Protein 2TRC (pdb70)

B-factor: mean 27.13, std 19.53, range [2.0, 100.0]

Secondary structure (DSSP, 8-state):
----TTHHHHHHHHHHHHHHHHHTT----HHHHTTTSPPPPPB---EEEEE----S-EEEEEE-TTSSEEEEEETTSEEEEEETTTTEEEEEEE-S-S-EEEEEE-TTSSEEEEEETT--EEEEETTTT-SSS--SEEE---SS-EEEEEEEETTEEEEEETTS-EEEEETTTTEEEEEE---SS-EEEEEE-TTSSEEEEEETTSEEEEEETTTTEEEEEEE--SS-EEEEEE-TTSSEEEEEETTS-EEEEETTTTEEEEEE--TT--BPEEEEEE-TTSSEEEEEETTS-EEEEETTTTEEEEEEGGG-S--SEEEE-TTS--EEEE-TTS-EEEE-/------S---HHHHHHHHHHHHHHHHTPPP--HHHHHHHHHHHHHHHHTT-HHHH---TTS-TT-S--/-BS--SSHHHHHHHHHHHHHHHHTT-SSSTTS-SS-S-SS--SSSS--GGGS------HHHHHHHHH----HHHHHHHHHH----TTT-------SEEEP-SHHHHHHHHHHS-TT-EEEEEEE-TTSTTHHHHHHHHHHHHTT---EEEEEEHHHHT-STTS-GGG-SEEEEEETTEEEEEETTGGGGS-SS--HHHHHHHHHTTT-S---

InterPro domains:
  IPR001632 G-protein beta subunit-like, WD40 repeats [PR00319] (51-67)
  IPR001632 G-protein beta subunit-like, WD40 repeats [PR00319] (70-84)
  IPR001632 G-protein beta subunit-like, WD40 repeats [PR00319] (89-104)
  IPR001632 G-protein beta subunit-like, WD40 repeats [PR00319] (107-124)
  IPR001680 WD40 repeat [PS50082] (51-92)
  IPR001680 WD40 repeat [PS50082] (139-179)
  IPR001680 WD40 repeat [PS50082] (180-221)
  IPR001680 WD40 repeat [PS50082] (222-263)
  IPR001680 WD40 repeat [PS50082] (273-298)
  IPR001680 WD40 repeat [PS50082] (308-340)
  IPR001680 WD40 repeat [SM00320] (44-83)
  IPR001680 WD40 repeat [SM00320] (86-125)
  IPR001680 WD40 repeat [SM00320] (132-170)
  IPR001680 WD40 repeat [SM00320] (173-212)
  IPR001680 WD40 repeat [SM00320] (215-254)
  IPR001680 WD40 repeat [SM00320] (257-298)
  IPR001680 WD40 repeat [SM00320] (301-340)
  IPR015943 WD40/YVTN repeat-like-containing domain superfamily [G3DSA:2.130.10.10] (1-340)
  IPR016346 G-protein subunit beta 1-5 [PF25391] (1-340)
  IPR016346 G-protein subunit beta 1-5 [PTHR19850] (3-340)

Radius of gyration: 25.35 Å; Cα contacts (8 Å, |Δi|>4): 1471; chains: 3; bounding box: 82×56×64 Å

Solvent-accessible surface area: 27280 Å² total

Nearest PDB structures (foldseek):
  8kh4-assembly1_C  TM=9.744E-01  e=1.800E-60  Homo sapiens
  8g59-assembly1_B  TM=9.746E-01  e=7.438E-59  Homo sapiens
  8jbf-assembly1_D  TM=9.748E-01  e=3.260E-58  Rattus norvegicus
  8dzq-assembly1_C  TM=9.676E-01  e=3.637E-58  Homo sapiens
  9avl-assembly1_B  TM=9.649E-01  e=4.509E-57  Homo sapiens

Foldseek 3Di:
DDDCVVVVVVVVVVVVVVVVVLVVPPPDFLLVVCVPPDFDAQDDWDFDDKADDFPFFWQEKEDAQVLAWIWTQALSQWIWTAGGVVSDTDAIAGHDGSAKNEKEAANVNQKIWTWFQVQWIWIDGPVVPCRPPDTQDIQHDAPFTWQYKYALHDQWIWTFGQSQWIFIGGSVVSDRPAIEHDGPGGWHYKEAQPNNQWIWTWGQSQWIFIAGPVVRYTPAIEHDDPGGFQDKYAAQVRQWIWTWFQQQKIFIGGNVSRYTNDIAHDPPGRFTWNAWEAAQNRQWIWTAGPLGWIFIARVSNSYTSYTYPVRPSFFNYKYAHNVRPWMWGTGRNGMITIID/DDDDDDPPDDPVSVVVVVVVVVVVVVPDDDDDVVVVVVVVCVVCVVCLVVPCVRPHADQVRDPPHDDD/DPDDCCDDPNVVLNLVFVLVCPVQPHHCDPSDDPVVPDSTDFPQPAADCPVDTGDDSDPVSVVCVVVDDPDPVSVVVSVVVVCVLVVLDDDLQAQAAAEDQAQVSVLVVLPPDDQSAKEKEKEAAPPLQPVVQVNQLVNRVCNVQSRHHYYYYCVRNPNNPVDDSQQPGWIWMHGRSGTPDIRGPVSVQDDSRDHNVSVVVVCVVSPRGRDD

Sequence (620 aa):
MSELDQLRQEAEQLKNQIRDARKACADATLSQITNNIDPVGRIQMRTRRTLRGHLAKIYAMHWGTDSRLLLSASQDGKLIIWDSYTTNKVHAIPLRSSWVMTCAYAPSGNYVACGGLDNICSIYNLKTREGNVRVSRELAGHTGYLSCCRFLDDNQIVTSSGDTTCALWDIETGQQTTTFTGHTGDVMSLSLAPDTRLFVSGACDASAKLWDVREGMCRQTFTGHESDINAICFFPNGNAFATGSDDATCRLFDLRADQELMTYSHDNIICGITSVSFSKSGRLLLAGYDDFNCNVWDALKADRAGVLAGHDNRVSCLGVTDDGMAVATGSWDSFLKIWNMPVINIEDLTEKDKLKMEVDQLKKEVTLERMLVSKCCEEFRDYVEERSGEDPLVKGIPEDKNPFKELKEGQATHTGPKGVINDWRKFKLESEDGDSIPPSKKEILRQMSSPQSRDDKDSKERSRKSIQEYELIHQDKEDEGCLRKYRRQCQDHQKLSFGPRYGFVYELETGEQFLETIEKEQKVTTIVVNIYEDGVRGCDALNSSLECLAAEYPVKFCKIRASNTGAGDRFSSDVLPTLLVYKGGELISNFISVAEQFAEDFFAADVESFLNEYGLLPER

GO terms:
  GO:0097381 photoreceptor disc membrane (C, TAS)
  GO:0005515 protein binding (F, IPI)
  GO:0016020 membrane (C, IDA)
  GO:0005834 heterotrimeric G-protein complex (C, IDA)
  GO:0071380 cellular response to prostaglandin E stimulus (P, IDA)
  GO:0071870 cellular response to catecholamine stimulus (P, IDA)
  GO:0007191 adenylate cyclase-activating dopamine receptor signaling pathway (P, IDA)

Organism: Bos taurus (NCBI:txid9913)

CATH classification: 2.130.10.10

Structure (mmCIF, N/CA/C/O backbone):
data_2TRC
#
_entry.id   2TRC
#
_cell.length_a   75.700
_cell.length_b   88.510
_cell.length_c   98.870
_cell.angle_alpha   90.00
_cell.angle_beta   90.00
_cell.angle_gamma   90.00
#
_symmetry.space_group_name_H-M   'P 21 21 21'
#
loop_
_entity.id
_entity.type
_entity.pdbx_description
1 polymer TRANSDUCIN
2 polymer TRANSDUCIN
3 polymer PHOSDUCIN
4 non-polymer 'GADOLINIUM ATOM'
5 water water
#
loop_
_atom_site.group_PDB
_atom_site.id
_atom_site.type_symbol
_atom_site.label_atom_id
_atom_site.label_alt_id
_atom_site.label_comp_id
_atom_site.label_asym_id
_atom_site.label_entity_id
_atom_site.label_seq_id
_atom_site.pdbx_PDB_ins_code
_atom_site.Cartn_x
_atom_site.Cartn_y
_atom_site.Cartn_z
_atom_site.occupancy
_atom_site.B_iso_or_equiv
_atom_site.auth_seq_id
_atom_site.auth_comp_id
_atom_site.auth_asym_id
_atom_site.auth_atom_id
_atom_site.pdbx_PDB_model_num
ATOM 1 N N . MET A 1 1 ? 120.914 50.448 90.178 1.00 66.91 1 MET B N 1
ATOM 2 C CA . MET A 1 1 ? 122.405 50.438 90.180 1.00 68.03 1 MET B CA 1
ATOM 3 C C . MET A 1 1 ? 122.889 50.954 88.816 1.00 69.78 1 MET B C 1
ATOM 4 O O . MET A 1 1 ? 122.139 50.903 87.832 1.00 70.50 1 MET B O 1
ATOM 9 N N . SER A 1 2 ? 124.097 51.518 88.784 1.00 68.60 2 SER B N 1
ATOM 10 C CA . SER A 1 2 ? 124.682 52.063 87.557 1.00 65.36 2 SER B CA 1
ATOM 11 C C . SER A 1 2 ? 125.556 51.053 86.807 1.00 65.31 2 SER B C 1
ATOM 12 O O . SER A 1 2 ? 125.712 49.906 87.247 1.00 64.86 2 SER B O 1
ATOM 15 N N . GLU A 1 3 ? 126.108 51.486 85.673 1.00 63.47 3 GLU B N 1
ATOM 16 C CA . GLU A 1 3 ? 126.988 50.646 84.864 1.00 61.99 3 GLU B CA 1
ATOM 17 C C . GLU A 1 3 ? 127.823 51.466 83.878 1.00 60.47 3 GLU B C 1
ATOM 18 O O . GLU A 1 3 ? 127.312 52.376 83.204 1.00 56.35 3 GLU B O 1
ATOM 24 N N . LEU A 1 4 ? 129.109 51.121 83.801 1.00 56.53 4 LEU B N 1
ATOM 25 C CA . LEU A 1 4 ? 130.058 51.799 82.926 1.00 50.41 4 LEU B CA 1
ATOM 26 C C . LEU A 1 4 ? 130.610 50.857 81.864 1.00 49.54 4 LEU B C 1
ATOM 27 O O . LEU A 1 4 ? 131.253 51.310 80.922 1.00 48.00 4 LEU B O 1
ATOM 32 N N . ASP A 1 5 ? 130.374 49.554 82.022 1.00 51.06 5 ASP B N 1
ATOM 33 C CA . ASP A 1 5 ? 130.880 48.553 81.078 1.00 54.14 5 ASP B CA 1
ATOM 34 C C . ASP A 1 5 ? 130.474 48.827 79.632 1.00 56.79 5 ASP B C 1
ATOM 35 O O . ASP A 1 5 ? 131.283 48.694 78.706 1.00 58.83 5 ASP B O 1
ATOM 40 N N . GLN A 1 6 ? 129.229 49.246 79.442 1.00 56.41 6 GLN B N 1
ATOM 41 C CA . GLN A 1 6 ? 128.728 49.566 78.111 1.00 55.10 6 GLN B CA 1
ATOM 42 C C . GLN A 1 6 ? 129.488 50.783 77.581 1.00 52.10 6 GLN B C 1
ATOM 43 O O . GLN A 1 6 ? 129.933 50.795 76.426 1.00 55.83 6 GLN B O 1
ATOM 49 N N . LEU A 1 7 ? 129.653 51.786 78.442 1.00 41.47 7 LEU B N 1
ATOM 50 C CA . LEU A 1 7 ? 130.364 53.020 78.105 1.00 36.12 7 LEU B CA 1
ATOM 51 C C . LEU A 1 7 ? 131.841 52.749 77.741 1.00 36.27 7 LEU B C 1
ATOM 52 O O . LEU A 1 7 ? 132.514 53.575 77.115 1.00 30.37 7 LEU B O 1
ATOM 57 N N . ARG A 1 8 ? 132.316 51.571 78.125 1.00 34.99 8 ARG B N 1
ATOM 58 C CA . ARG A 1 8 ? 133.667 51.120 77.849 1.00 37.76 8 ARG B CA 1
ATOM 59 C C . ARG A 1 8 ? 133.702 50.512 76.433 1.00 38.19 8 ARG B C 1
ATOM 60 O O . ARG A 1 8 ? 134.761 50.348 75.836 1.00 41.89 8 ARG B O 1
ATOM 68 N N . GLN A 1 9 ? 132.539 50.188 75.888 1.00 35.48 9 GLN B N 1
ATOM 69 C CA . GLN A 1 9 ? 132.472 49.588 74.562 1.00 35.43 9 GLN B CA 1
ATOM 70 C C . GLN A 1 9 ? 132.328 50.605 73.438 1.00 32.45 9 GLN B C 1
ATOM 71 O O . GLN A 1 9 ? 132.805 50.388 72.318 1.00 29.61 9 GLN B O 1
ATOM 77 N N . GLU A 1 10 ? 131.673 51.719 73.733 1.00 30.58 10 GLU B N 1
ATOM 78 C CA . GLU A 1 10 ? 131.503 52.749 72.724 1.00 30.73 10 GLU B CA 1
ATOM 79 C C . GLU A 1 10 ? 132.877 53.312 72.423 1.00 28.94 10 GLU B C 1
ATOM 80 O O . GLU A 1 10 ? 133.174 53.672 71.289 1.00 33.21 10 GLU B O 1
ATOM 86 N N . ALA A 1 11 ? 133.720 53.374 73.446 1.00 30.01 11 ALA B N 1
ATOM 87 C CA . ALA A 1 11 ? 135.083 53.862 73.281 1.00 28.30 11 ALA B CA 1
ATOM 88 C C . ALA A 1 11 ? 135.855 52.949 72.311 1.00 27.72 11 ALA B C 1
ATOM 89 O O . ALA A 1 11 ? 136.501 53.433 71.380 1.00 24.89 11 ALA B O 1
ATOM 91 N N . GLU A 1 12 ? 135.745 51.635 72.508 1.00 29.24 12 GLU B N 1
ATOM 92 C CA . GLU A 1 12 ? 136.429 50.659 71.665 1.00 31.76 12 GLU B CA 1
ATOM 93 C C . GLU A 1 12 ? 135.883 50.579 70.251 1.00 35.78 12 GLU B C 1
ATOM 94 O O . GLU A 1 12 ? 136.639 50.327 69.300 1.00 37.69 12 GLU B O 1
ATOM 100 N N . GLN A 1 13 ? 134.572 50.750 70.102 1.00 35.57 13 GLN B N 1
ATOM 101 C CA . GLN A 1 13 ? 133.988 50.701 68.776 1.00 35.71 13 GLN B CA 1
ATOM 102 C C . GLN A 1 13 ? 134.395 51.967 68.040 1.00 33.60 13 GLN B C 1
ATOM 103 O O . GLN A 1 13 ? 134.681 51.937 66.843 1.00 35.43 13 GLN B O 1
ATOM 109 N N . LEU A 1 14 ? 134.407 53.086 68.754 1.00 30.10 14 LEU B N 1
ATOM 110 C CA . LEU A 1 14 ? 134.836 54.344 68.165 1.00 23.06 14 LEU B CA 1
ATOM 111 C C . LEU A 1 14 ? 136.305 54.203 67.746 1.00 23.77 14 LEU B C 1
ATOM 112 O O . LEU A 1 14 ? 136.652 54.493 66.599 1.00 25.91 14 LEU B O 1
ATOM 117 N N . LYS A 1 15 ? 137.142 53.672 68.641 1.00 24.43 15 LYS B N 1
ATOM 118 C CA . LYS A 1 15 ? 138.565 53.466 68.357 1.00 25.15 15 LYS B CA 1
ATOM 119 C C . LYS A 1 15 ? 138.675 52.609 67.125 1.00 26.28 15 LYS B C 1
ATOM 120 O O . LYS A 1 15 ? 139.492 52.871 66.237 1.00 27.08 15 LYS B O 1
ATOM 126 N N . ASN A 1 16 ? 137.812 51.599 67.085 1.00 29.72 16 ASN B N 1
ATOM 127 C CA . ASN A 1 16 ? 137.719 50.641 65.989 1.00 28.70 16 ASN B CA 1
ATOM 128 C C . ASN A 1 16 ? 137.357 51.371 64.689 1.00 30.26 16 ASN B C 1
ATOM 129 O O . ASN A 1 16 ? 137.841 51.020 63.614 1.00 25.90 16 ASN B O 1
ATOM 134 N N . GLN A 1 17 ? 136.527 52.407 64.805 1.00 33.33 17 GLN B N 1
ATOM 135 C CA . GLN A 1 17 ? 136.097 53.197 63.653 1.00 35.11 17 GLN B CA 1
ATOM 136 C C . GLN A 1 17 ? 137.255 54.032 63.122 1.00 37.32 17 GLN B C 1
ATOM 137 O O . GLN A 1 17 ? 137.455 54.137 61.911 1.00 36.82 17 GLN B O 1
ATOM 143 N N . ILE A 1 18 ? 138.021 54.627 64.033 1.00 37.51 18 ILE B N 1
ATOM 144 C CA . ILE A 1 18 ? 139.169 55.435 63.641 1.00 30.39 18 ILE B CA 1
ATOM 145 C C . ILE A 1 18 ? 140.270 54.538 63.046 1.00 30.23 18 ILE B C 1
ATOM 146 O O . ILE A 1 18 ? 140.959 54.956 62.112 1.00 30.24 18 ILE B O 1
ATOM 151 N N . ARG A 1 19 ? 140.420 53.310 63.553 1.00 27.27 19 ARG B N 1
ATOM 152 C CA . ARG A 1 19 ? 141.438 52.394 63.017 1.00 30.74 19 ARG B CA 1
ATOM 153 C C . ARG A 1 19 ? 141.180 52.178 61.529 1.00 32.17 19 ARG B C 1
ATOM 154 O O . ARG A 1 19 ? 142.104 52.243 60.706 1.00 34.38 19 ARG B O 1
ATOM 162 N N . ASP A 1 20 ? 139.912 51.961 61.192 1.00 30.73 20 ASP B N 1
ATOM 163 C CA . ASP A 1 20 ? 139.506 51.713 59.820 1.00 30.50 20 ASP B CA 1
ATOM 164 C C . ASP A 1 20 ? 139.708 52.934 58.935 1.00 30.54 20 ASP B C 1
ATOM 165 O O . ASP A 1 20 ? 140.273 52.830 57.847 1.00 33.40 20 ASP B O 1
ATOM 170 N N . ALA A 1 21 ? 139.254 54.093 59.398 1.00 29.23 21 ALA B N 1
ATOM 171 C CA . ALA A 1 21 ? 139.408 55.326 58.633 1.00 29.81 21 ALA B CA 1
ATOM 172 C C . ALA A 1 21 ? 140.881 55.490 58.278 1.00 35.23 21 ALA B C 1
ATOM 173 O O . ALA A 1 21 ? 141.223 55.946 57.181 1.00 42.05 21 ALA B O 1
ATOM 175 N N . ARG A 1 22 ? 141.749 55.096 59.205 1.00 34.11 22 ARG B N 1
ATOM 176 C CA . ARG A 1 22 ? 143.189 55.169 58.993 1.00 34.12 22 ARG B CA 1
ATOM 177 C C . ARG A 1 22 ? 143.620 54.094 57.977 1.00 34.57 22 ARG B C 1
ATOM 178 O O . ARG A 1 22 ? 144.274 54.401 56.978 1.00 33.47 22 ARG B O 1
ATOM 186 N N . LYS A 1 23 ? 143.187 52.854 58.196 1.00 33.71 23 LYS B N 1
ATOM 187 C CA . LYS A 1 23 ? 143.547 51.746 57.317 1.00 35.44 23 LYS B CA 1
ATOM 188 C C . LYS A 1 23 ? 143.090 51.979 55.875 1.00 36.35 23 LYS B C 1
ATOM 189 O O . LYS A 1 23 ? 143.607 51.357 54.946 1.00 40.89 23 LYS B O 1
ATOM 195 N N . ALA A 1 24 ? 142.151 52.896 55.677 1.00 33.43 24 ALA B N 1
ATOM 196 C CA . ALA A 1 24 ? 141.666 53.183 54.334 1.00 35.13 24 ALA B CA 1
ATOM 197 C C . ALA A 1 24 ? 142.631 54.073 53.558 1.00 37.60 24 ALA B C 1
ATOM 198 O O . ALA A 1 24 ? 142.562 54.163 52.331 1.00 39.67 24 ALA B O 1
ATOM 200 N N . CYS A 1 25 ? 143.533 54.734 54.270 1.00 39.56 25 CYS B N 1
ATOM 201 C CA . CYS A 1 25 ? 144.488 55.620 53.622 1.00 39.14 25 CYS B CA 1
ATOM 202 C C . CYS A 1 25 ? 145.903 55.069 53.632 1.00 41.76 25 CYS B C 1
ATOM 203 O O . CYS A 1 25 ? 146.811 55.667 53.053 1.00 44.39 25 CYS B O 1
ATOM 206 N N . ALA A 1 26 ? 146.088 53.939 54.303 1.00 40.56 26 ALA B N 1
ATOM 207 C CA . ALA A 1 26 ? 147.389 53.298 54.394 1.00 42.39 26 ALA B CA 1
ATOM 208 C C . ALA A 1 26 ? 147.677 52.522 53.114 1.00 44.74 26 ALA B C 1
ATOM 209 O O . ALA A 1 26 ? 147.691 51.284 53.128 1.00 48.59 26 ALA B O 1
ATOM 211 N N . ASP A 1 27 ? 147.883 53.234 52.008 1.00 45.28 27 ASP B N 1
ATOM 212 C CA . ASP A 1 27 ? 148.164 52.573 50.733 1.00 49.01 27 ASP B CA 1
ATOM 213 C C . ASP A 1 27 ? 149.604 52.042 50.648 1.00 52.13 27 ASP B C 1
ATOM 214 O O . ASP A 1 27 ? 149.836 50.928 50.145 1.00 54.46 27 ASP B O 1
ATOM 219 N N . ALA A 1 28 ? 150.561 52.811 51.170 1.00 51.70 28 ALA B N 1
ATOM 220 C CA . ALA A 1 28 ? 151.971 52.403 51.162 1.00 51.56 28 ALA B CA 1
ATOM 221 C C . ALA A 1 28 ? 152.762 53.084 52.279 1.00 47.98 28 ALA B C 1
ATOM 222 O O . ALA A 1 28 ? 152.307 54.074 52.838 1.00 51.69 28 ALA B O 1
ATOM 224 N N . THR A 1 29 ? 153.921 52.528 52.627 1.00 43.34 29 THR B N 1
ATOM 225 C CA . THR A 1 29 ? 154.785 53.089 53.678 1.00 40.14 29 THR B CA 1
ATOM 226 C C . THR A 1 29 ? 155.813 54.077 53.087 1.00 37.40 29 THR B C 1
ATOM 227 O O . THR A 1 29 ? 156.051 54.091 51.869 1.00 38.98 29 THR B O 1
ATOM 231 N N . LEU A 1 30 ? 156.399 54.914 53.941 1.00 29.14 30 LEU B N 1
ATOM 232 C CA . LEU A 1 30 ? 157.391 55.884 53.498 1.00 24.15 30 LEU B CA 1
ATOM 233 C C . LEU A 1 30 ? 158.538 55.250 52.715 1.00 26.65 30 LEU B C 1
ATOM 234 O O . LEU A 1 30 ? 158.883 55.710 51.612 1.00 23.26 30 LEU B O 1
ATOM 239 N N . SER A 1 31 ? 159.087 54.170 53.272 1.00 28.44 31 SER B N 1
ATOM 240 C CA . SER A 1 31 ? 160.204 53.442 52.675 1.00 33.04 31 SER B CA 1
ATOM 241 C C . SER A 1 31 ? 159.982 53.089 51.204 1.00 34.09 31 SER B C 1
ATOM 242 O O . SER A 1 31 ? 160.938 53.066 50.420 1.00 34.73 31 SER B O 1
ATOM 245 N N . GLN A 1 32 ? 158.728 52.805 50.846 1.00 35.83 32 GLN B N 1
ATOM 246 C CA . GLN A 1 32 ? 158.338 52.451 49.474 1.00 35.80 32 GLN B CA 1
ATOM 247 C C . GLN A 1 32 ? 158.702 53.548 48.505 1.00 33.85 32 GLN B C 1
ATOM 248 O O . GLN A 1 32 ? 159.362 53.307 47.504 1.00 34.03 32 GLN B O 1
ATOM 254 N N . ILE A 1 33 ? 158.257 54.755 48.833 1.00 33.77 33 ILE B N 1
ATOM 255 C CA . ILE A 1 33 ? 158.469 55.940 48.024 1.00 32.92 33 ILE B CA 1
ATOM 256 C C . ILE A 1 33 ? 159.927 56.388 47.981 1.00 34.09 33 ILE B C 1
ATOM 257 O O . ILE A 1 33 ? 160.373 56.972 46.994 1.00 40.04 33 ILE B O 1
ATOM 262 N N . THR A 1 34 ? 160.680 56.076 49.027 1.00 35.95 34 THR B N 1
ATOM 263 C CA . THR A 1 34 ? 162.086 56.466 49.107 1.00 34.53 34 THR B CA 1
ATOM 264 C C . THR A 1 34 ? 163.047 55.361 48.671 1.00 35.08 34 THR B C 1
ATOM 265 O O . THR A 1 34 ? 164.268 55.479 48.847 1.00 31.99 34 THR B O 1
ATOM 269 N N . ASN A 1 35 ? 162.505 54.298 48.091 1.00 37.09 35 ASN B N 1
ATOM 270 C CA . ASN A 1 35 ? 163.316 53.165 47.667 1.00 38.42 35 ASN B CA 1
ATOM 271 C C . ASN A 1 35 ? 164.465 53.482 46.718 1.00 37.38 35 ASN B C 1
ATOM 272 O O . ASN A 1 35 ? 165.506 52.837 46.768 1.00 42.26 35 ASN B O 1
ATOM 277 N N . ASN A 1 36 ? 164.292 54.499 45.885 1.00 34.79 36 ASN B N 1
ATOM 278 C CA . ASN A 1 36 ? 165.323 54.895 44.929 1.00 37.50 36 ASN B CA 1
ATOM 279 C C . ASN A 1 36 ? 166.250 55.992 45.445 1.00 35.91 36 ASN B C 1
ATOM 280 O O . ASN A 1 36 ? 167.276 56.269 44.835 1.00 31.25 36 ASN B O 1
ATOM 285 N N . ILE A 1 37 ? 165.844 56.672 46.514 1.00 37.17 37 ILE B N 1
ATOM 286 C CA . ILE A 1 37 ? 166.647 57.743 47.110 1.00 31.35 37 ILE B CA 1
ATOM 287 C C . ILE A 1 37 ? 167.953 57.118 47.605 1.00 32.78 37 ILE B C 1
ATOM 288 O O . ILE A 1 37 ? 167.933 56.036 48.214 1.00 33.23 37 ILE B O 1
ATOM 293 N N . ASP A 1 38 ? 169.076 57.773 47.329 1.00 31.01 38 ASP B N 1
ATOM 294 C CA . ASP A 1 38 ? 170.378 57.276 47.772 1.00 30.02 38 ASP B CA 1
ATOM 295 C C . ASP A 1 38 ? 170.468 57.315 49.291 1.00 27.42 38 ASP B C 1
ATOM 296 O O . ASP A 1 38 ? 169.963 58.248 49.943 1.00 24.17 38 ASP B O 1
ATOM 301 N N . PRO A 1 39 ? 171.087 56.290 49.888 1.00 23.14 39 PRO B N 1
ATOM 302 C CA . PRO A 1 39 ? 171.225 56.282 51.346 1.00 20.85 39 PRO B CA 1
ATOM 303 C C . PRO A 1 39 ? 172.260 57.376 51.672 1.00 20.71 39 PRO B C 1
ATOM 304 O O . PRO A 1 39 ? 173.033 57.772 50.774 1.00 14.76 39 PRO B O 1
ATOM 308 N N . VAL A 1 40 ? 172.241 57.934 52.887 1.00 13.19 40 VAL B N 1
ATOM 309 C CA . VAL A 1 40 ? 173.251 58.952 53.210 1.00 13.01 40 VAL B CA 1
ATOM 310 C C . VAL A 1 40 ? 174.560 58.244 53.469 1.00 13.35 40 VAL B C 1
ATOM 311 O O . VAL A 1 40 ? 174.596 57.022 53.620 1.00 20.52 40 VAL B O 1
ATOM 315 N N . GLY A 1 41 ? 175.649 58.995 53.471 1.00 17.40 41 GLY B N 1
ATOM 316 C CA . GLY A 1 41 ? 176.930 58.384 53.760 1.00 15.59 41 GLY B CA 1
ATOM 317 C C . GLY A 1 41 ? 176.899 58.003 55.229 1.00 13.96 41 GLY B C 1
ATOM 318 O O . GLY A 1 41 ? 176.064 58.508 55.984 1.00 15.41 41 GLY B O 1
ATOM 319 N N . ARG A 1 42 ? 177.774 57.087 55.627 1.00 14.47 42 ARG B N 1
ATOM 320 C CA . ARG A 1 42 ? 177.857 56.649 57.009 1.00 11.91 42 ARG B CA 1
ATOM 321 C C . ARG A 1 42 ? 178.109 57.909 57.813 1.00 9.77 42 ARG B C 1
ATOM 322 O O . ARG A 1 42 ? 179.036 58.651 57.515 1.00 7.01 42 ARG B O 1
ATOM 330 N N . ILE A 1 43 ? 177.248 58.176 58.784 1.00 5.38 43 ILE B N 1
ATOM 331 C CA . ILE A 1 43 ? 177.371 59.373 59.603 1.00 8.73 43 ILE B CA 1
ATOM 332 C C . ILE A 1 43 ? 178.317 59.138 60.766 1.00 5.55 43 ILE B C 1
ATOM 333 O O . ILE A 1 43 ? 178.022 58.329 61.634 1.00 8.13 43 ILE B O 1
ATOM 338 N N . GLN A 1 44 ? 179.428 59.875 60.807 1.00 8.50 44 GLN B N 1
ATOM 339 C CA . GLN A 1 44 ? 180.407 59.739 61.884 1.00 2.00 44 GLN B CA 1
ATOM 340 C C . GLN A 1 44 ? 180.808 61.085 62.467 1.00 2.00 44 GLN B C 1
ATOM 341 O O . GLN A 1 44 ? 181.742 61.657 62.033 1.00 2.00 44 GLN B O 1
ATOM 347 N N . MET A 1 45 ? 180.177 61.500 63.558 1.00 2.57 45 MET B N 1
ATOM 348 C CA . MET A 1 45 ? 180.507 62.776 64.173 1.00 2.01 45 MET B CA 1
ATOM 349 C C . MET A 1 45 ? 181.636 62.660 65.181 1.00 3.86 45 MET B C 1
ATOM 350 O O . MET A 1 45 ? 181.777 61.662 65.887 1.00 2.82 45 MET B O 1
ATOM 355 N N . ARG A 1 46 ? 182.398 63.733 65.289 1.00 6.01 46 ARG B N 1
ATOM 356 C CA . ARG A 1 46 ? 183.536 63.799 66.171 1.00 2.00 46 ARG B CA 1
ATOM 357 C C . ARG A 1 46 ? 183.346 64.763 67.325 1.00 2.45 46 ARG B C 1
ATOM 358 O O . ARG A 1 46 ? 182.722 65.815 67.175 1.00 2.95 46 ARG B O 1
ATOM 366 N N . THR A 1 47 ? 183.901 64.412 68.474 1.00 2.00 47 THR B N 1
ATOM 367 C CA . THR A 1 47 ? 183.820 65.271 69.651 1.00 5.52 47 THR B CA 1
ATOM 368 C C . THR A 1 47 ? 184.714 66.487 69.407 1.00 4.12 47 THR B C 1
ATOM 369 O O . THR A 1 47 ? 185.863 66.327 69.034 1.00 6.06 47 THR B O 1
ATOM 373 N N . ARG A 1 48 ? 184.179 67.693 69.605 1.00 6.02 48 ARG B N 1
ATOM 374 C CA . ARG A 1 48 ? 184.941 68.929 69.401 1.00 4.05 48 ARG B CA 1
ATOM 375 C C . ARG A 1 48 ? 185.160 69.650 70.717 1.00 6.26 48 ARG B C 1
ATOM 376 O O . ARG A 1 48 ? 186.098 70.426 70.859 1.00 3.95 48 ARG B O 1
ATOM 384 N N . ARG A 1 49 ? 184.223 69.471 71.640 1.00 5.60 49 ARG B N 1
ATOM 385 C CA . ARG A 1 49 ? 184.277 70.118 72.940 1.00 9.33 49 ARG B CA 1
ATOM 386 C C . ARG A 1 49 ? 183.863 69.155 74.033 1.00 9.58 49 ARG B C 1
ATOM 387 O O . ARG A 1 49 ? 183.010 68.291 73.814 1.00 11.42 49 ARG B O 1
ATOM 395 N N . THR A 1 50 ? 184.435 69.348 75.217 1.00 9.05 50 THR B N 1
ATOM 396 C CA . THR A 1 50 ? 184.107 68.546 76.387 1.00 7.44 50 THR B CA 1
ATOM 397 C C . THR A 1 50 ? 183.857 69.560 77.480 1.00 9.35 50 THR B C 1
ATOM 398 O O . THR A 1 50 ? 184.711 70.409 77.754 1.00 3.24 50 THR B O 1
ATOM 402 N N . LEU A 1 51 ? 182.656 69.504 78.044 1.00 7.66 51 LEU B N 1
ATOM 403 C CA . LEU A 1 51 ? 182.228 70.424 79.079 1.00 7.79 51 LEU B CA 1
ATOM 404 C C . LEU A 1 51 ? 182.387 69.783 80.452 1.00 12.05 51 LEU B C 1
ATOM 405 O O . LEU A 1 51 ? 181.692 68.832 80.802 1.00 14.81 51 LEU B O 1
ATOM 410 N N . ARG A 1 52 ? 183.324 70.312 81.222 1.00 13.73 52 ARG B N 1
ATOM 411 C CA . ARG A 1 52 ? 183.635 69.796 82.543 1.00 15.84 52 ARG B CA 1
ATOM 412 C C . ARG A 1 52 ? 183.111 70.773 83.592 1.00 14.06 52 ARG B C 1
ATOM 413 O O . ARG A 1 52 ? 183.244 71.978 83.437 1.00 15.34 52 ARG B O 1
ATOM 421 N N . GLY A 1 53 ? 182.473 70.255 84.630 1.00 13.84 53 GLY B N 1
ATOM 422 C CA . GLY A 1 53 ? 181.938 71.119 85.666 1.00 13.60 53 GLY B CA 1
ATOM 423 C C . GLY A 1 53 ? 180.922 70.430 86.557 1.00 16.65 53 GLY B C 1
ATOM 424 O O . GLY A 1 53 ? 180.800 70.767 87.738 1.00 20.05 53 GLY B O 1
ATOM 425 N N . HIS A 1 54 ? 180.158 69.502 85.986 1.00 15.26 54 HIS B N 1
ATOM 426 C CA . HIS A 1 54 ? 179.152 68.767 86.742 1.00 16.37 54 HIS B CA 1
ATOM 427 C C . HIS A 1 54 ? 179.830 67.694 87.564 1.00 20.52 54 HIS B C 1
ATOM 428 O O . HIS A 1 54 ? 180.852 67.133 87.149 1.00 22.32 54 HIS B O 1
ATOM 435 N N . LEU A 1 55 ? 179.256 67.399 88.723 1.00 24.40 55 LEU B N 1
ATOM 436 C CA . LEU A 1 55 ? 179.825 66.399 89.617 1.00 27.57 55 LEU B CA 1
ATOM 437 C C . LEU A 1 55 ? 178.947 65.149 89.725 1.00 27.36 55 LEU B C 1
ATOM 438 O O . LEU A 1 55 ? 179.079 64.356 90.666 1.00 28.06 55 LEU B O 1
ATOM 443 N N . ALA A 1 56 ? 178.045 64.973 88.766 1.00 26.66 56 ALA B N 1
ATOM 444 C CA . ALA A 1 56 ? 177.161 63.813 88.775 1.00 25.53 56 ALA B CA 1
ATOM 445 C C . ALA A 1 56 ? 176.527 63.580 87.415 1.00 20.08 56 ALA B C 1
ATOM 446 O O . ALA A 1 56 ? 176.785 64.310 86.462 1.00 19.10 56 ALA B O 1
ATOM 448 N N . LYS A 1 57 ? 175.695 62.550 87.352 1.00 16.41 57 LYS B N 1
ATOM 449 C CA . LYS A 1 57 ? 174.983 62.155 86.143 1.00 12.42 57 LYS B CA 1
ATOM 450 C C . LYS A 1 57 ? 174.245 63.347 85.548 1.00 9.60 57 LYS B C 1
ATOM 451 O O . LYS A 1 57 ? 173.622 64.112 86.285 1.00 12.19 57 LYS B O 1
ATOM 457 N N . ILE A 1 58 ? 174.332 63.524 84.230 1.00 10.24 58 ILE B N 1
ATOM 458 C CA . ILE A 1 58 ? 173.622 64.621 83.548 1.00 7.65 58 ILE B CA 1
ATOM 459 C C . ILE A 1 58 ? 172.269 64.038 83.186 1.00 8.30 58 ILE B C 1
ATOM 460 O O . ILE A 1 58 ? 172.216 63.026 82.487 1.00 8.28 58 ILE B O 1
ATOM 465 N N . TYR A 1 59 ? 171.188 64.662 83.653 1.00 7.28 59 TYR B N 1
ATOM 466 C CA . TYR A 1 59 ? 169.839 64.171 83.371 1.00 9.26 59 TYR B CA 1
ATOM 467 C C . TYR A 1 59 ? 169.195 64.704 82.102 1.00 9.59 59 TYR B C 1
ATOM 468 O O . TYR A 1 59 ? 168.567 63.955 81.353 1.00 13.59 59 TYR B O 1
ATOM 477 N N . ALA A 1 60 ? 169.356 65.994 81.852 1.00 8.04 60 ALA B N 1
ATOM 478 C CA . ALA A 1 60 ? 168.768 66.590 80.680 1.00 3.84 60 ALA B CA 1
ATOM 479 C C . ALA A 1 60 ? 169.525 67.845 80.257 1.00 4.19 60 ALA B C 1
ATOM 480 O O . ALA A 1 60 ? 170.247 68.446 81.047 1.00 3.97 60 ALA B O 1
ATOM 482 N N . MET A 1 61 ? 169.416 68.203 78.988 1.00 2.73 61 MET B N 1
ATOM 483 C CA . MET A 1 61 ? 170.075 69.395 78.505 1.00 5.41 61 MET B CA 1
ATOM 484 C C . MET A 1 61 ? 169.159 70.005 77.474 1.00 9.16 61 MET B C 1
ATOM 485 O O . MET A 1 61 ? 168.149 69.387 77.103 1.00 13.86 61 MET B O 1
ATOM 490 N N . HIS A 1 62 ? 169.428 71.258 77.113 1.00 10.74 62 HIS B N 1
ATOM 491 C CA . HIS A 1 62 ? 168.643 71.949 76.107 1.00 7.75 62 HIS B CA 1
ATOM 492 C C . HIS A 1 62 ? 169.446 73.112 75.536 1.00 7.56 62 HIS B C 1
ATOM 493 O O . HIS A 1 62 ? 169.984 73.906 76.292 1.00 5.89 62 HIS B O 1
ATOM 500 N N . TRP A 1 63 ? 169.508 73.207 74.205 1.00 4.13 63 TRP B N 1
ATOM 501 C CA . TRP A 1 63 ? 170.245 74.259 73.518 1.00 4.58 63 TRP B CA 1
ATOM 502 C C . TRP A 1 63 ? 169.518 75.586 73.513 1.00 8.68 63 TRP B C 1
ATOM 503 O O . TRP A 1 63 ? 168.284 75.627 73.446 1.00 14.51 63 TRP B O 1
ATOM 514 N N . GLY A 1 64 ? 170.288 76.668 73.563 1.00 9.51 64 GLY B N 1
ATOM 515 C CA . GLY A 1 64 ? 169.707 77.991 73.491 1.00 5.46 64 GLY B CA 1
ATOM 516 C C . GLY A 1 64 ? 169.587 78.285 72.001 1.00 5.72 64 GLY B C 1
ATOM 517 O O . GLY A 1 64 ? 170.326 77.715 71.201 1.00 4.33 64 GLY B O 1
ATOM 518 N N . THR A 1 65 ? 168.622 79.115 71.630 1.00 8.80 65 THR B N 1
ATOM 519 C CA . THR A 1 65 ? 168.362 79.533 70.256 1.00 13.57 65 THR B CA 1
ATOM 520 C C . THR A 1 65 ? 169.542 80.066 69.428 1.00 12.50 65 THR B C 1
ATOM 521 O O . THR A 1 65 ? 169.483 80.075 68.198 1.00 14.58 65 THR B O 1
ATOM 525 N N . ASP A 1 66 ? 170.598 80.529 70.080 1.00 9.03 66 ASP B N 1
ATOM 526 C CA . ASP A 1 66 ? 171.746 81.033 69.335 1.00 12.09 66 ASP B CA 1
ATOM 527 C C . ASP A 1 66 ? 172.679 79.900 68.871 1.00 12.85 66 ASP B C 1
ATOM 528 O O . ASP A 1 66 ? 173.677 80.144 68.191 1.00 15.89 66 ASP B O 1
ATOM 533 N N . SER A 1 67 ? 172.352 78.665 69.246 1.00 11.86 67 SER B N 1
ATOM 534 C CA . SER A 1 67 ? 173.149 77.496 68.888 1.00 7.45 67 SER B CA 1
ATOM 535 C C . SER A 1 67 ? 174.548 77.607 69.491 1.00 10.93 67 SER B C 1
ATOM 536 O O . SER A 1 67 ? 175.526 77.130 68.906 1.00 10.90 67 SER B O 1
ATOM 539 N N . ARG A 1 68 ? 174.656 78.262 70.644 1.00 9.42 68 ARG B N 1
ATOM 540 C CA . ARG A 1 68 ? 175.962 78.410 71.282 1.00 11.06 68 ARG B CA 1
ATOM 541 C C . ARG A 1 68 ? 175.827 78.225 72.784 1.00 10.81 68 ARG B C 1
ATOM 542 O O . ARG A 1 68 ? 176.648 77.536 73.423 1.00 5.38 68 ARG B O 1
ATOM 550 N N . LEU A 1 69 ? 174.812 78.858 73.358 1.00 8.82 69 LEU B N 1
ATOM 551 C CA . LEU A 1 69 ? 174.581 78.698 74.779 1.00 5.95 69 LEU B CA 1
ATOM 552 C C . LEU A 1 69 ? 173.719 77.459 74.947 1.00 5.97 69 LEU B C 1
ATOM 553 O O . LEU A 1 69 ? 172.888 77.139 74.101 1.00 2.00 69 LEU B O 1
ATOM 558 N N . LEU A 1 70 ? 173.953 76.734 76.024 1.00 8.35 70 LEU B N 1
ATOM 559 C CA . LEU A 1 70 ? 173.174 75.553 76.306 1.00 4.84 70 LEU B CA 1
ATOM 560 C C . LEU A 1 70 ? 173.137 75.353 77.810 1.00 9.04 70 LEU B C 1
ATOM 561 O O . LEU A 1 70 ? 174.052 75.740 78.542 1.00 2.04 70 LEU B O 1
ATOM 566 N N . LEU A 1 71 ? 172.059 74.737 78.262 1.00 8.47 71 LEU B N 1
ATOM 567 C CA . LEU A 1 71 ? 171.850 74.494 79.663 1.00 7.23 71 LEU B CA 1
ATOM 568 C C . LEU A 1 71 ? 171.805 72.999 79.929 1.00 8.33 71 LEU B C 1
ATOM 569 O O . LEU A 1 71 ? 171.262 72.243 79.128 1.00 2.50 71 LEU B O 1
ATOM 574 N N . SER A 1 72 ? 172.364 72.583 81.063 1.00 11.06 72 SER B N 1
ATOM 575 C CA . SER A 1 72 ? 172.376 71.187 81.446 1.00 7.47 72 SER B CA 1
ATOM 576 C C . SER A 1 72 ? 171.945 71.039 82.903 1.00 9.56 72 SER B C 1
ATOM 577 O O . SER A 1 72 ? 172.367 71.814 83.752 1.00 15.26 72 SER B O 1
ATOM 580 N N . ALA A 1 73 ? 171.105 70.047 83.179 1.00 10.55 73 ALA B N 1
ATOM 581 C CA . ALA A 1 73 ? 170.622 69.756 84.525 1.00 7.12 73 ALA B CA 1
ATOM 582 C C . ALA A 1 73 ? 171.292 68.471 84.988 1.00 6.85 73 ALA B C 1
ATOM 583 O O . ALA A 1 73 ? 171.344 67.486 84.240 1.00 11.60 73 ALA B O 1
ATOM 585 N N . SER A 1 74 ? 171.788 68.453 86.213 1.00 2.00 74 SER B N 1
ATOM 586 C CA . SER A 1 74 ? 172.435 67.256 86.686 1.00 3.32 74 SER B CA 1
ATOM 587 C C . SER A 1 74 ? 171.918 66.746 88.014 1.00 8.65 74 SER B C 1
ATOM 588 O O . SER A 1 74 ? 171.185 67.429 88.724 1.00 15.42 74 SER B O 1
ATOM 591 N N . GLN A 1 75 ? 172.352 65.541 88.356 1.00 10.65 75 GLN B N 1
ATOM 592 C CA . GLN A 1 75 ? 171.990 64.892 89.606 1.00 12.30 75 GLN B CA 1
ATOM 593 C C . GLN A 1 75 ? 172.754 65.540 90.765 1.00 14.32 75 GLN B C 1
ATOM 594 O O . GLN A 1 75 ? 172.586 65.154 91.920 1.00 15.97 75 GLN B O 1
ATOM 600 N N . ASP A 1 76 ? 173.598 66.516 90.450 1.00 13.89 76 ASP B N 1
ATOM 601 C CA . ASP A 1 76 ? 174.375 67.228 91.452 1.00 15.97 76 ASP B CA 1
ATOM 602 C C . ASP A 1 76 ? 173.626 68.450 91.964 1.00 19.39 76 ASP B C 1
ATOM 603 O O . ASP A 1 76 ? 174.166 69.254 92.733 1.00 24.62 76 ASP B O 1
ATOM 608 N N . GLY A 1 77 ? 172.371 68.576 91.551 1.00 21.09 77 GLY B N 1
ATOM 609 C CA . GLY A 1 77 ? 171.558 69.706 91.951 1.00 23.22 77 GLY B CA 1
ATOM 610 C C . GLY A 1 77 ? 172.071 71.012 91.356 1.00 26.01 77 GLY B C 1
ATOM 611 O O . GLY A 1 77 ? 172.068 72.035 92.040 1.00 27.80 77 GLY B O 1
ATOM 612 N N . LYS A 1 78 ? 172.529 70.973 90.104 1.00 21.84 78 LYS B N 1
ATOM 613 C CA . LYS A 1 78 ? 173.040 72.158 89.427 1.00 17.84 78 LYS B CA 1
ATOM 614 C C . LYS A 1 78 ? 172.509 72.303 88.021 1.00 18.10 78 LYS B C 1
ATOM 615 O O . LYS A 1 78 ? 172.280 71.328 87.312 1.00 17.51 78 LYS B O 1
ATOM 621 N N . LEU A 1 79 ? 172.394 73.552 87.605 1.00 22.01 79 LEU B N 1
ATOM 622 C CA . LEU A 1 79 ? 171.951 73.927 86.267 1.00 17.77 79 LEU B CA 1
ATOM 623 C C . LEU A 1 79 ? 173.110 74.793 85.768 1.00 20.27 79 LEU B C 1
ATOM 624 O O . LEU A 1 79 ? 173.538 75.733 86.445 1.00 20.70 79 LEU B O 1
ATOM 629 N N . ILE A 1 80 ? 173.650 74.453 84.612 1.00 17.70 80 ILE B N 1
ATOM 630 C CA . ILE A 1 80 ? 174.770 75.204 84.087 1.00 16.01 80 ILE B CA 1
ATOM 631 C C . ILE A 1 80 ? 174.497 75.660 82.657 1.00 16.67 80 ILE B C 1
ATOM 632 O O . ILE A 1 80 ? 174.025 74.877 81.829 1.00 16.01 80 ILE B O 1
ATOM 637 N N . ILE A 1 81 ? 174.701 76.954 82.428 1.00 12.05 81 ILE B N 1
ATOM 638 C CA . ILE A 1 81 ? 174.542 77.596 81.128 1.00 13.15 81 ILE B CA 1
ATOM 639 C C . ILE A 1 81 ? 175.954 77.703 80.560 1.00 16.25 81 ILE B C 1
ATOM 640 O O . ILE A 1 81 ? 176.800 78.442 81.085 1.00 23.72 81 ILE B O 1
ATOM 645 N N . TRP A 1 82 ? 176.236 76.922 79.532 1.00 13.67 82 TRP B N 1
ATOM 646 C CA . TRP A 1 82 ? 177.554 76.913 78.947 1.00 8.88 82 TRP B CA 1
ATOM 647 C C . TRP A 1 82 ? 177.664 77.642 77.651 1.00 9.47 82 TRP B C 1
ATOM 648 O O . TRP A 1 82 ? 176.697 77.790 76.902 1.00 7.18 82 TRP B O 1
ATOM 659 N N . ASP A 1 83 ? 178.895 78.046 77.380 1.00 11.19 83 ASP B N 1
ATOM 660 C CA . ASP A 1 83 ? 179.250 78.654 76.120 1.00 9.36 83 ASP B CA 1
ATOM 661 C C . ASP A 1 83 ? 179.945 77.455 75.477 1.00 10.98 83 ASP B C 1
ATOM 662 O O . ASP A 1 83 ? 181.042 77.053 75.907 1.00 6.92 83 ASP B O 1
ATOM 667 N N . SER A 1 84 ? 179.259 76.820 74.531 1.00 9.90 84 SER B N 1
ATOM 668 C CA . SER A 1 84 ? 179.798 75.634 73.876 1.00 7.45 84 SER B CA 1
ATOM 669 C C . SER A 1 84 ? 181.066 75.858 73.051 1.00 6.76 84 SER B C 1
ATOM 670 O O . SER A 1 84 ? 181.961 75.013 73.063 1.00 2.69 84 SER B O 1
ATOM 673 N N . TYR A 1 85 ? 181.187 77.015 72.400 1.00 3.66 85 TYR B N 1
ATOM 674 C CA . TYR A 1 85 ? 182.360 77.304 71.570 1.00 2.00 85 TYR B CA 1
ATOM 675 C C . TYR A 1 85 ? 183.678 77.351 72.331 1.00 4.30 85 TYR B C 1
ATOM 676 O O . TYR A 1 85 ? 184.733 76.996 71.798 1.00 4.62 85 TYR B O 1
ATOM 685 N N . THR A 1 86 ? 183.622 77.819 73.570 1.00 6.82 86 THR B N 1
ATOM 686 C CA . THR A 1 86 ? 184.826 77.955 74.370 1.00 7.04 86 THR B CA 1
ATOM 687 C C . THR A 1 86 ? 184.893 76.982 75.536 1.00 11.21 86 THR B C 1
ATOM 688 O O . THR A 1 86 ? 185.945 76.811 76.163 1.00 12.68 86 THR B O 1
ATOM 692 N N . THR A 1 87 ? 183.769 76.320 75.796 1.00 11.28 87 THR B N 1
ATOM 693 C CA . THR A 1 87 ? 183.601 75.365 76.900 1.00 16.55 87 THR B CA 1
ATOM 694 C C . THR A 1 87 ? 183.537 76.098 78.248 1.00 19.32 87 THR B C 1
ATOM 695 O O . THR A 1 87 ? 183.557 75.475 79.311 1.00 20.93 87 THR B O 1
ATOM 699 N N . ASN A 1 88 ? 183.428 77.421 78.200 1.00 19.58 88 ASN B N 1
ATOM 700 C CA . ASN A 1 88 ? 183.354 78.207 79.421 1.00 20.48 88 ASN B CA 1
ATOM 701 C C . ASN A 1 88 ? 181.946 78.196 79.996 1.00 18.80 88 ASN B C 1
ATOM 702 O O . ASN A 1 88 ? 180.957 78.165 79.273 1.00 22.08 88 ASN B O 1
ATOM 707 N N . LYS A 1 89 ? 181.883 78.273 81.313 1.00 18.63 89 LYS B N 1
ATOM 708 C CA . LYS A 1 89 ? 180.641 78.276 82.052 1.00 18.99 89 LYS B CA 1
ATOM 709 C C . LYS A 1 89 ? 180.204 79.737 82.260 1.00 22.42 89 LYS B C 1
ATOM 710 O O . LYS A 1 89 ? 181.002 80.552 82.727 1.00 26.27 89 LYS B O 1
ATOM 716 N N . VAL A 1 90 ? 178.976 80.077 81.857 1.00 18.21 90 VAL B N 1
ATOM 717 C CA . VAL A 1 90 ? 178.460 81.440 82.001 1.00 19.32 90 VAL B CA 1
ATOM 718 C C . VAL A 1 90 ? 177.697 81.681 83.320 1.00 29.61 90 VAL B C 1
ATOM 719 O O . VAL A 1 90 ? 177.763 82.770 83.898 1.00 30.50 90 VAL B O 1
ATOM 723 N N . HIS A 1 91 ? 176.926 80.685 83.754 1.00 29.50 91 HIS B N 1
ATOM 724 C CA . HIS A 1 91 ? 176.153 80.768 84.993 1.00 26.09 91 HIS B CA 1
ATOM 725 C C . HIS A 1 91 ? 176.190 79.371 85.599 1.00 26.15 91 HIS B C 1
ATOM 726 O O . HIS A 1 91 ? 176.503 78.404 84.906 1.00 25.90 91 HIS B O 1
ATOM 733 N N . ALA A 1 92 ? 175.853 79.264 86.878 1.00 27.77 92 ALA B N 1
ATOM 734 C CA . ALA A 1 92 ? 175.790 77.983 87.589 1.00 26.31 92 ALA B CA 1
ATOM 735 C C . ALA A 1 92 ? 174.675 78.211 88.595 1.00 26.45 92 ALA B C 1
ATOM 736 O O . ALA A 1 92 ? 174.728 79.146 89.394 1.00 29.39 92 ALA B O 1
ATOM 738 N N . ILE A 1 93 ? 173.657 77.368 88.554 1.00 25.69 93 ILE B N 1
ATOM 739 C CA . ILE A 1 93 ? 172.500 77.560 89.406 1.00 23.36 93 ILE B CA 1
ATOM 740 C C . ILE A 1 93 ? 172.209 76.397 90.346 1.00 24.89 93 ILE B C 1
ATOM 741 O O . ILE A 1 93 ? 171.894 75.299 89.889 1.00 25.60 93 ILE B O 1
ATOM 746 N N . PRO A 1 94 ? 172.353 76.610 91.677 1.00 26.32 94 PRO B N 1
ATOM 747 C CA . PRO A 1 94 ? 172.097 75.569 92.682 1.00 20.09 94 PRO B CA 1
ATOM 748 C C . PRO A 1 94 ? 170.611 75.330 92.792 1.00 17.17 94 PRO B C 1
ATOM 749 O O . PRO A 1 94 ? 169.829 76.269 92.931 1.00 16.00 94 PRO B O 1
ATOM 753 N N . LEU A 1 95 ? 170.234 74.066 92.672 1.00 18.71 95 LEU B N 1
ATOM 754 C CA . LEU A 1 95 ? 168.852 73.637 92.737 1.00 17.17 95 LEU B CA 1
ATOM 755 C C . LEU A 1 95 ? 168.631 73.031 94.100 1.00 24.26 95 LEU B C 1
ATOM 756 O O . LEU A 1 95 ? 169.579 72.801 94.853 1.00 29.81 95 LEU B O 1
ATOM 761 N N . ARG A 1 96 ? 167.388 72.710 94.407 1.00 24.92 96 ARG B N 1
ATOM 762 C CA . ARG A 1 96 ? 167.112 72.138 95.701 1.00 29.27 96 ARG B CA 1
ATOM 763 C C . ARG A 1 96 ? 166.948 70.628 95.621 1.00 32.22 96 ARG B C 1
ATOM 764 O O . ARG A 1 96 ? 167.098 69.925 96.619 1.00 32.78 96 ARG B O 1
ATOM 772 N N . SER A 1 97 ? 166.721 70.123 94.413 1.00 33.10 97 SER B N 1
ATOM 773 C CA . SER A 1 97 ? 166.554 68.691 94.215 1.00 30.88 97 SER B CA 1
ATOM 774 C C . SER A 1 97 ? 167.588 68.179 93.222 1.00 29.20 97 SER B C 1
ATOM 775 O O . SER A 1 97 ? 167.963 68.873 92.278 1.00 31.40 97 SER B O 1
ATOM 778 N N . SER A 1 98 ? 168.097 66.989 93.496 1.00 24.83 98 SER B N 1
ATOM 779 C CA . SER A 1 98 ? 169.047 66.345 92.619 1.00 25.02 98 SER B CA 1
ATOM 780 C C . SER A 1 98 ? 168.240 65.691 91.488 1.00 23.96 98 SER B C 1
ATOM 781 O O . SER A 1 98 ? 168.726 65.540 90.368 1.00 25.35 98 SER B O 1
ATOM 784 N N . TRP A 1 99 ? 166.992 65.341 91.800 1.00 22.28 99 TRP B N 1
ATOM 785 C CA . TRP A 1 99 ? 166.072 64.655 90.887 1.00 19.49 99 TRP B CA 1
ATOM 786 C C . TRP A 1 99 ? 165.427 65.582 89.872 1.00 15.68 99 TRP B C 1
ATOM 787 O O . TRP A 1 99 ? 164.226 65.845 89.928 1.00 15.13 99 TRP B O 1
ATOM 798 N N . VAL A 1 100 ? 166.243 66.042 88.929 1.00 12.27 100 VAL B N 1
ATOM 799 C CA . VAL A 1 100 ? 165.811 66.969 87.890 1.00 12.60 100 VAL B CA 1
ATOM 800 C C . VAL A 1 100 ? 165.578 66.157 86.646 1.00 9.05 100 VAL B C 1
ATOM 801 O O . VAL A 1 100 ? 166.498 65.537 86.127 1.00 12.57 100 VAL B O 1
ATOM 805 N N . MET A 1 1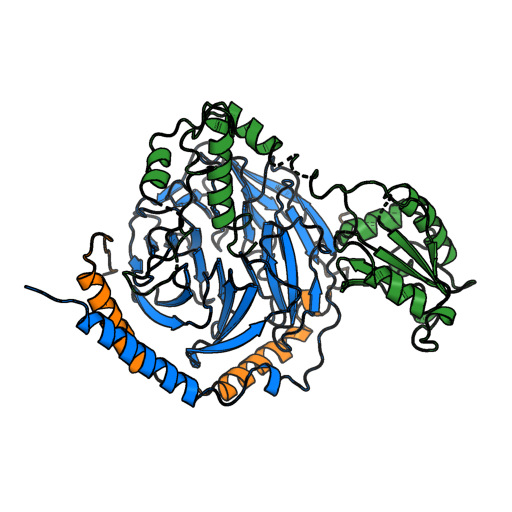01 ? 164.348 66.144 86.174 1.00 5.16 101 MET B N 1
ATOM 806 C CA . MET A 1 101 ? 164.035 65.366 84.992 1.00 11.29 101 MET B CA 1
ATOM 807 C C . MET A 1 101 ? 164.201 66.155 83.696 1.00 6.78 101 MET B C 1
ATOM 808 O O . MET A 1 101 ? 164.544 65.594 82.668 1.00 6.76 101 MET B O 1
ATOM 813 N N . THR A 1 102 ? 164.049 67.467 83.772 1.00 7.78 102 THR B N 1
ATOM 814 C CA . THR A 1 102 ? 164.120 68.292 82.581 1.00 11.54 102 THR B CA 1
ATOM 815 C C . THR A 1 102 ? 164.615 69.704 82.855 1.00 15.79 102 THR B C 1
ATOM 816 O O . THR A 1 102 ? 164.657 70.149 84.004 1.00 16.20 102 THR B O 1
ATOM 820 N N . CYS A 1 103 ? 164.995 70.397 81.782 1.00 18.02 103 CYS B N 1
ATOM 821 C CA . CYS A 1 103 ? 165.429 71.793 81.845 1.00 14.55 103 CYS B CA 1
ATOM 822 C C . CYS A 1 103 ? 165.174 72.426 80.478 1.00 15.82 103 CYS B C 1
ATOM 823 O O . CYS A 1 103 ? 165.205 71.738 79.450 1.00 12.87 103 CYS B O 1
ATOM 826 N N . ALA A 1 104 ? 164.859 73.719 80.472 1.00 14.06 104 ALA B N 1
ATOM 827 C CA . ALA A 1 104 ? 164.554 74.417 79.241 1.00 6.85 104 ALA B CA 1
ATOM 828 C C . ALA A 1 104 ? 165.220 75.771 79.191 1.00 8.25 104 ALA B C 1
ATOM 829 O O . ALA A 1 104 ? 165.525 76.369 80.220 1.00 6.00 104 ALA B O 1
ATOM 831 N N . TYR A 1 105 ? 165.368 76.274 77.970 1.00 6.13 105 TYR B N 1
ATOM 832 C CA . TYR A 1 105 ? 166.011 77.554 77.725 1.00 6.19 105 TYR B CA 1
ATOM 833 C C . TYR A 1 105 ? 165.009 78.389 76.949 1.00 7.61 105 TYR B C 1
ATOM 834 O O . TYR A 1 105 ? 164.525 77.944 75.903 1.00 3.62 105 TYR B O 1
ATOM 843 N N . ALA A 1 106 ? 164.656 79.559 77.477 1.00 4.63 106 ALA B N 1
ATOM 844 C CA . ALA A 1 106 ? 163.715 80.436 76.792 1.00 6.20 106 ALA B CA 1
ATOM 845 C C . ALA A 1 106 ? 164.381 80.836 75.504 1.00 7.06 106 ALA B C 1
ATOM 846 O O . ALA A 1 106 ? 165.569 81.146 75.504 1.00 15.67 106 ALA B O 1
ATOM 848 N N . PRO A 1 107 ? 163.640 80.832 74.388 1.00 6.41 107 PRO B N 1
ATOM 849 C CA . PRO A 1 107 ? 164.229 81.215 73.099 1.00 7.87 107 PRO B CA 1
ATOM 850 C C . PRO A 1 107 ? 164.927 82.590 73.075 1.00 14.88 107 PRO B C 1
ATOM 851 O O . PRO A 1 107 ? 165.766 82.857 72.215 1.00 17.55 107 PRO B O 1
ATOM 855 N N . SER A 1 108 ? 164.639 83.412 74.082 1.00 18.63 108 SER B N 1
ATOM 856 C CA . SER A 1 108 ? 165.207 84.752 74.228 1.00 19.09 108 SER B CA 1
ATOM 857 C C . SER A 1 108 ? 166.533 84.760 74.990 1.00 22.27 108 SER B C 1
ATOM 858 O O . SER A 1 108 ? 167.285 85.736 74.951 1.00 21.58 108 SER B O 1
ATOM 861 N N . GLY A 1 109 ? 166.776 83.707 75.759 1.00 21.30 109 GLY B N 1
ATOM 862 C CA . GLY A 1 109 ? 167.995 83.645 76.532 1.00 18.71 109 GLY B CA 1
ATOM 863 C C . GLY A 1 109 ? 167.848 84.408 77.833 1.00 21.57 109 GLY B C 1
ATOM 864 O O . GLY A 1 109 ? 168.781 84.460 78.634 1.00 20.64 109 GLY B O 1
ATOM 865 N N . ASN A 1 110 ? 166.691 85.019 78.061 1.00 20.34 110 ASN B N 1
ATOM 866 C CA . ASN A 1 110 ? 166.510 85.756 79.306 1.00 23.15 110 ASN B CA 1
ATOM 867 C C . ASN A 1 110 ? 166.253 84.798 80.437 1.00 24.85 110 ASN B C 1
ATOM 868 O O . ASN A 1 110 ? 166.697 85.034 81.562 1.00 28.41 110 ASN B O 1
ATOM 873 N N . TYR A 1 111 ? 165.537 83.717 80.134 1.00 24.69 111 TYR B N 1
ATOM 874 C CA . TYR A 1 111 ? 165.175 82.727 81.144 1.00 24.57 111 TYR B CA 1
ATOM 875 C C . TYR A 1 111 ? 165.545 81.303 80.791 1.00 21.82 111 TYR B C 1
ATOM 876 O O . TYR A 1 111 ? 165.703 80.938 79.624 1.00 20.28 111 TYR B O 1
ATOM 885 N N . VAL A 1 112 ? 165.581 80.493 81.834 1.00 18.22 112 VAL B N 1
ATOM 886 C CA . VAL A 1 112 ? 165.880 79.081 81.768 1.00 16.64 112 VAL B CA 1
ATOM 887 C C . VAL A 1 112 ? 164.959 78.476 82.838 1.00 18.43 112 VAL B C 1
ATOM 888 O O . VAL A 1 112 ? 164.623 79.158 83.813 1.00 15.02 112 VAL B O 1
ATOM 892 N N . ALA A 1 113 ? 164.505 77.239 82.636 1.00 14.98 113 ALA B N 1
ATOM 893 C CA . ALA A 1 113 ? 163.597 76.586 83.581 1.00 14.53 113 ALA B CA 1
ATOM 894 C C . ALA A 1 113 ? 163.993 75.140 83.833 1.00 15.10 113 ALA B C 1
ATOM 895 O O . ALA A 1 113 ? 164.807 74.594 83.097 1.00 19.36 113 ALA B O 1
ATOM 897 N N . CYS A 1 114 ? 163.399 74.514 84.848 1.00 17.13 114 CYS B N 1
ATOM 898 C CA . CYS A 1 114 ? 163.702 73.121 85.195 1.00 21.46 114 CYS B CA 1
ATOM 899 C C . CYS A 1 114 ? 162.755 72.555 86.278 1.00 20.99 114 CYS B C 1
ATOM 900 O O . CYS A 1 114 ? 162.124 73.319 87.003 1.00 27.32 114 CYS B O 1
ATOM 903 N N . GLY A 1 115 ? 162.684 71.228 86.399 1.00 20.22 115 GLY B N 1
ATOM 904 C CA . GLY A 1 115 ? 161.823 70.593 87.393 1.00 17.13 115 GLY B CA 1
ATOM 905 C C . GLY A 1 115 ? 162.029 69.089 87.417 1.00 14.56 115 GLY B C 1
ATOM 906 O O . GLY A 1 115 ? 162.672 68.557 86.511 1.00 15.59 115 GLY B O 1
ATOM 907 N N . GLY A 1 116 ? 161.514 68.407 88.440 1.00 14.68 116 GLY B N 1
ATOM 908 C CA . GLY A 1 116 ? 161.668 66.959 88.537 1.00 10.80 116 GLY B CA 1
ATOM 909 C C . GLY A 1 116 ? 160.707 66.282 89.507 1.00 10.76 116 GLY B C 1
ATOM 910 O O . GLY A 1 116 ? 159.484 66.477 89.436 1.00 5.24 116 GLY B O 1
ATOM 911 N N . LEU A 1 117 ? 161.246 65.483 90.425 1.00 14.67 117 LEU B N 1
ATOM 912 C CA . LEU A 1 117 ? 160.421 64.779 91.416 1.00 13.61 117 LEU B CA 1
ATOM 913 C C . LEU A 1 117 ? 159.745 65.714 92.418 1.00 16.17 117 LEU B C 1
ATOM 914 O O . LEU A 1 117 ? 158.934 65.285 93.238 1.00 17.70 117 LEU B O 1
ATOM 919 N N . ASP A 1 118 ? 160.082 66.994 92.329 1.00 19.87 118 ASP B N 1
ATOM 920 C CA . ASP A 1 118 ? 159.529 68.051 93.176 1.00 19.15 118 ASP B CA 1
ATOM 921 C C . ASP A 1 118 ? 158.151 68.494 92.674 1.00 19.33 118 ASP B C 1
ATOM 922 O O . ASP A 1 118 ? 157.510 69.334 93.297 1.00 18.24 118 ASP B O 1
ATOM 927 N N . ASN A 1 119 ? 157.746 68.001 91.499 1.00 19.25 119 ASN B N 1
ATOM 928 C CA . ASN A 1 119 ? 156.438 68.324 90.913 1.00 17.20 119 ASN B CA 1
ATOM 929 C C . ASN A 1 119 ? 156.333 69.809 90.562 1.00 17.46 119 ASN B C 1
ATOM 930 O O . ASN A 1 119 ? 155.269 70.301 90.156 1.00 22.20 119 ASN B O 1
ATOM 935 N N . ILE A 1 120 ? 157.448 70.515 90.650 1.00 18.41 120 ILE B N 1
ATOM 936 C CA . ILE A 1 120 ? 157.447 71.944 90.389 1.00 19.01 120 ILE B CA 1
ATOM 937 C C . ILE A 1 120 ? 158.298 72.351 89.189 1.00 15.30 120 ILE B C 1
ATOM 938 O O . ILE A 1 120 ? 159.228 71.650 88.814 1.00 15.74 120 ILE B O 1
ATOM 943 N N . CYS A 1 121 ? 157.922 73.452 88.553 1.00 11.16 121 CYS B N 1
ATOM 944 C CA . CYS A 1 121 ? 158.679 73.982 87.432 1.00 15.49 121 CYS B CA 1
ATOM 945 C C . CYS A 1 121 ? 159.275 75.322 87.872 1.00 16.91 121 CYS B C 1
ATOM 946 O O . CYS A 1 121 ? 158.555 76.315 87.987 1.00 15.72 121 CYS B O 1
ATOM 949 N N . SER A 1 122 ? 160.575 75.326 88.165 1.00 18.47 122 SER B N 1
ATOM 950 C CA . SER A 1 122 ? 161.300 76.517 88.606 1.00 17.96 122 SER B CA 1
ATOM 951 C C . SER A 1 122 ? 161.824 77.317 87.408 1.00 23.45 122 SER B C 1
ATOM 952 O O . SER A 1 122 ? 162.386 76.747 86.469 1.00 28.55 122 SER B O 1
ATOM 955 N N . ILE A 1 123 ? 161.644 78.634 87.446 1.00 23.54 1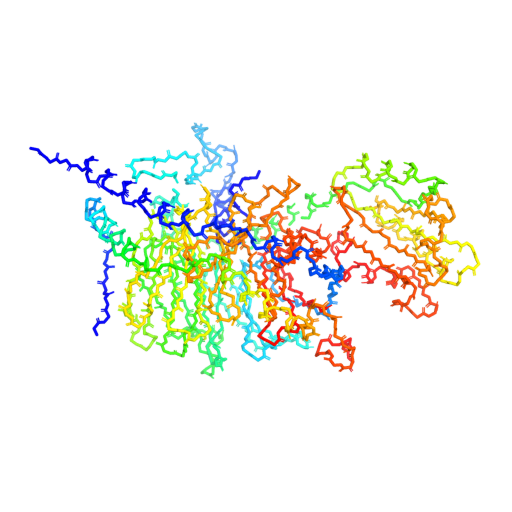23 ILE B N 1
ATOM 956 C CA . ILE A 1 123 ? 162.079 79.520 86.364 1.00 23.15 123 ILE B CA 1
ATOM 957 C C . ILE A 1 123 ? 163.165 80.438 86.883 1.00 23.96 123 ILE B C 1
ATOM 958 O O . ILE A 1 123 ? 163.067 80.941 88.003 1.00 30.63 123 ILE B O 1
ATOM 963 N N . TYR A 1 124 ? 164.215 80.617 86.094 1.00 22.27 124 TYR B N 1
ATOM 964 C CA . TYR A 1 124 ? 165.328 81.451 86.496 1.00 21.21 124 TYR B CA 1
ATOM 965 C C . TYR A 1 124 ? 165.588 82.555 85.505 1.00 22.80 124 TYR B C 1
ATOM 966 O O . TYR A 1 124 ? 165.781 82.305 84.320 1.00 26.53 124 TYR B O 1
ATOM 975 N N . ASN A 1 125 ? 165.534 83.787 85.988 1.00 29.42 125 ASN B N 1
ATOM 976 C CA . ASN A 1 125 ? 165.796 84.945 85.155 1.00 31.37 125 ASN B CA 1
ATOM 977 C C . ASN A 1 125 ? 167.315 85.066 85.135 1.00 31.24 125 ASN B C 1
ATOM 978 O O . ASN A 1 125 ? 167.965 85.098 86.186 1.00 28.38 125 ASN B O 1
ATOM 983 N N . LEU A 1 126 ? 167.881 85.046 83.938 1.00 30.75 126 LEU B N 1
ATOM 984 C CA . LEU A 1 126 ? 169.320 85.146 83.774 1.00 35.06 126 LEU B CA 1
ATOM 985 C C . LEU A 1 126 ? 169.772 86.601 83.710 1.00 39.13 126 LEU B C 1
ATOM 986 O O . LEU A 1 126 ? 170.929 86.912 84.001 1.00 40.87 126 LEU B O 1
ATOM 991 N N . LYS A 1 127 ? 168.849 87.486 83.345 1.00 42.86 127 LYS B N 1
ATOM 992 C CA . LYS A 1 127 ? 169.134 88.911 83.226 1.00 46.60 127 LYS B CA 1
ATOM 993 C C . LYS A 1 127 ? 169.200 89.609 84.590 1.00 51.13 127 LYS B C 1
ATOM 994 O O . LYS A 1 127 ? 170.175 90.299 84.902 1.00 52.89 127 LYS B O 1
ATOM 1000 N N . THR A 1 128 ? 168.177 89.408 85.416 1.00 52.64 128 THR B N 1
ATOM 1001 C CA . THR A 1 128 ? 168.156 89.998 86.756 1.00 53.36 128 THR B CA 1
ATOM 1002 C C . THR A 1 128 ? 169.242 89.323 87.605 1.00 54.68 128 THR B C 1
ATOM 1003 O O . THR A 1 128 ? 169.479 89.675 88.762 1.00 52.00 128 THR B O 1
ATOM 1007 N N . ARG A 1 129 ? 169.879 88.323 87.008 1.00 57.82 129 ARG B N 1
ATOM 1008 C CA . ARG A 1 129 ? 170.946 87.574 87.639 1.00 65.04 129 ARG B CA 1
ATOM 1009 C C . ARG A 1 129 ? 170.538 86.952 88.972 1.00 68.01 129 ARG B C 1
ATOM 1010 O O . ARG A 1 129 ? 170.885 87.437 90.063 1.00 68.81 129 ARG B O 1
ATOM 1018 N N . GLU A 1 130 ? 169.848 85.826 88.857 1.00 68.97 130 GLU B N 1
ATOM 1019 C CA . GLU A 1 130 ? 169.371 85.078 90.006 1.00 70.49 130 GLU B CA 1
ATOM 1020 C C . GLU A 1 130 ? 170.214 83.823 90.224 1.00 68.88 130 GLU B C 1
ATOM 1021 O O . GLU A 1 130 ? 169.757 82.842 90.807 1.00 66.27 130 GLU B O 1
ATOM 1027 N N . GLY A 1 131 ? 171.477 83.908 89.818 1.00 69.85 131 GLY B N 1
ATOM 1028 C CA . GLY A 1 131 ? 172.393 82.789 89.942 1.00 72.76 131 GLY B CA 1
ATOM 1029 C C . GLY A 1 131 ? 172.642 82.213 91.330 1.00 74.33 131 GLY B C 1
ATOM 1030 O O . GLY A 1 131 ? 172.731 80.995 91.488 1.00 77.63 131 GLY B O 1
ATOM 1031 N N . ASN A 1 132 ? 172.750 83.075 92.336 1.00 73.03 132 ASN B N 1
ATOM 1032 C CA . ASN A 1 132 ? 173.025 82.618 93.703 1.00 73.04 132 ASN B CA 1
ATOM 1033 C C . ASN A 1 132 ? 171.843 82.201 94.587 1.00 73.36 132 ASN B C 1
ATOM 1034 O O . ASN A 1 132 ? 171.805 81.087 95.105 1.00 72.66 132 ASN B O 1
ATOM 1039 N N . VAL A 1 133 ? 170.874 83.093 94.757 1.00 72.98 133 VAL B N 1
ATOM 1040 C CA . VAL A 1 133 ? 169.745 82.826 95.649 1.00 72.46 133 VAL B CA 1
ATOM 1041 C C . VAL A 1 133 ? 168.344 82.849 95.016 1.00 70.60 133 VAL B C 1
ATOM 1042 O O . VAL A 1 133 ? 167.502 81.985 95.303 1.00 70.51 133 VAL B O 1
ATOM 1046 N N . ARG A 1 134 ? 168.114 83.800 94.119 1.00 67.50 134 ARG B N 1
ATOM 1047 C CA . ARG A 1 134 ? 166.798 83.975 93.519 1.00 63.41 134 ARG B CA 1
ATOM 1048 C C . ARG A 1 134 ? 166.312 82.890 92.574 1.00 61.52 134 ARG B C 1
ATOM 1049 O O . ARG A 1 134 ? 167.089 82.198 91.915 1.00 61.77 134 ARG B O 1
ATOM 1057 N N . VAL A 1 135 ? 164.995 82.755 92.551 1.00 56.07 135 VAL B N 1
ATOM 1058 C CA . VAL A 1 135 ? 164.294 81.809 91.704 1.00 49.71 135 VAL B CA 1
ATOM 1059 C C . VAL A 1 135 ? 163.063 82.610 91.289 1.00 50.24 135 VAL B C 1
ATOM 1060 O O . VAL A 1 135 ? 162.140 82.773 92.094 1.00 51.60 135 VAL B O 1
ATOM 1064 N N . SER A 1 136 ? 163.092 83.171 90.078 1.00 46.98 136 SER B N 1
ATOM 1065 C CA . SER A 1 136 ? 161.985 83.970 89.542 1.00 44.17 136 SER B CA 1
ATOM 1066 C C . SER A 1 136 ? 160.596 83.492 89.981 1.00 42.59 136 SER B C 1
ATOM 1067 O O . SER A 1 136 ? 159.884 84.192 90.714 1.00 43.79 136 SER B O 1
ATOM 1070 N N . ARG A 1 137 ? 160.198 82.319 89.505 1.00 37.36 137 ARG B N 1
ATOM 1071 C CA . ARG A 1 137 ? 158.894 81.776 89.837 1.00 35.72 137 ARG B CA 1
ATOM 1072 C C . ARG A 1 137 ? 158.970 80.273 89.987 1.00 33.07 137 ARG B C 1
ATOM 1073 O O . ARG A 1 137 ? 159.763 79.622 89.322 1.00 36.89 137 ARG B O 1
ATOM 1081 N N . GLU A 1 138 ? 158.183 79.742 90.907 1.00 29.49 138 GLU B N 1
ATOM 1082 C CA . GLU A 1 138 ? 158.079 78.307 91.098 1.00 26.45 138 GLU B CA 1
ATOM 1083 C C . GLU A 1 138 ? 156.638 78.026 90.693 1.00 27.40 138 GLU B C 1
ATOM 1084 O O . GLU A 1 138 ? 155.713 78.599 91.276 1.00 28.45 138 GLU B O 1
ATOM 1090 N N . LEU A 1 139 ? 156.454 77.249 89.627 1.00 27.35 139 LEU B N 1
ATOM 1091 C CA . LEU A 1 139 ? 155.115 76.908 89.153 1.00 25.71 139 LEU B CA 1
ATOM 1092 C C . LEU A 1 139 ? 154.576 75.645 89.834 1.00 24.64 139 LEU B C 1
ATOM 1093 O O . LEU A 1 139 ? 154.918 74.521 89.455 1.00 25.14 139 LEU B O 1
ATOM 1098 N N . ALA A 1 140 ? 153.778 75.845 90.878 1.00 23.77 140 ALA B N 1
ATOM 1099 C CA . ALA A 1 140 ? 153.176 74.748 91.628 1.00 22.14 140 ALA B CA 1
ATOM 1100 C C . ALA A 1 140 ? 151.829 74.451 91.009 1.00 21.59 140 ALA B C 1
ATOM 1101 O O . ALA A 1 140 ? 151.145 75.364 90.545 1.00 20.71 140 ALA B O 1
ATOM 1103 N N . GLY A 1 141 ? 151.458 73.177 90.973 1.00 24.57 141 GLY B N 1
ATOM 1104 C CA . GLY A 1 141 ? 150.176 72.807 90.396 1.00 25.98 141 GLY B CA 1
ATOM 1105 C C . GLY A 1 141 ? 150.036 71.323 90.140 1.00 25.99 141 GLY B C 1
ATOM 1106 O O . GLY A 1 141 ? 149.090 70.689 90.605 1.00 27.79 141 GLY B O 1
ATOM 1107 N N . HIS A 1 142 ? 150.994 70.762 89.414 1.00 24.89 142 HIS B N 1
ATOM 1108 C CA . HIS A 1 142 ? 150.969 69.348 89.086 1.00 17.75 142 HIS B CA 1
ATOM 1109 C C . HIS A 1 142 ? 151.011 68.514 90.331 1.00 17.65 142 HIS B C 1
ATOM 1110 O O . HIS A 1 142 ? 151.619 68.906 91.321 1.00 20.68 142 HIS B O 1
ATOM 1117 N N . THR A 1 143 ? 150.297 67.399 90.298 1.00 17.03 143 THR B N 1
ATOM 1118 C CA . THR A 1 143 ? 150.279 66.470 91.411 1.00 20.59 143 THR B CA 1
ATOM 1119 C C . THR A 1 143 ? 151.202 65.275 91.119 1.00 18.03 143 THR B C 1
ATOM 1120 O O . THR A 1 143 ? 151.223 64.292 91.852 1.00 20.87 143 THR B O 1
ATOM 1124 N N . GLY A 1 144 ? 151.982 65.398 90.050 1.00 19.47 144 GLY B N 1
ATOM 1125 C CA . GLY A 1 144 ? 152.919 64.366 89.654 1.00 17.66 144 GLY B CA 1
ATOM 1126 C C . GLY A 1 144 ? 154.211 65.046 89.250 1.00 18.24 144 GLY B C 1
ATOM 1127 O O . GLY A 1 144 ? 154.235 66.269 89.059 1.00 21.55 144 GLY B O 1
ATOM 1128 N N . TYR A 1 145 ? 155.286 64.276 89.109 1.00 15.70 145 TYR B N 1
ATOM 1129 C CA . TYR A 1 145 ? 156.585 64.842 88.745 1.00 14.14 145 TYR B CA 1
ATOM 1130 C C . TYR A 1 145 ? 156.532 65.663 87.465 1.00 16.04 145 TYR B C 1
ATOM 1131 O O . TYR A 1 145 ? 155.607 65.523 86.656 1.00 12.98 145 TYR B O 1
ATOM 1140 N N . LEU A 1 146 ? 157.513 66.537 87.291 1.00 15.00 146 LEU B N 1
ATOM 1141 C CA . LEU A 1 146 ? 157.548 67.356 86.095 1.00 16.78 146 LEU B CA 1
ATOM 1142 C C . LEU A 1 146 ? 158.444 66.681 85.060 1.00 12.55 146 LEU B C 1
ATOM 1143 O O . LEU A 1 146 ? 159.661 66.768 85.142 1.00 12.57 146 LEU B O 1
ATOM 1148 N N . SER A 1 147 ? 157.844 66.038 84.068 1.00 5.13 147 SER B N 1
ATOM 1149 C CA . SER A 1 147 ? 158.626 65.334 83.067 1.00 7.16 147 SER B CA 1
ATOM 1150 C C . SER A 1 147 ? 159.321 66.177 82.005 1.00 2.24 147 SER B C 1
ATOM 1151 O O . SER A 1 147 ? 160.403 65.827 81.558 1.00 6.57 147 SER B O 1
ATOM 1154 N N . CYS A 1 148 ? 158.702 67.268 81.576 1.00 6.03 148 CYS B N 1
ATOM 1155 C CA . CYS A 1 148 ? 159.291 68.105 80.528 1.00 2.35 148 CYS B CA 1
ATOM 1156 C C . CYS A 1 148 ? 158.707 69.509 80.547 1.00 2.03 148 CYS B C 1
ATOM 1157 O O . CYS A 1 148 ? 157.646 69.732 81.124 1.00 4.71 148 CYS B O 1
ATOM 1160 N N . CYS A 1 149 ? 159.403 70.452 79.922 1.00 2.72 149 CYS B N 1
ATOM 1161 C CA . CYS A 1 149 ? 158.923 71.826 79.834 1.00 9.29 149 CYS B CA 1
ATOM 1162 C C . CYS A 1 149 ? 159.611 72.613 78.705 1.00 4.38 149 CYS B C 1
ATOM 1163 O O . CYS A 1 149 ? 160.799 72.436 78.457 1.00 8.09 149 CYS B O 1
ATOM 1166 N N . ARG A 1 150 ? 158.862 73.473 78.024 1.00 3.46 150 ARG B N 1
ATOM 1167 C CA . ARG A 1 150 ? 159.389 74.284 76.922 1.00 4.47 150 ARG B CA 1
ATOM 1168 C C . ARG A 1 150 ? 158.704 75.659 76.898 1.00 5.20 150 ARG B C 1
ATOM 1169 O O . ARG A 1 150 ? 157.484 75.752 76.965 1.00 2.74 150 ARG B O 1
ATOM 1177 N N . PHE A 1 151 ? 159.492 76.727 76.804 1.00 10.13 151 PHE B N 1
ATOM 1178 C CA . PHE A 1 151 ? 158.950 78.085 76.777 1.00 7.37 151 PHE B CA 1
ATOM 1179 C C . PHE A 1 151 ? 158.322 78.393 75.444 1.00 10.53 151 PHE B C 1
ATOM 1180 O O . PHE A 1 151 ? 158.837 77.968 74.414 1.00 10.51 151 PHE B O 1
ATOM 1188 N N . LEU A 1 152 ? 157.203 79.117 75.471 1.00 15.43 152 LEU B N 1
ATOM 1189 C CA . LEU A 1 152 ? 156.522 79.558 74.251 1.00 19.43 152 LEU B CA 1
ATOM 1190 C C . LEU A 1 152 ? 157.113 80.936 73.962 1.00 17.36 152 LEU B C 1
ATOM 1191 O O . LEU A 1 152 ? 157.270 81.346 72.816 1.00 23.54 152 LEU B O 1
ATOM 1196 N N . ASP A 1 153 ? 157.485 81.604 75.045 1.00 21.22 153 ASP B N 1
ATOM 1197 C CA . ASP A 1 153 ? 158.090 82.926 75.056 1.00 22.59 153 ASP B CA 1
ATOM 1198 C C . ASP A 1 153 ? 158.379 83.194 76.532 1.00 25.55 153 ASP B C 1
ATOM 1199 O O . ASP A 1 153 ? 158.328 82.275 77.354 1.00 22.65 153 ASP B O 1
ATOM 1204 N N . ASP A 1 154 ? 158.592 84.452 76.886 1.00 29.65 154 ASP B N 1
ATOM 1205 C CA . ASP A 1 154 ? 158.919 84.802 78.263 1.00 36.22 154 ASP B CA 1
ATOM 1206 C C . ASP A 1 154 ? 157.836 84.712 79.345 1.00 35.19 154 ASP B C 1
ATOM 1207 O O . ASP A 1 154 ? 158.153 84.519 80.522 1.00 36.13 154 ASP B O 1
ATOM 1212 N N . ASN A 1 155 ? 156.573 84.838 78.960 1.00 30.90 155 ASN B N 1
ATOM 1213 C CA . ASN A 1 155 ? 155.476 84.788 79.927 1.00 33.30 155 ASN B CA 1
ATOM 1214 C C . ASN A 1 155 ? 154.596 83.562 79.779 1.00 32.45 155 ASN B C 1
ATOM 1215 O O . ASN A 1 155 ? 153.547 83.474 80.413 1.00 34.75 155 ASN B O 1
ATOM 1220 N N . GLN A 1 156 ? 155.039 82.593 78.986 1.00 30.90 156 GLN B N 1
ATOM 1221 C CA . GLN A 1 156 ? 154.248 81.390 78.744 1.00 25.69 156 G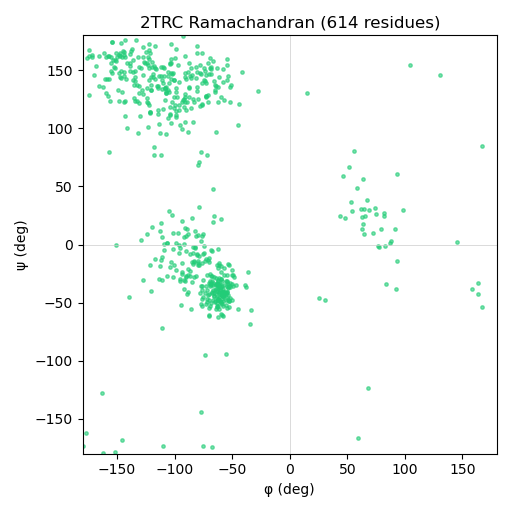LN B CA 1
ATOM 1222 C C . GLN A 1 156 ? 155.103 80.141 78.618 1.00 22.23 156 GLN B C 1
ATOM 1223 O O . GLN A 1 156 ? 155.950 80.048 77.730 1.00 17.40 156 GLN B O 1
ATOM 1229 N N . ILE A 1 157 ? 154.842 79.154 79.462 1.00 20.11 157 ILE B N 1
ATOM 1230 C CA . ILE A 1 157 ? 155.585 77.904 79.396 1.00 17.00 157 ILE B CA 1
ATOM 1231 C C . ILE A 1 157 ? 154.637 76.715 79.497 1.00 16.07 157 ILE B C 1
ATOM 1232 O O . ILE A 1 157 ? 153.615 76.796 80.182 1.00 15.42 157 ILE B O 1
ATOM 1237 N N . VAL A 1 158 ? 154.943 75.645 78.766 1.00 12.20 158 VAL B N 1
ATOM 1238 C CA . VAL A 1 158 ? 154.123 74.434 78.774 1.00 10.81 158 VAL B CA 1
ATOM 1239 C C . VAL A 1 158 ? 154.889 73.324 79.454 1.00 11.27 158 VAL B C 1
ATOM 1240 O O . VAL A 1 158 ? 156.062 73.103 79.137 1.00 13.16 158 VAL B O 1
ATOM 1244 N N . THR A 1 159 ? 154.225 72.603 80.353 1.00 6.21 159 THR B N 1
ATOM 1245 C CA . THR A 1 159 ? 154.852 71.505 81.083 1.00 6.38 159 THR B CA 1
ATOM 1246 C C . THR A 1 159 ? 154.083 70.200 80.912 1.00 5.24 159 THR B C 1
ATOM 1247 O O . THR A 1 159 ? 152.877 70.227 80.713 1.00 9.09 159 THR B O 1
ATOM 1251 N N . SER A 1 160 ? 154.757 69.065 81.083 1.00 4.59 160 SER B N 1
ATOM 1252 C CA . SER A 1 160 ? 154.094 67.771 81.008 1.00 2.62 160 SER B CA 1
ATOM 1253 C C . SER A 1 160 ? 154.319 67.126 82.374 1.00 5.66 160 SER B C 1
ATOM 1254 O O . SER A 1 160 ? 155.306 67.431 83.044 1.00 5.96 160 SER B O 1
ATOM 1257 N N . SER A 1 161 ? 153.423 66.246 82.804 1.00 9.55 161 SER B N 1
ATOM 1258 C CA . SER A 1 161 ? 153.581 65.662 84.119 1.00 11.53 161 SER B CA 1
ATOM 1259 C C . SER A 1 161 ? 153.195 64.210 84.301 1.00 15.21 161 SER B C 1
ATOM 1260 O O . SER A 1 161 ? 152.437 63.625 83.515 1.00 14.05 161 SER B O 1
ATOM 1263 N N . GLY A 1 162 ? 153.715 63.645 85.385 1.00 11.77 162 GLY B N 1
ATOM 1264 C CA . GLY A 1 162 ? 153.398 62.287 85.725 1.00 15.15 162 GLY B CA 1
ATOM 1265 C C . GLY A 1 162 ? 151.981 62.219 86.273 1.00 16.55 162 GLY B C 1
ATOM 1266 O O . GLY A 1 162 ? 151.484 61.126 86.535 1.00 15.13 162 GLY B O 1
ATOM 1267 N N . ASP A 1 163 ? 151.342 63.372 86.488 1.00 14.07 163 ASP B N 1
ATOM 1268 C CA . ASP A 1 163 ? 149.967 63.395 86.992 1.00 14.63 163 ASP B CA 1
ATOM 1269 C C . ASP A 1 163 ? 148.956 63.166 85.873 1.00 16.65 163 ASP B C 1
ATOM 1270 O O . ASP A 1 163 ? 147.755 63.328 86.094 1.00 13.20 163 ASP B O 1
ATOM 1275 N N . THR A 1 164 ? 149.461 62.832 84.676 1.00 14.18 164 THR B N 1
ATOM 1276 C CA . THR A 1 164 ? 148.637 62.556 83.502 1.00 13.57 164 THR B CA 1
ATOM 1277 C C . THR A 1 164 ? 148.291 63.828 82.703 1.00 15.13 164 THR B C 1
ATOM 1278 O O . THR A 1 164 ? 147.735 63.770 81.604 1.00 10.03 164 THR B O 1
ATOM 1282 N N . THR A 1 165 ? 148.806 64.953 83.171 1.00 15.53 165 THR B N 1
ATOM 1283 C CA . THR A 1 165 ? 148.504 66.232 82.563 1.00 19.14 165 THR B CA 1
ATOM 1284 C C . THR A 1 165 ? 149.686 66.987 81.953 1.00 19.18 165 THR B C 1
ATOM 1285 O O . THR A 1 165 ? 150.853 66.614 82.087 1.00 15.08 165 THR B O 1
ATOM 1289 N N . CYS A 1 166 ? 149.319 68.049 81.249 1.00 21.24 166 CYS B N 1
ATOM 1290 C CA . CYS A 1 166 ? 150.197 69.009 80.602 1.00 21.04 166 CYS B CA 1
ATOM 1291 C C . CYS A 1 166 ? 149.531 70.333 80.984 1.00 21.92 166 CYS B C 1
ATOM 1292 O O . CYS A 1 166 ? 148.302 70.374 81.126 1.00 22.09 166 CYS B O 1
ATOM 1295 N N . ALA A 1 167 ? 150.308 71.398 81.141 1.00 19.49 167 ALA B N 1
ATOM 1296 C CA . ALA A 1 167 ? 149.716 72.674 81.502 1.00 21.08 167 ALA B CA 1
ATOM 1297 C C . ALA A 1 167 ? 150.445 73.856 80.886 1.00 25.23 167 ALA B C 1
ATOM 1298 O O . ALA A 1 167 ? 151.672 73.828 80.727 1.00 30.08 167 ALA B O 1
ATOM 1300 N N . LEU A 1 168 ? 149.666 74.869 80.509 1.00 23.69 168 LEU B N 1
ATOM 1301 C CA . LEU A 1 168 ? 150.173 76.110 79.932 1.00 19.40 168 LEU B CA 1
ATOM 1302 C C . LEU A 1 168 ? 150.101 77.154 81.031 1.00 19.32 168 LEU B C 1
ATOM 1303 O O . LEU A 1 168 ? 149.009 77.457 81.521 1.00 27.44 168 LEU B O 1
ATOM 1308 N N . TRP A 1 169 ? 151.241 77.702 81.431 1.00 20.36 169 TRP B N 1
ATOM 1309 C CA . TRP A 1 169 ? 151.262 78.697 82.492 1.00 21.01 169 TRP B CA 1
ATOM 1310 C C . TRP A 1 169 ? 151.576 80.119 82.060 1.00 26.98 169 TRP B C 1
ATOM 1311 O O . TRP A 1 169 ? 152.257 80.358 81.064 1.00 27.67 169 TRP B O 1
ATOM 1322 N N . ASP A 1 170 ? 151.046 81.064 82.822 1.00 31.58 170 ASP B N 1
ATOM 1323 C CA . ASP A 1 170 ? 151.348 82.465 82.589 1.00 33.00 170 ASP B CA 1
ATOM 1324 C C . ASP A 1 170 ? 152.418 82.662 83.643 1.00 34.59 170 ASP B C 1
ATOM 1325 O O . ASP A 1 170 ? 152.160 82.483 84.844 1.00 27.33 170 ASP B O 1
ATOM 1330 N N . ILE A 1 171 ? 153.631 82.936 83.181 1.00 39.43 171 ILE B N 1
ATOM 1331 C CA . ILE A 1 171 ? 154.788 83.131 84.046 1.00 40.91 171 ILE B CA 1
ATOM 1332 C C . ILE A 1 171 ? 154.639 84.291 85.024 1.00 42.83 171 ILE B C 1
ATOM 1333 O O . ILE A 1 171 ? 155.019 84.159 86.189 1.00 40.22 171 ILE B O 1
ATOM 1338 N N . GLU A 1 172 ? 154.041 85.395 84.581 1.00 45.21 172 GLU B N 1
ATOM 1339 C CA . GLU A 1 172 ? 153.858 86.547 85.469 1.00 47.17 172 GLU B CA 1
ATOM 1340 C C . GLU A 1 172 ? 152.964 86.220 86.670 1.00 43.69 172 GLU B C 1
ATOM 1341 O O . GLU A 1 172 ? 153.424 86.240 87.818 1.00 43.29 172 GLU B O 1
ATOM 1347 N N . THR A 1 173 ? 151.708 85.859 86.423 1.00 39.25 173 THR B N 1
ATOM 1348 C CA . THR A 1 173 ? 150.819 85.528 87.533 1.00 36.90 173 THR B CA 1
ATOM 1349 C C . THR A 1 173 ? 151.257 84.216 88.180 1.00 33.49 173 THR B C 1
ATOM 1350 O O . THR A 1 173 ? 151.209 84.067 89.399 1.00 31.68 173 THR B O 1
ATOM 1354 N N . GLY A 1 174 ? 151.772 83.303 87.364 1.00 33.97 174 GLY B N 1
ATOM 1355 C CA . GLY A 1 174 ? 152.209 82.015 87.876 1.00 33.60 174 GLY B CA 1
ATOM 1356 C C . GLY A 1 174 ? 151.038 81.064 88.028 1.00 34.13 174 GLY B C 1
ATOM 1357 O O . GLY A 1 174 ? 151.077 80.145 88.846 1.00 32.37 174 GLY B O 1
ATOM 1358 N N . GLN A 1 175 ? 150.010 81.280 87.207 1.00 35.94 175 GLN B N 1
ATOM 1359 C CA . GLN A 1 175 ? 148.790 80.475 87.218 1.00 37.34 175 GLN B CA 1
ATOM 1360 C C . GLN A 1 175 ? 148.705 79.523 86.036 1.00 36.03 175 GLN B C 1
ATOM 1361 O O . GLN A 1 175 ? 149.100 79.869 84.915 1.00 39.49 175 GLN B O 1
ATOM 1367 N N . GLN A 1 176 ? 148.133 78.350 86.289 1.00 31.33 176 GLN B N 1
ATOM 1368 C CA . GLN A 1 176 ? 147.965 77.311 85.279 1.00 28.27 176 GLN B CA 1
ATOM 1369 C C . GLN A 1 176 ? 146.882 77.771 84.315 1.00 30.34 176 GLN B C 1
ATOM 1370 O O . GLN A 1 176 ? 145.730 77.341 84.423 1.00 33.80 176 GLN B O 1
ATOM 1376 N N . THR A 1 177 ? 147.244 78.694 83.422 1.00 27.16 177 THR B N 1
ATOM 1377 C CA . THR A 1 177 ? 146.312 79.239 82.441 1.00 24.09 177 THR B CA 1
ATOM 1378 C C . THR A 1 177 ? 145.478 78.138 81.788 1.00 26.33 177 THR B C 1
ATOM 1379 O O . THR A 1 177 ? 144.248 78.170 81.846 1.00 30.86 177 THR B O 1
ATOM 1383 N N . THR A 1 178 ? 146.142 77.143 81.214 1.00 22.55 178 THR B N 1
ATOM 1384 C CA . THR A 1 178 ? 145.437 76.052 80.564 1.00 20.51 178 THR B CA 1
ATOM 1385 C C . THR A 1 178 ? 145.837 74.707 81.163 1.00 21.49 178 THR B C 1
ATOM 1386 O O . THR A 1 178 ? 146.911 74.556 81.738 1.00 24.59 178 THR B O 1
ATOM 1390 N N . THR A 1 179 ? 144.953 73.735 81.053 1.00 20.12 179 THR B N 1
ATOM 1391 C CA . THR A 1 179 ? 145.225 72.412 81.551 1.00 25.91 179 THR B CA 1
ATOM 1392 C C . THR A 1 179 ? 144.826 71.481 80.425 1.00 29.44 179 THR B C 1
ATOM 1393 O O . THR A 1 179 ? 143.716 71.582 79.897 1.00 34.46 179 THR B O 1
ATOM 1397 N N . PHE A 1 180 ? 145.769 70.655 79.987 1.00 29.24 180 PHE B N 1
ATOM 1398 C CA . PHE A 1 180 ? 145.512 69.713 78.906 1.00 24.56 180 PHE B CA 1
ATOM 1399 C C . PHE A 1 180 ? 145.387 68.339 79.523 1.00 25.39 180 PHE B C 1
ATOM 1400 O O . PHE A 1 180 ? 146.346 67.796 80.070 1.00 24.69 180 PHE B O 1
ATOM 1408 N N . THR A 1 181 ? 144.163 67.833 79.527 1.00 27.09 181 THR B N 1
ATOM 1409 C CA . THR A 1 181 ? 143.871 66.531 80.097 1.00 22.05 181 THR B CA 1
ATOM 1410 C C . THR A 1 181 ? 143.379 65.636 78.969 1.00 17.55 181 THR B C 1
ATOM 1411 O O . THR A 1 181 ? 142.820 66.126 77.974 1.00 16.68 181 THR B O 1
ATOM 1415 N N . GLY A 1 182 ? 143.611 64.337 79.106 1.00 13.42 182 GLY B N 1
ATOM 1416 C CA . GLY A 1 182 ? 143.184 63.392 78.093 1.00 14.82 182 GLY B CA 1
ATOM 1417 C C . GLY A 1 182 ? 143.969 62.104 78.177 1.00 15.81 182 GLY B C 1
ATOM 1418 O O . GLY A 1 182 ? 143.451 61.024 77.925 1.00 19.52 182 GLY B O 1
ATOM 1419 N N . HIS A 1 183 ? 145.252 62.217 78.469 1.00 15.54 183 HIS B N 1
ATOM 1420 C CA . HIS A 1 183 ? 146.080 61.032 78.575 1.00 20.82 183 HIS B CA 1
ATOM 1421 C C . HIS A 1 183 ? 145.562 60.189 79.725 1.00 23.44 183 HIS B C 1
ATOM 1422 O O . HIS A 1 183 ? 144.975 60.730 80.660 1.00 22.91 183 HIS B O 1
ATOM 1429 N N . THR A 1 184 ? 145.760 58.875 79.641 1.00 24.04 184 THR B N 1
ATOM 1430 C CA . THR A 1 184 ? 145.330 57.971 80.699 1.00 23.75 184 THR B CA 1
ATOM 1431 C C . THR A 1 184 ? 146.527 57.465 81.501 1.00 23.56 184 THR B C 1
ATOM 1432 O O . THR A 1 184 ? 146.364 56.651 82.412 1.00 24.14 184 THR B O 1
ATOM 1436 N N . GLY A 1 185 ? 147.723 57.934 81.131 1.00 19.69 185 GLY B N 1
ATOM 1437 C CA . GLY A 1 185 ? 148.958 57.554 81.809 1.00 16.79 185 GLY B CA 1
ATOM 1438 C C . GLY A 1 185 ? 149.956 58.709 81.867 1.00 15.88 185 GLY B C 1
ATOM 1439 O O . GLY A 1 185 ? 149.784 59.704 81.162 1.00 14.63 185 GLY B O 1
ATOM 1440 N N . ASP A 1 186 ? 150.998 58.574 82.689 1.00 17.49 186 ASP B N 1
ATOM 1441 C CA . ASP A 1 186 ? 152.052 59.598 82.884 1.00 16.67 186 ASP B CA 1
ATOM 1442 C C . ASP A 1 186 ? 152.613 60.302 81.613 1.00 15.38 186 ASP B C 1
ATOM 1443 O O .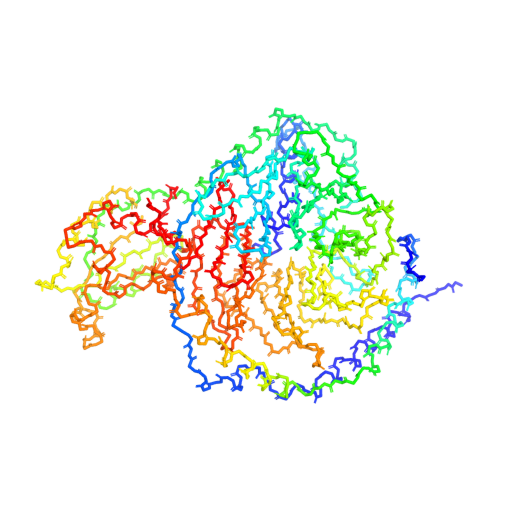 ASP A 1 186 ? 153.151 59.651 80.716 1.00 13.97 186 ASP B O 1
ATOM 1448 N N . VAL A 1 187 ? 152.498 61.627 81.531 1.00 13.29 187 VAL B N 1
ATOM 1449 C CA . VAL A 1 187 ? 153.022 62.338 80.368 1.00 8.80 187 VAL B CA 1
ATOM 1450 C C . VAL A 1 187 ? 154.522 62.393 80.563 1.00 9.26 187 VAL B C 1
ATOM 1451 O O . VAL A 1 187 ? 155.003 62.905 81.574 1.00 7.13 187 VAL B O 1
ATOM 1455 N N . MET A 1 188 ? 155.247 61.822 79.608 1.00 10.36 188 MET B N 1
ATOM 1456 C CA . MET A 1 188 ? 156.704 61.718 79.649 1.00 5.49 188 MET B CA 1
ATOM 1457 C C . MET A 1 188 ? 157.508 62.813 78.970 1.00 7.26 188 MET B C 1
ATOM 1458 O O . MET A 1 188 ? 158.651 63.052 79.335 1.00 5.73 188 MET B O 1
ATOM 1463 N N . SER A 1 189 ? 156.923 63.473 77.983 1.00 8.25 189 SER B N 1
ATOM 1464 C CA . SER A 1 189 ? 157.658 64.465 77.218 1.00 9.19 189 SER B CA 1
ATOM 1465 C C . SER A 1 189 ? 156.712 65.202 76.292 1.00 6.28 189 SER B C 1
ATOM 1466 O O . SER A 1 189 ? 155.635 64.695 75.983 1.00 4.00 189 SER B O 1
ATOM 1469 N N . LEU A 1 190 ? 157.155 66.354 75.792 1.00 3.20 190 LEU B N 1
ATOM 1470 C CA . LEU A 1 190 ? 156.367 67.164 74.864 1.00 4.40 190 LEU B CA 1
ATOM 1471 C C . LEU A 1 190 ? 157.275 67.864 73.864 1.00 4.66 190 LEU B C 1
ATOM 1472 O O . LEU A 1 190 ? 158.478 68.024 74.116 1.00 7.60 190 LEU B O 1
ATOM 1477 N N . SER A 1 191 ? 156.694 68.307 72.753 1.00 2.00 191 SER B N 1
ATOM 1478 C CA . SER A 1 191 ? 157.439 69.020 71.732 1.00 2.50 191 SER B CA 1
ATOM 1479 C C . SER A 1 191 ? 156.553 70.127 71.120 1.00 8.57 191 SER B C 1
ATOM 1480 O O . SER A 1 191 ? 155.449 69.856 70.639 1.00 11.56 191 SER B O 1
ATOM 1483 N N . LEU A 1 192 ? 157.025 71.371 71.178 1.00 6.24 192 LEU B N 1
ATOM 1484 C CA . LEU A 1 192 ? 156.308 72.516 70.623 1.00 7.06 192 LEU B CA 1
ATOM 1485 C C . LEU A 1 192 ? 156.427 72.544 69.106 1.00 7.82 192 LEU B C 1
ATOM 1486 O O . LEU A 1 192 ? 157.491 72.261 68.547 1.00 5.36 192 LEU B O 1
ATOM 1491 N N . ALA A 1 193 ? 155.334 72.871 68.435 1.00 9.65 193 ALA B N 1
ATOM 1492 C CA . ALA A 1 193 ? 155.372 72.981 66.983 1.00 14.38 193 ALA B CA 1
ATOM 1493 C C . ALA A 1 193 ? 156.245 74.204 66.727 1.00 17.05 193 ALA B C 1
ATOM 1494 O O . ALA A 1 193 ? 156.352 75.083 67.591 1.00 20.10 193 ALA B O 1
ATOM 1496 N N . PRO A 1 194 ? 156.919 74.263 65.568 1.00 21.69 194 PRO B N 1
ATOM 1497 C CA . PRO A 1 194 ? 157.760 75.438 65.312 1.00 23.91 194 PRO B CA 1
ATOM 1498 C C . PRO A 1 194 ? 157.021 76.767 65.494 1.00 27.51 194 PRO B C 1
ATOM 1499 O O . PRO A 1 194 ? 157.574 77.708 66.068 1.00 27.90 194 PRO B O 1
ATOM 1503 N N . ASP A 1 195 ? 155.746 76.802 65.108 1.00 30.73 195 ASP B N 1
ATOM 1504 C CA . ASP A 1 195 ? 154.939 78.018 65.205 1.00 34.36 195 ASP B CA 1
ATOM 1505 C C . ASP A 1 195 ? 154.372 78.287 66.602 1.00 38.30 195 ASP B C 1
ATOM 1506 O O . ASP A 1 195 ? 153.809 79.354 66.857 1.00 38.66 195 ASP B O 1
ATOM 1511 N N . THR A 1 196 ? 154.520 77.310 67.493 1.00 38.75 196 THR B N 1
ATOM 1512 C CA . THR A 1 196 ? 154.046 77.379 68.882 1.00 37.00 196 THR B CA 1
ATOM 1513 C C . THR A 1 196 ? 152.532 77.510 69.089 1.00 35.56 196 THR B C 1
ATOM 1514 O O . THR A 1 196 ? 152.062 77.794 70.207 1.00 34.10 196 THR B O 1
ATOM 1518 N N . ARG A 1 197 ? 151.769 77.277 68.023 1.00 29.56 197 ARG B N 1
ATOM 1519 C CA . ARG A 1 197 ? 150.316 77.314 68.118 1.00 26.65 197 ARG B CA 1
ATOM 1520 C C . ARG A 1 197 ? 149.892 75.925 68.585 1.00 24.59 197 ARG B C 1
ATOM 1521 O O . ARG A 1 197 ? 148.916 75.753 69.323 1.00 24.20 197 ARG B O 1
ATOM 1529 N N . LEU A 1 198 ? 150.674 74.940 68.170 1.00 22.20 198 LEU B N 1
ATOM 1530 C CA . LEU A 1 198 ? 150.418 73.559 68.525 1.00 18.43 198 LEU B CA 1
ATOM 1531 C C . LEU A 1 198 ? 151.609 72.938 69.212 1.00 13.88 198 LEU B C 1
ATOM 1532 O O . LEU A 1 198 ? 152.731 73.458 69.155 1.00 7.60 198 LEU B O 1
ATOM 1537 N N . PHE A 1 199 ? 151.333 71.843 69.898 1.00 8.88 199 PHE B N 1
ATOM 1538 C CA . PHE A 1 199 ? 152.360 71.091 70.570 1.00 9.46 199 PHE B CA 1
ATOM 1539 C C . PHE A 1 199 ? 151.872 69.655 70.663 1.00 11.83 199 PHE B C 1
ATOM 1540 O O . PHE A 1 199 ? 150.679 69.372 70.465 1.00 9.78 199 PHE B O 1
ATOM 1548 N N . VAL A 1 200 ? 152.818 68.745 70.843 1.00 9.88 200 VAL B N 1
ATOM 1549 C CA . VAL A 1 200 ? 152.502 67.326 70.912 1.00 7.43 200 VAL B CA 1
ATOM 1550 C C . VAL A 1 200 ? 153.078 66.740 72.212 1.00 7.22 200 VAL B C 1
ATOM 1551 O O . VAL A 1 200 ? 154.011 67.307 72.805 1.00 3.66 200 VAL B O 1
ATOM 1555 N N . SER A 1 201 ? 152.496 65.641 72.681 1.00 8.71 201 SER B N 1
ATOM 1556 C CA . SER A 1 201 ? 152.945 65.013 73.921 1.00 6.84 201 SER B CA 1
ATOM 1557 C C . SER A 1 201 ? 152.915 63.488 73.897 1.00 4.03 201 SER B C 1
ATOM 1558 O O . SER A 1 201 ? 151.975 62.886 73.372 1.00 4.59 201 SER B O 1
ATOM 1561 N N . GLY A 1 202 ? 153.917 62.877 74.517 1.00 2.00 202 GLY B N 1
ATOM 1562 C CA . GLY A 1 202 ? 153.987 61.426 74.597 1.00 5.17 202 GLY B CA 1
ATOM 1563 C C . GLY A 1 202 ? 153.726 60.991 76.027 1.00 4.27 202 GLY B C 1
ATOM 1564 O O . GLY A 1 202 ? 154.146 61.665 76.967 1.00 6.03 202 GLY B O 1
ATOM 1565 N N . ALA A 1 203 ? 153.061 59.859 76.213 1.00 5.38 203 ALA B N 1
ATOM 1566 C CA . ALA A 1 203 ? 152.754 59.416 77.558 1.00 3.48 203 ALA B CA 1
ATOM 1567 C C . ALA A 1 203 ? 152.762 57.912 77.728 1.00 8.11 203 ALA B C 1
ATOM 1568 O O . ALA A 1 203 ? 152.810 57.160 76.757 1.00 9.93 203 ALA B O 1
ATOM 1570 N N . CYS A 1 204 ? 152.612 57.475 78.973 1.00 12.12 204 CYS B N 1
ATOM 1571 C CA . CYS A 1 204 ? 152.625 56.056 79.298 1.00 13.36 204 CYS B CA 1
ATOM 1572 C C . CYS A 1 204 ? 151.388 55.242 78.952 1.00 13.43 204 CYS B C 1
ATOM 1573 O O . CYS A 1 204 ? 151.268 54.077 79.362 1.00 13.62 204 CYS B O 1
ATOM 1576 N N . ASP A 1 205 ? 150.468 55.851 78.209 1.00 13.60 205 ASP B N 1
ATOM 1577 C CA . ASP A 1 205 ? 149.252 55.171 77.763 1.00 13.82 205 ASP B CA 1
ATOM 1578 C C . ASP A 1 205 ? 149.507 54.664 76.340 1.00 17.90 205 ASP B C 1
ATOM 1579 O O . ASP A 1 205 ? 148.650 54.027 75.716 1.00 22.63 205 ASP B O 1
ATOM 1584 N N . ALA A 1 206 ? 150.718 54.945 75.860 1.00 16.96 206 ALA B N 1
ATOM 1585 C CA . ALA A 1 206 ? 151.184 54.556 74.535 1.00 15.87 206 ALA B CA 1
ATOM 1586 C C . ALA A 1 206 ? 150.580 55.405 73.419 1.00 13.69 206 ALA B C 1
ATOM 1587 O O . ALA A 1 206 ? 150.505 54.969 72.263 1.00 11.55 206 ALA B O 1
ATOM 1589 N N . SER A 1 207 ? 150.204 56.636 73.751 1.00 13.55 207 SER B N 1
ATOM 1590 C CA . SER A 1 207 ? 149.615 57.538 72.762 1.00 11.95 207 SER B CA 1
ATOM 1591 C C . SER A 1 207 ? 150.299 58.900 72.732 1.00 8.45 207 SER B C 1
ATOM 1592 O O . SER A 1 207 ? 150.849 59.348 73.730 1.00 10.62 207 SER B O 1
ATOM 1595 N N . ALA A 1 208 ? 150.278 59.548 71.574 1.00 8.36 208 ALA B N 1
ATOM 1596 C CA . ALA A 1 208 ? 150.847 60.893 71.426 1.00 9.49 208 ALA B CA 1
ATOM 1597 C C . ALA A 1 208 ? 149.633 61.752 71.125 1.00 7.17 208 ALA B C 1
ATOM 1598 O O . ALA A 1 208 ? 148.785 61.366 70.323 1.00 13.38 208 ALA B O 1
ATOM 1600 N N . LYS A 1 209 ? 149.521 62.898 71.770 1.00 7.39 209 LYS B N 1
ATOM 1601 C CA . LYS A 1 209 ? 148.365 63.736 71.551 1.00 9.01 209 LYS B CA 1
ATOM 1602 C C . LYS A 1 209 ? 148.764 65.095 71.035 1.00 13.77 209 LYS B C 1
ATOM 1603 O O . LYS A 1 209 ? 149.700 65.712 71.549 1.00 20.84 209 LYS B O 1
ATOM 1609 N N . LEU A 1 210 ? 148.082 65.547 69.996 1.00 10.02 210 LEU B N 1
ATOM 1610 C CA . LEU A 1 210 ? 148.355 66.856 69.436 1.00 12.97 210 LEU B CA 1
ATOM 1611 C C . LEU A 1 210 ? 147.410 67.787 70.184 1.00 9.78 210 LEU B C 1
ATOM 1612 O O . LEU A 1 210 ? 146.221 67.487 70.285 1.00 15.10 210 LEU B O 1
ATOM 1617 N N . TRP A 1 211 ? 147.936 68.859 70.768 1.00 7.24 211 TRP B N 1
ATOM 1618 C CA . TRP A 1 211 ? 147.116 69.806 71.513 1.00 3.03 211 TRP B CA 1
ATOM 1619 C C . TRP A 1 211 ? 147.191 71.208 70.937 1.00 10.75 211 TRP B C 1
ATOM 1620 O O . TRP A 1 211 ? 148.241 71.646 70.474 1.00 9.47 211 TRP B O 1
ATOM 1631 N N . ASP A 1 212 ? 146.074 71.924 70.977 1.00 17.22 212 ASP B N 1
ATOM 1632 C CA . ASP A 1 212 ? 146.052 73.304 70.502 1.00 21.91 212 ASP B CA 1
ATOM 1633 C C . ASP A 1 212 ? 146.316 74.148 71.748 1.00 23.60 212 ASP B C 1
ATOM 1634 O O . ASP A 1 212 ? 145.611 74.017 72.755 1.00 23.90 212 ASP B O 1
ATOM 1639 N N . VAL A 1 213 ? 147.360 74.966 71.705 1.00 25.52 213 VAL B N 1
ATOM 1640 C CA . VAL A 1 213 ? 147.714 75.802 72.846 1.00 27.78 213 VAL B CA 1
ATOM 1641 C C . VAL A 1 213 ? 146.691 76.916 73.064 1.00 30.64 213 VAL B C 1
ATOM 1642 O O . VAL A 1 213 ? 146.115 77.047 74.148 1.00 27.44 213 VAL B O 1
ATOM 1646 N N . ARG A 1 214 ? 146.458 77.702 72.017 1.00 31.07 214 ARG B N 1
ATOM 1647 C CA . ARG A 1 214 ? 145.532 78.810 72.101 1.00 32.71 214 ARG B CA 1
ATOM 1648 C C . ARG A 1 214 ? 144.116 78.339 72.413 1.00 33.81 214 ARG B C 1
ATOM 1649 O O . ARG A 1 214 ? 143.391 78.995 73.149 1.00 35.83 214 ARG B O 1
ATOM 1657 N N . GLU A 1 215 ? 143.738 77.177 71.898 1.00 34.63 215 GLU B N 1
ATOM 1658 C CA . GLU A 1 215 ? 142.394 76.657 72.124 1.00 35.52 215 GLU B CA 1
ATOM 1659 C C . GLU A 1 215 ? 142.242 75.811 73.384 1.00 33.99 215 GLU B C 1
ATOM 1660 O O . GLU A 1 215 ? 141.142 75.664 73.909 1.00 32.03 215 GLU B O 1
ATOM 1666 N N . GLY A 1 216 ? 143.327 75.191 73.823 1.00 32.63 216 GLY B N 1
ATOM 1667 C CA . GLY A 1 216 ? 143.273 74.396 75.035 1.00 31.48 216 GLY B CA 1
ATOM 1668 C C . GLY A 1 216 ? 142.741 72.974 74.994 1.00 31.68 216 GLY B C 1
ATOM 1669 O O . GLY A 1 216 ? 142.311 72.457 76.034 1.00 35.96 216 GLY B O 1
ATOM 1670 N N . MET A 1 217 ? 142.790 72.310 73.842 1.00 27.01 217 MET B N 1
ATOM 1671 C CA . MET A 1 217 ? 142.307 70.931 73.783 1.00 25.84 217 MET B CA 1
ATOM 1672 C C . MET A 1 217 ? 143.044 70.032 72.796 1.00 20.28 217 MET B C 1
ATOM 1673 O O . MET A 1 217 ? 143.746 70.507 71.909 1.00 19.93 217 MET B O 1
ATOM 1678 N N . CYS A 1 218 ? 142.846 68.730 72.949 1.00 13.89 218 CYS B N 1
ATOM 1679 C CA . CYS A 1 218 ? 143.468 67.741 72.089 1.00 17.90 218 CYS B CA 1
ATOM 1680 C C . CYS A 1 218 ? 142.828 67.733 70.703 1.00 18.44 218 CYS B C 1
ATOM 1681 O O . CYS A 1 218 ? 141.607 67.665 70.577 1.00 21.01 218 CYS B O 1
ATOM 1684 N N . ARG A 1 219 ? 143.646 67.854 69.668 1.00 19.04 219 ARG B N 1
ATOM 1685 C CA . ARG A 1 219 ? 143.145 67.819 68.299 1.00 18.07 219 ARG B CA 1
ATOM 1686 C C . ARG A 1 219 ? 143.104 66.376 67.815 1.00 18.15 219 ARG B C 1
ATOM 1687 O O . ARG A 1 219 ? 142.133 65.983 67.171 1.00 22.22 219 ARG B O 1
ATOM 1695 N N . GLN A 1 220 ? 144.136 65.583 68.139 1.00 18.53 220 GLN B N 1
ATOM 1696 C CA . GLN A 1 220 ? 144.228 64.169 67.704 1.00 12.72 220 GLN B CA 1
ATOM 1697 C C . GLN A 1 220 ? 145.016 63.283 68.676 1.00 13.62 220 GLN B C 1
ATOM 1698 O O . GLN A 1 220 ? 145.817 63.787 69.467 1.00 13.89 220 GLN B O 1
ATOM 1704 N N . THR A 1 221 ? 144.772 61.972 68.619 1.00 13.04 221 THR B N 1
ATOM 1705 C CA . THR A 1 221 ? 145.464 60.992 69.463 1.00 15.97 221 THR B CA 1
ATOM 1706 C C . THR A 1 221 ? 146.011 59.845 68.609 1.00 17.99 221 THR B C 1
ATOM 1707 O O . THR A 1 221 ? 145.262 59.024 68.062 1.00 23.06 221 THR B O 1
ATOM 1711 N N . PHE A 1 222 ? 147.331 59.804 68.508 1.00 13.50 222 PHE B N 1
ATOM 1712 C CA . PHE A 1 222 ? 148.026 58.820 67.717 1.00 12.23 222 PHE B CA 1
ATOM 1713 C C . PHE A 1 222 ? 148.354 57.610 68.550 1.00 17.04 222 PHE B C 1
ATOM 1714 O O . PHE A 1 222 ? 148.609 57.712 69.751 1.00 23.17 222 PHE B O 1
ATOM 1722 N N . THR A 1 223 ? 148.360 56.462 67.900 1.00 17.67 223 THR B N 1
ATOM 1723 C CA . THR A 1 223 ? 148.641 55.212 68.573 1.00 23.46 223 THR B CA 1
ATOM 1724 C C . THR A 1 223 ? 149.359 54.277 67.607 1.00 24.84 223 THR B C 1
ATOM 1725 O O . THR A 1 223 ? 149.357 54.487 66.393 1.00 26.33 223 THR B O 1
ATOM 1729 N N . GLY A 1 224 ? 150.007 53.262 68.148 1.00 27.20 224 GLY B N 1
ATOM 1730 C CA . GLY A 1 224 ? 150.730 52.330 67.306 1.00 33.21 224 GLY B CA 1
ATOM 1731 C C . GLY A 1 224 ? 151.679 51.562 68.189 1.00 32.13 224 GLY B C 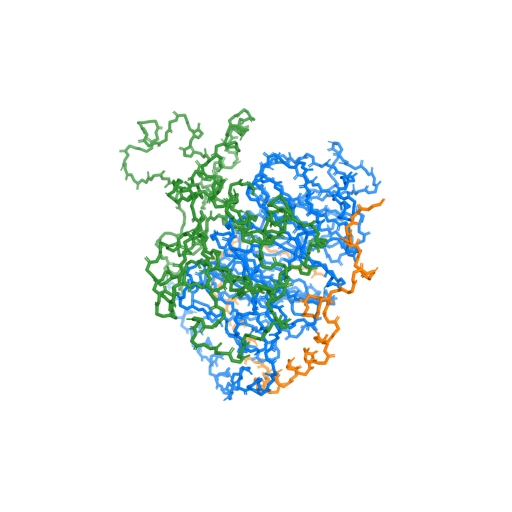1
ATOM 1732 O O . GLY A 1 224 ? 151.848 50.352 68.035 1.00 33.99 224 GLY B O 1
ATOM 1733 N N . HIS A 1 225 ? 152.322 52.284 69.101 1.00 30.58 225 HIS B N 1
ATOM 1734 C CA . HIS A 1 225 ? 153.232 51.663 70.044 1.00 32.25 225 HIS B CA 1
ATOM 1735 C C . HIS A 1 225 ? 152.321 50.878 70.967 1.00 31.38 225 HIS B C 1
ATOM 1736 O O . HIS A 1 225 ? 151.167 51.250 71.164 1.00 32.67 225 HIS B O 1
ATOM 1743 N N . GLU A 1 226 ? 152.807 49.750 71.455 1.00 35.16 226 GLU B N 1
ATOM 1744 C CA . GLU A 1 226 ? 152.050 48.940 72.396 1.00 34.40 226 GLU B CA 1
ATOM 1745 C C . GLU A 1 226 ? 152.660 49.250 73.763 1.00 29.07 226 GLU B C 1
ATOM 1746 O O . GLU A 1 226 ? 152.160 48.805 74.806 1.00 25.95 226 GLU B O 1
ATOM 1752 N N . SER A 1 227 ? 153.724 50.059 73.737 1.00 24.48 227 SER B N 1
ATOM 1753 C CA . SER A 1 227 ? 154.440 50.478 74.933 1.00 20.22 227 SER B CA 1
ATOM 1754 C C . SER A 1 227 ? 154.506 52.006 75.122 1.00 17.79 227 SER B C 1
ATOM 1755 O O . SER A 1 227 ? 154.192 52.795 74.218 1.00 12.82 227 SER B O 1
ATOM 1758 N N . ASP A 1 228 ? 154.922 52.386 76.325 1.00 12.70 228 ASP B N 1
ATOM 1759 C CA . ASP A 1 228 ? 155.063 53.774 76.745 1.00 13.93 228 ASP B CA 1
ATOM 1760 C C . ASP A 1 228 ? 155.870 54.591 75.758 1.00 12.13 228 ASP B C 1
ATOM 1761 O O . ASP A 1 228 ? 156.885 54.121 75.251 1.00 12.80 228 ASP B O 1
ATOM 1766 N N . ILE A 1 229 ? 155.421 55.801 75.469 1.00 4.43 229 ILE B N 1
ATOM 1767 C CA . ILE A 1 229 ? 156.175 56.680 74.611 1.00 6.27 229 ILE B CA 1
ATOM 1768 C C . ILE A 1 229 ? 157.011 57.467 75.633 1.00 10.17 229 ILE B C 1
ATOM 1769 O O . ILE A 1 229 ? 156.473 58.005 76.605 1.00 9.43 229 ILE B O 1
ATOM 1774 N N . ASN A 1 230 ? 158.332 57.445 75.466 1.00 8.45 230 ASN B N 1
ATOM 1775 C CA . ASN A 1 230 ? 159.235 58.119 76.388 1.00 7.52 230 ASN B CA 1
ATOM 1776 C C . ASN A 1 230 ? 159.796 59.417 75.881 1.00 2.00 230 ASN B C 1
ATOM 1777 O O . ASN A 1 230 ? 160.357 60.166 76.651 1.00 2.00 230 ASN B O 1
ATOM 1782 N N . ALA A 1 231 ? 159.680 59.656 74.581 1.00 4.52 231 ALA B N 1
ATOM 1783 C CA . ALA A 1 231 ? 160.225 60.852 73.965 1.00 2.00 231 ALA B CA 1
ATOM 1784 C C . ALA A 1 231 ? 159.475 61.175 72.697 1.00 2.00 231 ALA B C 1
ATOM 1785 O O . ALA A 1 231 ? 159.030 60.279 71.983 1.00 2.00 231 ALA B O 1
ATOM 1787 N N . ILE A 1 232 ? 159.394 62.464 72.392 1.00 2.34 232 ILE B N 1
ATOM 1788 C CA . ILE A 1 232 ? 158.674 62.931 71.223 1.00 2.00 232 ILE B CA 1
ATOM 1789 C C . ILE A 1 232 ? 159.368 64.177 70.717 1.00 2.00 232 ILE B C 1
ATOM 1790 O O . ILE A 1 232 ? 159.905 64.943 71.505 1.00 6.94 232 ILE B O 1
ATOM 1795 N N . CYS A 1 233 ? 159.353 64.384 69.405 1.00 4.32 233 CYS B N 1
ATOM 1796 C CA . CYS A 1 233 ? 159.997 65.548 68.820 1.00 4.78 233 CYS B CA 1
ATOM 1797 C C . CYS A 1 233 ? 159.272 65.975 67.559 1.00 3.82 233 CYS B C 1
ATOM 1798 O O . CYS A 1 233 ? 158.980 65.148 66.698 1.00 5.52 233 CYS B O 1
ATOM 1801 N N . PHE A 1 234 ? 159.000 67.267 67.427 1.00 4.24 234 PHE B N 1
ATOM 1802 C CA . PHE A 1 234 ? 158.337 67.761 66.234 1.00 4.24 234 PHE B CA 1
ATOM 1803 C C . PHE A 1 234 ? 159.326 67.757 65.087 1.00 4.80 234 PHE B C 1
ATOM 1804 O O . PHE A 1 234 ? 160.523 67.921 65.297 1.00 10.21 234 PHE B O 1
ATOM 1812 N N . PHE A 1 235 ? 158.812 67.559 63.878 1.00 9.92 235 PHE B N 1
ATOM 1813 C CA . PHE A 1 235 ? 159.611 67.559 62.658 1.00 3.71 235 PHE B CA 1
ATOM 1814 C C . PHE A 1 235 ? 159.722 69.017 62.218 1.00 10.64 235 PHE B C 1
ATOM 1815 O O . PHE A 1 235 ? 158.766 69.777 62.357 1.00 13.70 235 PHE B O 1
ATOM 1823 N N . PRO A 1 236 ? 160.887 69.429 61.677 1.00 15.92 236 PRO B N 1
ATOM 1824 C CA . PRO A 1 236 ? 161.167 70.792 61.201 1.00 16.72 236 PRO B CA 1
ATOM 1825 C C . PRO A 1 236 ? 160.062 71.579 60.490 1.00 16.43 236 PRO B C 1
ATOM 1826 O O . PRO A 1 236 ? 159.968 72.782 60.672 1.00 18.10 236 PRO B O 1
ATOM 1830 N N . ASN A 1 237 ? 159.230 70.924 59.689 1.00 15.98 237 ASN B N 1
ATOM 1831 C CA . ASN A 1 237 ? 158.183 71.648 58.978 1.00 13.58 237 ASN B CA 1
ATOM 1832 C C . ASN A 1 237 ? 156.845 71.723 59.699 1.00 14.43 237 ASN B C 1
ATOM 1833 O O . ASN A 1 237 ? 155.883 72.259 59.157 1.00 14.20 237 ASN B O 1
ATOM 1838 N N . GLY A 1 238 ? 156.778 71.143 60.894 1.00 16.61 238 GLY B N 1
ATOM 1839 C CA . GLY A 1 238 ? 155.553 71.161 61.682 1.00 13.73 238 GLY B CA 1
ATOM 1840 C C . GLY A 1 238 ? 154.417 70.225 61.289 1.00 10.72 238 GLY B C 1
ATOM 1841 O O . GLY A 1 238 ? 153.411 70.177 61.991 1.00 11.10 238 GLY B O 1
ATOM 1842 N N . ASN A 1 239 ? 154.588 69.447 60.223 1.00 6.79 239 ASN B N 1
ATOM 1843 C CA . ASN A 1 239 ? 153.551 68.527 59.761 1.00 4.01 239 ASN B CA 1
ATOM 1844 C C . ASN A 1 239 ? 153.677 67.103 60.251 1.00 12.03 239 ASN B C 1
ATOM 1845 O O . ASN A 1 239 ? 152.817 66.263 59.953 1.00 11.77 239 ASN B O 1
ATOM 1850 N N . ALA A 1 240 ? 154.742 66.811 60.989 1.00 13.83 240 ALA B N 1
ATOM 1851 C CA . ALA A 1 240 ? 154.950 65.458 61.501 1.00 12.43 240 ALA B CA 1
ATOM 1852 C C . ALA A 1 240 ? 155.742 65.537 62.789 1.00 11.27 240 ALA B C 1
ATOM 1853 O O . ALA A 1 240 ? 156.015 66.635 63.282 1.00 13.18 240 ALA B O 1
ATOM 1855 N N . PHE A 1 241 ? 156.040 64.383 63.371 1.00 7.20 241 PHE B N 1
ATOM 1856 C CA . PHE A 1 241 ? 156.843 64.319 64.593 1.00 8.66 241 PHE B CA 1
ATOM 1857 C C . PHE A 1 241 ? 157.280 62.886 64.780 1.00 6.49 241 PHE B C 1
ATOM 1858 O O . PHE A 1 241 ? 156.738 61.996 64.131 1.00 10.88 241 PHE B O 1
ATOM 1866 N N . ALA A 1 242 ? 158.296 62.668 65.606 1.00 3.06 242 ALA B N 1
ATOM 1867 C CA . ALA A 1 242 ? 158.780 61.321 65.855 1.00 2.00 242 ALA B CA 1
ATOM 1868 C C . ALA A 1 242 ? 158.604 61.001 67.314 1.00 2.00 242 ALA B C 1
ATOM 1869 O O . ALA A 1 242 ? 158.575 61.900 68.150 1.00 2.00 242 ALA B O 1
ATOM 1871 N N . THR A 1 243 ? 158.470 59.718 67.603 1.00 2.00 243 THR B N 1
ATOM 1872 C CA . THR A 1 243 ? 158.288 59.212 68.947 1.00 6.56 243 THR B CA 1
ATOM 1873 C C . THR A 1 243 ? 159.269 58.061 69.172 1.00 7.67 243 THR B C 1
ATOM 1874 O O . THR A 1 243 ? 159.595 57.321 68.236 1.00 5.58 243 THR B O 1
ATOM 1878 N N . GLY A 1 244 ? 159.646 57.852 70.426 1.00 2.00 244 GLY B N 1
ATOM 1879 C CA . GLY A 1 244 ? 160.542 56.768 70.765 1.00 2.78 244 GLY B CA 1
ATOM 1880 C C . GLY A 1 244 ? 159.948 56.102 71.990 1.00 6.31 244 GLY B C 1
ATOM 1881 O O . GLY A 1 244 ? 159.485 56.785 72.915 1.00 4.20 244 GLY B O 1
ATOM 1882 N N . SER A 1 245 ? 160.008 54.780 72.055 1.00 8.47 245 SER B N 1
ATOM 1883 C CA . SER A 1 245 ? 159.388 54.107 73.178 1.00 8.02 245 SER B CA 1
ATOM 1884 C C . SER A 1 245 ? 160.059 52.898 73.758 1.00 7.19 245 SER B C 1
ATOM 1885 O O . SER A 1 245 ? 161.055 52.377 73.224 1.00 2.00 245 SER B O 1
ATOM 1888 N N . ASP A 1 246 ? 159.443 52.423 74.838 1.00 8.61 246 ASP B N 1
ATOM 1889 C CA . ASP A 1 246 ? 159.885 51.221 75.516 1.00 10.93 246 ASP B CA 1
ATOM 1890 C C . ASP A 1 246 ? 159.797 50.007 74.570 1.00 12.18 246 ASP B C 1
ATOM 1891 O O . ASP A 1 246 ? 160.437 48.991 74.825 1.0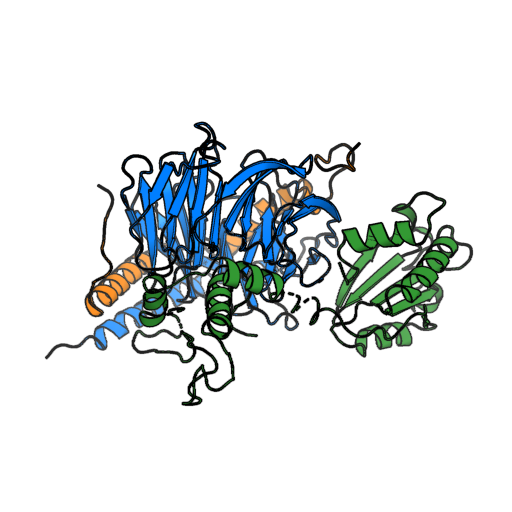0 17.77 246 ASP B O 1
ATOM 1896 N N . ASP A 1 247 ? 159.072 50.118 73.451 1.00 14.29 247 ASP B N 1
ATOM 1897 C CA . ASP A 1 247 ? 158.965 48.978 72.523 1.00 16.99 247 ASP B CA 1
ATOM 1898 C C . ASP A 1 247 ? 160.147 48.853 71.569 1.00 15.18 247 ASP B C 1
ATOM 1899 O O . ASP A 1 247 ? 160.117 48.069 70.619 1.00 14.64 247 ASP B O 1
ATOM 1904 N N . ALA A 1 248 ? 161.192 49.626 71.870 1.00 17.44 248 ALA B N 1
ATOM 1905 C CA . ALA A 1 248 ? 162.451 49.672 71.121 1.00 13.46 248 ALA B CA 1
ATOM 1906 C C . ALA A 1 248 ? 162.345 50.176 69.691 1.00 12.13 248 ALA B C 1
ATOM 1907 O O . ALA A 1 248 ? 163.255 49.956 68.886 1.00 14.40 248 ALA B O 1
ATOM 1909 N N . THR A 1 249 ? 161.241 50.849 69.376 1.00 11.21 249 THR B N 1
ATOM 1910 C CA . THR A 1 249 ? 161.037 51.400 68.037 1.00 10.18 249 THR B CA 1
ATOM 1911 C C . THR A 1 249 ? 160.805 52.913 68.105 1.00 9.18 249 THR B C 1
ATOM 1912 O O . THR A 1 249 ? 160.462 53.474 69.150 1.00 11.65 249 THR B O 1
ATOM 1916 N N . CYS A 1 250 ? 161.037 53.560 66.974 1.00 10.80 250 CYS B N 1
ATOM 1917 C CA . CYS A 1 250 ? 160.830 54.993 66.801 1.00 9.17 250 CYS B CA 1
ATOM 1918 C C . CYS A 1 250 ? 159.782 55.022 65.723 1.00 5.38 250 CYS B C 1
ATOM 1919 O O . CYS A 1 250 ? 159.825 54.181 64.815 1.00 8.09 250 CYS B O 1
ATOM 1922 N N . ARG A 1 251 ? 158.891 56.002 65.763 1.00 2.00 251 ARG B N 1
ATOM 1923 C CA . ARG A 1 251 ? 157.863 56.066 64.752 1.00 3.02 251 ARG B CA 1
ATOM 1924 C C . ARG A 1 251 ? 157.688 57.469 64.234 1.00 5.74 251 ARG B C 1
ATOM 1925 O O . ARG A 1 251 ? 157.721 58.429 65.013 1.00 10.29 251 ARG B O 1
ATOM 1933 N N . LEU A 1 252 ? 157.546 57.595 62.915 1.00 5.03 252 LEU B N 1
ATOM 1934 C CA . LEU A 1 252 ? 157.328 58.893 62.282 1.00 4.95 252 LEU B CA 1
ATOM 1935 C C . LEU A 1 252 ? 155.822 59.063 62.078 1.00 7.17 252 LEU B C 1
ATOM 1936 O O . LEU A 1 252 ? 155.214 58.272 61.380 1.00 8.92 252 LEU B O 1
ATOM 1941 N N . PHE A 1 253 ? 155.216 60.045 62.738 1.00 8.29 253 PHE B N 1
ATOM 1942 C CA . PHE A 1 253 ? 153.787 60.293 62.607 1.00 9.04 253 PHE B CA 1
ATOM 1943 C C . PHE A 1 253 ? 153.530 61.550 61.803 1.00 13.46 253 PHE B C 1
ATOM 1944 O O . PHE A 1 253 ? 154.119 62.609 62.098 1.00 14.21 253 PHE B O 1
ATOM 1952 N N . ASP A 1 254 ? 152.649 61.445 60.806 1.00 13.37 254 ASP B N 1
ATOM 1953 C CA . ASP A 1 254 ? 152.287 62.607 59.997 1.00 15.15 254 ASP B CA 1
ATOM 1954 C C . ASP A 1 254 ? 150.948 63.128 60.512 1.00 15.83 254 ASP B C 1
ATOM 1955 O O . ASP A 1 254 ? 149.990 62.366 60.654 1.00 18.72 254 ASP B O 1
ATOM 1960 N N . LEU A 1 255 ? 150.897 64.415 60.826 1.00 12.84 255 LEU B N 1
ATOM 1961 C CA . LEU A 1 255 ? 149.676 65.031 61.331 1.00 16.20 255 LEU B CA 1
ATOM 1962 C C . LEU A 1 255 ? 148.486 64.915 60.365 1.00 19.51 255 LEU B C 1
ATOM 1963 O O . LEU A 1 255 ? 147.416 64.429 60.746 1.00 22.31 255 LEU B O 1
ATOM 1968 N N . ARG A 1 256 ? 148.680 65.309 59.110 1.00 21.51 256 ARG B N 1
ATOM 1969 C CA . ARG A 1 256 ? 147.596 65.251 58.133 1.00 20.93 256 ARG B CA 1
ATOM 1970 C C . ARG A 1 256 ? 147.087 63.827 57.933 1.00 22.72 256 ARG B C 1
ATOM 1971 O O . ARG A 1 256 ? 145.889 63.619 57.747 1.00 25.61 256 ARG B O 1
ATOM 1979 N N . ALA A 1 257 ? 147.990 62.849 57.962 1.00 21.74 257 ALA B N 1
ATOM 1980 C CA . ALA A 1 257 ? 147.598 61.449 57.789 1.00 21.20 257 ALA B CA 1
ATOM 1981 C C . ALA A 1 257 ? 147.028 60.826 59.068 1.00 21.97 257 ALA B C 1
ATOM 1982 O O . ALA A 1 257 ? 146.410 59.753 59.013 1.00 25.45 257 ALA B O 1
ATOM 1984 N N . ASP A 1 258 ? 147.253 61.488 60.204 1.00 19.82 258 ASP B N 1
ATOM 1985 C CA . ASP A 1 258 ? 146.791 61.029 61.526 1.00 23.07 258 ASP B CA 1
ATOM 1986 C C . ASP A 1 258 ? 147.248 59.593 61.847 1.00 17.94 258 ASP B C 1
ATOM 1987 O O . ASP A 1 258 ? 146.605 58.863 62.596 1.00 19.63 258 ASP B O 1
ATOM 1992 N N . GLN A 1 259 ? 148.388 59.196 61.293 1.00 22.59 259 GLN B N 1
ATOM 1993 C CA . GLN A 1 259 ? 148.924 57.853 61.525 1.00 17.28 259 GLN B CA 1
ATOM 1994 C C . GLN A 1 259 ? 150.410 57.766 61.190 1.00 16.14 259 GLN B C 1
ATOM 1995 O O . GLN A 1 259 ? 150.963 58.641 60.508 1.00 10.77 259 GLN B O 1
ATOM 2001 N N . GLU A 1 260 ? 151.050 56.702 61.663 1.00 16.35 260 GLU B N 1
ATOM 2002 C CA . GLU A 1 260 ? 152.460 56.524 61.412 1.00 16.87 260 GLU B CA 1
ATOM 2003 C C . GLU A 1 260 ? 152.766 56.323 59.939 1.00 17.67 260 GLU B C 1
ATOM 2004 O O . GLU A 1 260 ? 151.992 55.690 59.209 1.00 16.11 260 GLU B O 1
ATOM 2010 N N . LEU A 1 261 ? 153.834 56.990 59.505 1.00 14.03 261 LEU B N 1
ATOM 2011 C CA . LEU A 1 261 ? 154.336 56.934 58.147 1.00 11.68 261 LEU B CA 1
ATOM 2012 C C . LEU A 1 261 ? 155.497 55.967 58.038 1.00 9.00 261 LEU B C 1
ATOM 2013 O O . LEU A 1 261 ? 155.804 55.496 56.940 1.00 14.01 261 LEU B O 1
ATOM 2018 N N . MET A 1 262 ? 156.155 55.690 59.162 1.00 8.80 262 MET B N 1
ATOM 2019 C CA . MET A 1 262 ? 157.341 54.831 59.173 1.00 6.91 262 MET B CA 1
ATOM 2020 C C . MET A 1 262 ? 157.746 54.437 60.585 1.00 6.64 262 MET B C 1
ATOM 2021 O O . MET A 1 262 ? 157.487 55.162 61.549 1.00 7.09 262 MET B O 1
ATOM 2026 N N . THR A 1 263 ? 158.410 53.299 60.702 1.00 10.01 263 THR B N 1
ATOM 2027 C CA . THR A 1 263 ? 158.895 52.822 61.987 1.00 7.06 263 THR B CA 1
ATOM 2028 C C . THR A 1 263 ? 160.364 52.529 61.787 1.00 7.75 263 THR B C 1
ATOM 2029 O O . THR A 1 263 ? 160.805 52.146 60.685 1.00 2.70 263 THR B O 1
ATOM 2033 N N . TYR A 1 264 ? 161.134 52.761 62.839 1.00 11.16 264 TYR B N 1
ATOM 2034 C CA . TYR A 1 264 ? 162.565 52.526 62.797 1.00 5.81 264 TYR B CA 1
ATOM 2035 C C . TYR A 1 264 ? 162.936 51.527 63.878 1.00 8.40 264 TYR B C 1
ATOM 2036 O O . TYR A 1 264 ? 162.806 51.814 65.077 1.00 11.31 264 TYR B O 1
ATOM 2045 N N . SER A 1 265 ? 163.388 50.348 63.465 1.00 8.62 265 SER B N 1
ATOM 2046 C CA . SER A 1 265 ? 163.787 49.316 64.418 1.00 16.71 265 SER B CA 1
ATOM 2047 C C . SER A 1 265 ? 164.749 48.284 63.830 1.00 18.92 265 SER B C 1
ATOM 2048 O O . SER A 1 265 ? 164.911 48.193 62.605 1.00 20.18 265 SER B O 1
ATOM 2051 N N . HIS A 1 266 ? 165.427 47.553 64.713 1.00 19.94 266 HIS B N 1
ATOM 2052 C CA . HIS A 1 266 ? 166.339 46.492 64.309 1.00 20.50 266 HIS B CA 1
ATOM 2053 C C . HIS A 1 266 ? 166.272 45.428 65.388 1.00 25.41 266 HIS B C 1
ATOM 2054 O O . HIS A 1 266 ? 166.143 45.746 66.575 1.00 25.80 266 HIS B O 1
ATOM 2061 N N . ASP A 1 267 ? 166.379 44.170 64.978 1.00 27.84 267 ASP B N 1
ATOM 2062 C CA . ASP A 1 267 ? 166.314 43.039 65.903 1.00 31.95 267 ASP B CA 1
ATOM 2063 C C . ASP A 1 267 ? 167.385 43.097 66.988 1.00 33.51 267 ASP B C 1
ATOM 2064 O O . ASP A 1 267 ? 167.176 42.638 68.109 1.00 37.79 267 ASP B O 1
ATOM 2069 N N . ASN A 1 268 ? 168.533 43.663 66.639 1.00 33.78 268 ASN B N 1
ATOM 2070 C CA . ASN A 1 268 ? 169.644 43.817 67.568 1.00 33.78 268 ASN B CA 1
ATOM 2071 C C . ASN A 1 268 ? 169.416 44.909 68.601 1.00 32.82 268 ASN B C 1
ATOM 2072 O O . ASN A 1 268 ? 170.168 45.019 69.567 1.00 32.84 268 ASN B O 1
ATOM 2077 N N . ILE A 1 269 ? 168.418 45.751 68.367 1.00 31.04 269 ILE B N 1
ATOM 2078 C CA . ILE A 1 269 ? 168.110 46.834 69.290 1.00 27.42 269 ILE B CA 1
ATOM 2079 C C . ILE A 1 269 ? 166.993 46.330 70.200 1.00 23.53 269 ILE B C 1
ATOM 2080 O O . ILE A 1 269 ? 165.922 45.970 69.725 1.00 22.79 269 ILE B O 1
ATOM 2085 N N . ILE A 1 270 ? 167.251 46.298 71.504 1.00 21.80 270 ILE B N 1
ATOM 2086 C CA . ILE A 1 270 ? 166.279 45.779 72.466 1.00 24.21 270 ILE B CA 1
ATOM 2087 C C . ILE A 1 270 ? 165.974 46.679 73.670 1.00 26.36 270 ILE B C 1
ATOM 2088 O O . ILE A 1 270 ? 165.235 46.288 74.577 1.00 28.50 270 ILE B O 1
ATOM 2093 N N . CYS A 1 271 ? 166.550 47.875 73.695 1.00 23.26 271 CYS B N 1
ATOM 2094 C CA . CYS A 1 271 ? 166.322 48.776 74.809 1.00 17.26 271 CYS B CA 1
ATOM 2095 C C . CYS A 1 271 ? 165.351 49.846 74.410 1.00 15.29 271 CYS B C 1
ATOM 2096 O O . CYS A 1 271 ? 165.197 50.155 73.219 1.00 9.57 271 CYS B O 1
ATOM 2099 N N . GLY A 1 272 ? 164.696 50.407 75.418 1.00 11.23 272 GLY B N 1
ATOM 2100 C CA . GLY A 1 272 ? 163.758 51.477 75.170 1.00 12.30 272 GLY B CA 1
ATOM 2101 C C . GLY A 1 272 ? 164.463 52.747 74.701 1.00 13.62 272 GLY B C 1
ATOM 2102 O O . GLY A 1 272 ? 165.616 53.030 75.060 1.00 12.21 272 GLY B O 1
ATOM 2103 N N . ILE A 1 273 ? 163.786 53.495 73.843 1.00 11.40 273 ILE B N 1
ATOM 2104 C CA . ILE A 1 273 ? 164.317 54.747 73.330 1.00 6.98 273 ILE B CA 1
ATOM 2105 C C . ILE A 1 273 ? 163.830 55.824 74.295 1.00 3.55 273 ILE B C 1
ATOM 2106 O O . ILE A 1 273 ? 162.641 55.869 74.623 1.00 3.20 273 ILE B O 1
ATOM 2111 N N . THR A 1 274 ? 164.736 56.668 74.774 1.00 2.00 274 THR B N 1
ATOM 2112 C CA . THR A 1 274 ? 164.344 57.713 75.700 1.00 3.18 274 THR B CA 1
ATOM 2113 C C . THR A 1 274 ? 164.741 59.072 75.183 1.00 3.23 274 THR B C 1
ATOM 2114 O O . THR A 1 274 ? 164.542 60.075 75.859 1.00 7.24 274 THR B O 1
ATOM 2118 N N . SER A 1 275 ? 165.185 59.131 73.942 1.00 2.00 275 SER B N 1
ATOM 2119 C CA . SER A 1 275 ? 165.614 60.399 73.415 1.00 5.42 275 SER B CA 1
ATOM 2120 C C . SER A 1 275 ? 165.549 60.373 71.886 1.00 9.57 275 SER B C 1
ATOM 2121 O O . SER A 1 275 ? 166.050 59.430 71.275 1.00 4.03 275 SER B O 1
ATOM 2124 N N . VAL A 1 276 ? 164.873 61.358 71.286 1.00 2.00 276 VAL B N 1
ATOM 2125 C CA . VAL A 1 276 ? 164.775 61.480 69.833 1.00 5.50 276 VAL B CA 1
ATOM 2126 C C . VAL A 1 276 ? 164.983 62.952 69.435 1.00 6.42 276 VAL B C 1
ATOM 2127 O O . VAL A 1 276 ? 164.558 63.849 70.156 1.00 5.10 276 VAL B O 1
ATOM 2131 N N . SER A 1 277 ? 165.675 63.193 68.325 1.00 6.01 277 SER B N 1
ATOM 2132 C CA . SER A 1 277 ? 165.937 64.544 67.826 1.00 6.82 277 SER B CA 1
ATOM 2133 C C . SER A 1 277 ? 166.259 64.470 66.345 1.00 3.11 277 SER B C 1
ATOM 2134 O O . SER A 1 277 ? 166.917 63.540 65.904 1.00 6.27 277 SER B O 1
ATOM 2137 N N . PHE A 1 278 ? 165.789 65.448 65.586 1.00 6.43 278 PHE B N 1
ATOM 2138 C CA . PHE A 1 278 ? 166.007 65.509 64.148 1.00 4.45 278 PHE B CA 1
ATOM 2139 C C . PHE A 1 278 ? 167.168 66.406 63.803 1.00 6.97 278 PHE B C 1
ATOM 2140 O O . PHE A 1 278 ? 167.526 67.305 64.563 1.00 7.91 278 PHE B O 1
ATOM 2148 N N . SER A 1 279 ? 167.775 66.141 62.657 1.00 9.21 279 SER B N 1
ATOM 2149 C CA . SER A 1 279 ? 168.849 66.995 62.179 1.00 7.01 279 SER B CA 1
ATOM 2150 C C . SER A 1 279 ? 168.079 68.174 61.561 1.00 8.71 279 SER B C 1
ATOM 2151 O O . SER A 1 279 ? 166.863 68.096 61.386 1.00 5.66 279 SER B O 1
ATOM 2154 N N . LYS A 1 280 ? 168.781 69.235 61.191 1.00 11.77 280 LYS B N 1
ATOM 2155 C CA . LYS A 1 280 ? 168.166 70.423 60.619 1.00 12.17 280 LYS B CA 1
ATOM 2156 C C . LYS A 1 280 ? 167.202 70.147 59.447 1.00 10.81 280 LYS B C 1
ATOM 2157 O O . LYS A 1 280 ? 166.097 70.691 59.413 1.00 7.33 280 LYS B O 1
ATOM 2163 N N . SER A 1 281 ? 167.633 69.336 58.481 1.00 8.44 281 SER B N 1
ATOM 2164 C CA . SER A 1 281 ? 166.807 69.022 57.305 1.00 4.67 281 SER B CA 1
ATOM 2165 C C . SER A 1 281 ? 165.772 67.967 57.625 1.00 5.73 281 SER B C 1
ATOM 2166 O O . SER A 1 281 ? 164.833 67.754 56.855 1.00 7.57 281 SER B O 1
ATOM 2169 N N . GLY A 1 282 ? 165.993 67.252 58.727 1.00 6.88 282 GLY B N 1
ATOM 2170 C CA . GLY A 1 282 ? 165.080 66.205 59.121 1.00 2.00 282 GLY B CA 1
ATOM 2171 C C . GLY A 1 282 ? 165.467 64.895 58.465 1.00 2.00 282 GLY B C 1
ATOM 2172 O O . GLY A 1 282 ? 164.790 63.889 58.641 1.00 5.69 282 GLY B O 1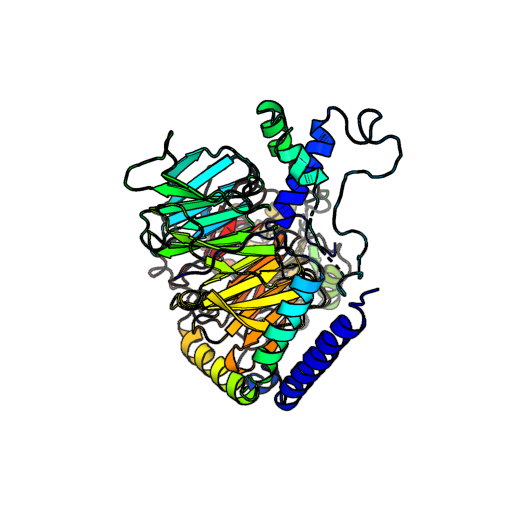
ATOM 2173 N N . ARG A 1 283 ? 166.567 64.880 57.721 1.00 3.16 283 ARG B N 1
ATOM 2174 C CA . ARG A 1 283 ? 167.009 63.642 57.074 1.00 2.93 283 ARG B CA 1
ATOM 2175 C C . ARG A 1 283 ? 167.449 62.635 58.136 1.00 5.84 283 ARG B C 1
ATOM 2176 O O . ARG A 1 283 ? 167.305 61.427 57.971 1.00 5.95 283 ARG B O 1
ATOM 2184 N N . LEU A 1 284 ? 167.972 63.146 59.241 1.00 5.63 284 LEU B N 1
ATOM 2185 C CA . LEU A 1 284 ? 168.433 62.288 60.311 1.00 5.45 284 LEU B CA 1
ATOM 2186 C C . LEU A 1 284 ? 167.578 62.346 61.559 1.00 2.68 284 LEU B C 1
ATOM 2187 O O . LEU A 1 284 ? 167.152 63.426 61.964 1.00 2.00 284 LEU B O 1
ATOM 2192 N N . LEU A 1 285 ? 167.362 61.172 62.155 1.00 2.68 285 LEU B N 1
ATOM 2193 C CA . LEU A 1 285 ? 166.627 61.006 63.402 1.00 3.68 285 LEU B CA 1
ATOM 2194 C C . LEU A 1 285 ? 167.623 60.323 64.341 1.00 5.05 285 LEU B C 1
ATOM 2195 O O . LEU A 1 285 ? 168.070 59.206 64.088 1.00 2.00 285 LEU B O 1
ATOM 2200 N N . LEU A 1 286 ? 168.020 61.029 65.379 1.00 2.00 286 LEU B N 1
ATOM 2201 C CA . LEU A 1 286 ? 168.964 60.505 66.333 1.00 2.30 286 LEU B CA 1
ATOM 2202 C C . LEU A 1 286 ? 168.157 59.997 67.500 1.00 3.20 286 LEU B C 1
ATOM 2203 O O . LEU A 1 286 ? 167.312 60.715 68.038 1.00 3.67 286 LEU B O 1
ATOM 2208 N N . ALA A 1 287 ? 168.451 58.784 67.924 1.00 2.00 287 ALA B N 1
ATOM 2209 C CA . ALA A 1 287 ? 167.726 58.176 69.020 1.00 4.35 287 ALA B CA 1
ATOM 2210 C C . ALA A 1 287 ? 168.679 57.756 70.127 1.00 2.00 287 ALA B C 1
ATOM 2211 O O . ALA A 1 287 ? 169.719 57.194 69.850 1.00 6.35 287 ALA B O 1
ATOM 2213 N N . GLY A 1 288 ? 168.332 58.059 71.368 1.00 2.00 288 GLY B N 1
ATOM 2214 C CA . GLY A 1 288 ? 169.137 57.673 72.516 1.00 2.73 288 GLY B CA 1
ATOM 2215 C C . GLY A 1 288 ? 168.421 56.550 73.258 1.00 2.00 288 GLY B C 1
ATOM 2216 O O . GLY A 1 288 ? 167.248 56.682 73.613 1.00 2.00 288 GLY B O 1
ATOM 2217 N N . TYR A 1 289 ? 169.143 55.479 73.560 1.00 2.00 289 TYR B N 1
ATOM 2218 C CA . TYR A 1 289 ? 168.581 54.307 74.209 1.00 2.00 289 TYR B CA 1
ATOM 2219 C C . TYR A 1 289 ? 168.920 54.177 75.698 1.00 3.75 289 TYR B C 1
ATOM 2220 O O . TYR A 1 289 ? 169.929 54.706 76.158 1.00 2.00 289 TYR B O 1
ATOM 2229 N N . ASP A 1 290 ? 168.068 53.459 76.431 1.00 3.82 290 ASP B N 1
ATOM 2230 C CA . ASP A 1 290 ? 168.216 53.267 77.874 1.00 6.79 290 ASP B CA 1
ATOM 2231 C C . ASP A 1 290 ? 169.538 52.647 78.311 1.00 3.92 290 ASP B C 1
ATOM 2232 O O . ASP A 1 290 ? 169.925 52.768 79.476 1.00 5.62 290 ASP B O 1
ATOM 2237 N N . ASP A 1 291 ? 170.222 51.987 77.381 1.00 2.08 291 ASP B N 1
ATOM 2238 C CA . ASP A 1 291 ? 171.529 51.377 77.646 1.00 7.73 291 ASP B CA 1
ATOM 2239 C C . ASP A 1 291 ? 172.674 52.396 77.401 1.00 9.09 291 ASP B C 1
ATOM 2240 O O . ASP A 1 291 ? 173.861 52.045 77.393 1.00 5.60 291 ASP B O 1
ATOM 2245 N N . PHE A 1 292 ? 172.290 53.652 77.183 1.00 9.85 292 PHE B N 1
ATOM 2246 C CA . PHE A 1 292 ? 173.209 54.782 76.964 1.00 8.14 292 PHE B CA 1
ATOM 2247 C C . PHE A 1 292 ? 173.797 54.902 75.577 1.00 4.54 292 PHE B C 1
ATOM 2248 O O . PHE A 1 292 ? 174.738 55.658 75.358 1.00 10.52 292 PHE B O 1
ATOM 2256 N N . ASN A 1 293 ? 173.241 54.167 74.635 1.00 5.69 293 ASN B N 1
ATOM 2257 C CA . ASN A 1 293 ? 173.729 54.241 73.274 1.00 7.28 293 ASN B CA 1
ATOM 2258 C C . ASN A 1 293 ? 172.865 55.129 72.400 1.00 6.64 293 ASN B C 1
ATOM 2259 O O . ASN A 1 293 ? 171.699 55.370 72.703 1.00 10.34 293 ASN B O 1
ATOM 2264 N N . CYS A 1 294 ? 173.426 55.582 71.288 1.00 5.90 294 CYS B N 1
ATOM 2265 C CA . CYS A 1 294 ? 172.705 56.463 70.390 1.00 4.00 294 CYS B CA 1
ATOM 2266 C C . CYS A 1 294 ? 172.896 56.035 68.940 1.00 2.30 294 CYS B C 1
ATOM 2267 O O . CYS A 1 294 ? 174.021 55.844 68.488 1.00 7.82 294 CYS B O 1
ATOM 2270 N N . ASN A 1 295 ? 171.790 55.834 68.230 1.00 2.05 295 ASN B N 1
ATOM 2271 C CA . ASN A 1 295 ? 171.819 55.441 66.829 1.00 2.27 295 ASN B CA 1
ATOM 2272 C C . ASN A 1 295 ? 171.309 56.576 65.981 1.00 3.33 295 ASN B C 1
ATOM 2273 O O . ASN A 1 295 ? 170.383 57.285 66.370 1.00 2.00 295 ASN B O 1
ATOM 2278 N N . VAL A 1 296 ? 171.929 56.760 64.829 1.00 2.00 296 VAL B N 1
ATOM 2279 C CA . VAL A 1 296 ? 171.502 57.790 63.898 1.00 6.03 296 VAL B CA 1
ATOM 2280 C C . VAL A 1 296 ? 170.730 57.038 62.814 1.00 4.96 296 VAL B C 1
ATOM 2281 O O . VAL A 1 296 ? 171.241 56.071 62.239 1.00 5.19 296 VAL B O 1
ATOM 2285 N N . TRP A 1 297 ? 169.472 57.424 62.621 1.00 7.97 297 TRP B N 1
ATOM 2286 C CA . TRP A 1 297 ? 168.592 56.816 61.632 1.00 4.44 297 TRP B CA 1
ATOM 2287 C C . TRP A 1 297 ? 168.420 57.718 60.431 1.00 2.79 297 TRP B C 1
ATOM 2288 O O . TRP A 1 297 ? 168.309 58.928 60.581 1.00 3.12 297 TRP B O 1
ATOM 2299 N N . ASP A 1 298 ? 168.433 57.126 59.242 1.00 8.21 298 ASP B N 1
ATOM 2300 C CA . ASP A 1 298 ? 168.183 57.868 58.015 1.00 3.19 298 ASP B CA 1
ATOM 2301 C C . ASP A 1 298 ? 166.666 57.843 57.997 1.00 3.25 298 ASP B C 1
ATOM 2302 O O . ASP A 1 298 ? 166.057 56.794 57.762 1.00 4.41 298 ASP B O 1
ATOM 2307 N N . ALA A 1 299 ? 166.063 58.978 58.313 1.00 2.00 299 ALA B N 1
ATOM 2308 C CA . ALA A 1 299 ? 164.612 59.093 58.379 1.00 7.05 299 ALA B CA 1
ATOM 2309 C C . ALA A 1 299 ? 163.873 58.664 57.111 1.00 11.02 299 ALA B C 1
ATOM 2310 O O . ALA A 1 299 ? 162.752 58.175 57.183 1.00 12.40 299 ALA B O 1
ATOM 2312 N N . LEU A 1 300 ? 164.492 58.845 55.952 1.00 11.06 300 LEU B N 1
ATOM 2313 C CA . LEU A 1 300 ? 163.850 58.468 54.703 1.00 14.71 300 LEU B CA 1
ATOM 2314 C C . LEU A 1 300 ? 163.854 56.980 54.430 1.00 18.76 300 LEU B C 1
ATOM 2315 O O . LEU A 1 300 ? 162.808 56.375 54.215 1.00 18.36 300 LEU B O 1
ATOM 2320 N N . LYS A 1 301 ? 165.046 56.396 54.495 1.00 25.54 301 LYS B N 1
ATOM 2321 C CA . LYS A 1 301 ? 165.250 54.980 54.213 1.00 24.80 301 LYS B CA 1
ATOM 2322 C C . LYS A 1 301 ? 164.969 54.000 55.350 1.00 26.93 301 LYS B C 1
ATOM 2323 O O . LYS A 1 301 ? 164.823 52.790 55.124 1.00 32.00 301 LYS B O 1
ATOM 2329 N N . ALA A 1 302 ? 164.865 54.517 56.566 1.00 21.55 302 ALA B N 1
ATOM 2330 C CA . ALA A 1 302 ? 164.574 53.695 57.727 1.00 20.10 302 ALA B CA 1
ATOM 2331 C C . ALA A 1 302 ? 165.656 52.680 58.051 1.00 23.21 302 ALA B C 1
ATOM 2332 O O . ALA A 1 302 ? 165.388 51.593 58.571 1.00 26.41 302 ALA B O 1
ATOM 2334 N N . ASP A 1 303 ? 166.885 53.038 57.721 1.00 26.50 303 ASP B N 1
ATOM 2335 C CA . ASP A 1 303 ? 168.020 52.178 58.005 1.00 25.87 303 ASP B CA 1
ATOM 2336 C C . ASP A 1 303 ? 168.929 52.981 58.912 1.00 21.46 303 ASP B C 1
ATOM 2337 O O . ASP A 1 303 ? 168.808 54.204 58.976 1.00 24.11 303 ASP B O 1
ATOM 2342 N N . ARG A 1 304 ? 169.769 52.308 59.685 1.00 14.56 304 ARG B N 1
ATOM 2343 C CA . ARG A 1 304 ? 170.682 53.030 60.552 1.00 15.76 304 ARG B CA 1
ATOM 2344 C C . ARG A 1 304 ? 171.733 53.641 59.651 1.00 11.57 304 ARG B C 1
ATOM 2345 O O . ARG A 1 304 ? 172.320 52.948 58.830 1.00 9.89 304 ARG B O 1
ATOM 2353 N N . ALA A 1 305 ? 171.941 54.943 59.792 1.00 7.15 305 ALA B N 1
ATOM 2354 C CA . ALA A 1 305 ? 172.939 55.666 59.013 1.00 5.46 305 ALA B CA 1
ATOM 2355 C C . ALA A 1 305 ? 174.256 55.737 59.765 1.00 4.21 305 ALA B C 1
ATOM 2356 O O . ALA A 1 305 ? 175.310 55.956 59.162 1.00 10.31 305 ALA B O 1
ATOM 2358 N N . GLY A 1 306 ? 174.194 55.608 61.088 1.00 8.26 306 GLY B N 1
ATOM 2359 C CA . GLY A 1 306 ? 175.403 55.683 61.886 1.00 4.42 306 GLY B CA 1
ATOM 2360 C C . GLY A 1 306 ? 175.150 55.502 63.367 1.00 6.47 306 GLY B C 1
ATOM 2361 O O . GLY A 1 306 ? 174.037 55.205 63.777 1.00 10.84 306 GLY B O 1
ATOM 2362 N N . VAL A 1 307 ? 176.192 55.704 64.158 1.00 3.46 307 VAL B N 1
ATOM 2363 C CA . VAL A 1 307 ? 176.157 55.543 65.604 1.00 9.87 307 VAL B CA 1
ATOM 2364 C C . VAL A 1 307 ? 176.789 56.803 66.204 1.00 10.94 307 VAL B C 1
ATOM 2365 O O . VAL A 1 307 ? 177.860 57.214 65.761 1.00 21.75 307 VAL B O 1
ATOM 2369 N N . LEU A 1 308 ? 176.135 57.434 67.176 1.00 9.57 308 LEU B N 1
ATOM 2370 C CA . LEU A 1 308 ? 176.697 58.631 67.803 1.00 7.85 308 LEU B CA 1
ATOM 2371 C C . LEU A 1 308 ? 177.376 58.196 69.097 1.00 9.48 308 LEU B C 1
ATOM 2372 O O . LEU A 1 308 ? 176.780 57.476 69.904 1.00 16.22 308 LEU B O 1
ATOM 2377 N N . ALA A 1 309 ? 178.646 58.579 69.248 1.00 6.07 309 ALA B N 1
ATOM 2378 C CA . ALA A 1 309 ? 179.475 58.269 70.416 1.00 2.78 309 ALA B CA 1
ATOM 2379 C C . ALA A 1 309 ? 179.955 56.826 70.507 1.00 9.80 309 ALA B C 1
ATOM 2380 O O . ALA A 1 309 ? 180.053 56.279 71.597 1.00 10.48 309 ALA B O 1
ATOM 2382 N N . GLY A 1 310 ? 180.166 56.207 69.343 1.00 10.26 310 GLY B N 1
ATOM 2383 C CA . GLY A 1 310 ? 180.685 54.841 69.228 1.00 8.08 310 GLY B CA 1
ATOM 2384 C C . GLY A 1 310 ? 180.182 53.705 70.110 1.00 10.79 310 GLY B C 1
ATOM 2385 O O . GLY A 1 310 ? 180.848 52.672 70.252 1.00 12.78 310 GLY B O 1
ATOM 2386 N N . HIS A 1 311 ? 178.967 53.823 70.615 1.00 8.89 311 HIS B N 1
ATOM 2387 C CA . HIS A 1 311 ? 178.399 52.803 71.481 1.00 6.42 311 HIS B CA 1
ATOM 2388 C C . HIS A 1 311 ? 179.271 52.587 72.720 1.00 5.13 311 HIS B C 1
ATOM 2389 O O . HIS A 1 311 ? 179.595 51.457 73.102 1.00 7.04 311 HIS B O 1
ATOM 2396 N N . ASP A 1 312 ? 179.629 53.694 73.350 1.00 2.00 312 ASP B N 1
ATOM 2397 C CA . ASP A 1 312 ? 180.463 53.691 74.541 1.00 2.00 312 ASP B CA 1
ATOM 2398 C C . ASP A 1 312 ? 179.621 53.639 75.797 1.00 8.46 312 ASP B C 1
ATOM 2399 O O . ASP A 1 312 ? 180.139 53.802 76.915 1.00 8.26 312 ASP B O 1
ATOM 2404 N N . ASN A 1 313 ? 178.313 53.475 75.606 1.00 7.74 313 ASN B N 1
ATOM 2405 C CA . ASN A 1 313 ? 177.371 53.415 76.711 1.00 2.97 313 ASN B CA 1
ATOM 2406 C C . ASN A 1 313 ? 177.540 54.631 77.631 1.00 5.67 313 ASN B C 1
ATOM 2407 O O . ASN A 1 313 ? 177.375 54.539 78.864 1.00 4.74 313 ASN B O 1
ATOM 2412 N N . ARG A 1 314 ? 177.834 55.781 77.024 1.00 2.83 314 ARG B N 1
ATOM 2413 C CA . ARG A 1 314 ? 178.018 57.015 77.772 1.00 5.80 314 ARG B CA 1
ATOM 2414 C C . ARG A 1 314 ? 177.070 58.151 77.441 1.00 7.98 314 ARG B C 1
ATOM 2415 O O . ARG A 1 314 ? 177.356 59.296 77.797 1.00 11.06 314 ARG B O 1
ATOM 2423 N N . VAL A 1 315 ? 175.971 57.879 76.740 1.00 2.65 315 VAL B N 1
ATOM 2424 C CA . VAL A 1 315 ? 175.021 58.947 76.429 1.00 2.00 315 VAL B CA 1
ATOM 2425 C C . VAL A 1 315 ? 173.740 58.805 77.222 1.00 3.44 315 VAL B C 1
ATOM 2426 O O . VAL A 1 315 ? 173.066 57.770 77.147 1.00 2.00 315 VAL B O 1
ATOM 2430 N N . SER A 1 316 ? 173.395 59.865 77.953 1.00 2.00 316 SER B N 1
ATOM 2431 C CA . SER A 1 316 ? 172.203 59.879 78.789 1.00 6.13 316 SER B CA 1
ATOM 2432 C C . SER A 1 316 ? 171.125 60.826 78.290 1.00 9.37 316 SER B C 1
ATOM 2433 O O . SER A 1 316 ? 169.995 60.797 78.787 1.00 14.02 316 SER B O 1
ATOM 2436 N N . CYS A 1 317 ? 171.488 61.699 77.351 1.00 8.49 317 CYS B N 1
ATOM 2437 C CA . CYS A 1 317 ? 170.561 62.663 76.768 1.00 2.73 317 CYS B CA 1
ATOM 2438 C C . CYS A 1 317 ? 171.274 63.406 75.645 1.00 5.23 317 CYS B C 1
ATOM 2439 O O . CYS A 1 317 ? 172.503 63.391 75.575 1.00 2.00 317 CYS B O 1
ATOM 2442 N N . LEU A 1 318 ? 170.512 64.049 74.763 1.00 8.50 318 LEU B N 1
ATOM 2443 C CA . LEU A 1 318 ? 171.102 64.765 73.635 1.00 7.29 318 LEU B CA 1
ATOM 2444 C C . LEU A 1 318 ? 170.238 65.910 73.101 1.00 4.66 318 LEU B C 1
ATOM 2445 O O . LEU A 1 318 ? 169.116 66.105 73.546 1.00 5.63 318 LEU B O 1
ATOM 2450 N N . GLY A 1 319 ? 170.778 66.675 72.155 1.00 4.71 319 GLY B N 1
ATOM 2451 C CA . GLY A 1 319 ? 170.036 67.772 71.560 1.00 2.00 319 GLY B CA 1
ATOM 2452 C C . GLY A 1 319 ? 170.775 68.328 70.362 1.00 2.00 319 GLY B C 1
ATOM 2453 O O . GLY A 1 319 ? 172.005 68.379 70.360 1.00 2.00 319 GLY B O 1
ATOM 2454 N N . VAL A 1 320 ? 170.028 68.766 69.360 1.00 2.00 320 VAL B N 1
ATOM 2455 C CA . VAL A 1 320 ? 170.573 69.333 68.131 1.00 2.00 320 VAL B CA 1
ATOM 2456 C C . VAL A 1 320 ? 170.310 70.837 68.114 1.00 2.38 320 VAL B C 1
ATOM 2457 O O . VAL A 1 320 ? 169.226 71.295 68.472 1.00 5.57 320 VAL B O 1
ATOM 2461 N N . THR A 1 321 ? 171.323 71.611 67.750 1.00 5.18 321 THR B N 1
ATOM 2462 C CA . THR A 1 321 ? 171.188 73.066 67.706 1.00 5.08 321 THR B CA 1
ATOM 2463 C C . THR A 1 321 ? 170.210 73.423 66.598 1.00 5.41 321 THR B C 1
ATOM 2464 O O . THR A 1 321 ? 170.054 72.665 65.647 1.00 7.67 321 THR B O 1
ATOM 2468 N N . ASP A 1 322 ? 169.624 74.611 66.699 1.00 7.59 322 ASP B N 1
ATOM 2469 C CA . ASP A 1 322 ? 168.673 75.156 65.731 1.00 4.90 322 ASP B CA 1
ATOM 2470 C C . ASP A 1 322 ? 169.321 75.359 64.389 1.00 4.41 322 ASP B C 1
ATOM 2471 O O . ASP A 1 322 ? 168.661 75.287 63.354 1.00 8.64 322 ASP B O 1
ATOM 2476 N N . ASP A 1 323 ? 170.604 75.687 64.392 1.00 2.22 323 ASP B N 1
ATOM 2477 C CA . ASP A 1 323 ? 171.284 75.861 63.122 1.00 7.66 323 ASP B CA 1
ATOM 2478 C C . ASP A 1 323 ? 171.730 74.495 62.564 1.00 9.66 323 ASP B C 1
ATOM 2479 O O . ASP A 1 323 ? 172.262 74.409 61.457 1.00 13.20 323 ASP B O 1
ATOM 2484 N N . GLY A 1 324 ? 171.466 73.430 63.323 1.00 7.56 324 GLY B N 1
ATOM 2485 C CA . GLY A 1 324 ? 171.808 72.087 62.893 1.00 6.17 324 GLY B CA 1
ATOM 2486 C C . GLY A 1 324 ? 173.283 71.833 62.696 1.00 7.03 324 GLY B C 1
ATOM 2487 O O . GLY A 1 324 ? 173.675 70.927 61.951 1.00 10.04 324 GLY B O 1
ATOM 2488 N N . MET A 1 325 ? 174.099 72.630 63.373 1.00 3.13 325 MET B N 1
ATOM 2489 C CA . MET A 1 325 ? 175.545 72.515 63.274 1.00 7.77 325 MET B CA 1
ATOM 2490 C C . MET A 1 325 ? 176.178 71.514 64.220 1.00 4.95 325 MET B C 1
ATOM 2491 O O . MET A 1 325 ? 177.244 71.015 63.923 1.00 2.00 325 MET B O 1
ATOM 2496 N N . ALA A 1 326 ? 175.561 71.243 65.366 1.00 3.15 326 ALA B N 1
ATOM 2497 C CA . ALA A 1 326 ? 176.163 70.307 66.310 1.00 3.56 326 ALA B CA 1
ATOM 2498 C C . ALA A 1 326 ? 175.147 69.569 67.145 1.00 2.00 326 ALA B C 1
ATOM 2499 O O . ALA A 1 326 ? 173.981 69.946 67.181 1.00 2.71 326 ALA B O 1
ATOM 2501 N N . VAL A 1 327 ? 175.577 68.460 67.735 1.00 2.00 327 VAL B N 1
ATOM 2502 C CA . VAL A 1 327 ? 174.726 67.687 68.622 1.00 2.00 327 VAL B CA 1
ATOM 2503 C C . VAL A 1 327 ? 175.436 67.717 69.983 1.00 2.00 327 VAL B C 1
ATOM 2504 O O . VAL A 1 327 ? 176.662 67.764 70.044 1.00 2.18 327 VAL B O 1
ATOM 2508 N N . ALA A 1 328 ? 174.680 67.766 71.063 1.00 2.00 328 ALA B N 1
ATOM 2509 C CA . ALA A 1 328 ? 175.270 67.745 72.403 1.00 2.00 328 ALA B CA 1
ATOM 2510 C C . ALA A 1 328 ? 174.855 66.450 73.075 1.00 2.00 328 ALA B C 1
ATOM 2511 O O . ALA A 1 328 ? 173.801 65.918 72.782 1.00 2.00 328 ALA B O 1
ATOM 2513 N N . THR A 1 329 ? 175.721 65.874 73.889 1.00 4.36 329 THR B N 1
ATOM 2514 C CA . THR A 1 329 ? 175.343 64.656 74.604 1.00 3.99 329 THR B CA 1
ATOM 2515 C C . THR A 1 329 ? 175.686 64.827 76.057 1.00 5.68 329 THR B C 1
ATOM 2516 O O . THR A 1 329 ? 176.736 65.376 76.384 1.00 6.82 329 THR B O 1
ATOM 2520 N N . GLY A 1 330 ? 174.774 64.413 76.924 1.00 5.38 330 GLY B N 1
ATOM 2521 C CA . GLY A 1 330 ? 175.038 64.465 78.344 1.00 8.98 330 GLY B CA 1
ATOM 2522 C C . GLY A 1 330 ? 175.451 63.047 78.671 1.00 5.55 330 GLY B C 1
ATOM 2523 O O . GLY A 1 330 ? 175.240 62.161 77.855 1.00 11.83 330 GLY B O 1
ATOM 2524 N N . SER A 1 331 ? 175.998 62.817 79.859 1.00 11.65 331 SER B N 1
ATOM 2525 C CA . SER A 1 331 ? 176.447 61.488 80.264 1.00 7.07 331 SER B CA 1
ATOM 2526 C C . SER A 1 331 ? 176.399 61.244 81.775 1.00 12.76 331 SER B C 1
ATOM 2527 O O . SER A 1 331 ? 176.436 62.185 82.598 1.00 12.09 331 SER B O 1
ATOM 2530 N N . TRP A 1 332 ? 176.373 59.963 82.128 1.00 10.88 332 TRP B N 1
ATOM 2531 C CA . TRP A 1 332 ? 176.355 59.555 83.519 1.00 12.70 332 TRP B CA 1
ATOM 2532 C C . TRP A 1 332 ? 177.696 59.841 84.180 1.00 12.89 332 TRP B C 1
ATOM 2533 O O . TRP A 1 332 ? 177.790 59.812 85.392 1.00 20.00 332 TRP B O 1
ATOM 2544 N N . ASP A 1 333 ? 178.739 60.100 83.394 1.00 17.03 333 ASP B N 1
ATOM 2545 C CA . ASP A 1 333 ? 180.061 60.384 83.970 1.00 14.16 333 ASP B CA 1
ATOM 2546 C C . ASP A 1 333 ? 180.281 61.854 84.251 1.00 9.73 333 ASP B C 1
ATOM 2547 O O . ASP A 1 333 ? 181.413 62.282 84.476 1.00 9.13 333 ASP B O 1
ATOM 2552 N N . SER A 1 334 ? 179.183 62.608 84.211 1.00 9.52 334 SER B N 1
ATOM 2553 C CA . SER A 1 334 ? 179.152 64.051 84.458 1.00 11.18 334 SER B CA 1
ATOM 2554 C C . SER A 1 334 ? 179.633 64.972 83.327 1.00 10.45 334 SER B C 1
ATOM 2555 O O . SER A 1 334 ? 179.554 66.187 83.448 1.00 12.00 334 SER B O 1
ATOM 2558 N N . PHE A 1 335 ? 180.092 64.410 82.215 1.00 11.30 335 PHE B N 1
ATOM 2559 C CA . PHE A 1 335 ? 180.561 65.238 81.110 1.00 11.38 335 PHE B CA 1
ATOM 2560 C C . PHE A 1 335 ? 179.578 65.397 79.965 1.00 8.97 335 PHE B C 1
ATOM 2561 O O . PHE A 1 335 ? 178.767 64.514 79.696 1.00 10.29 335 PHE B O 1
ATOM 2569 N N . LEU A 1 336 ? 179.630 66.559 79.328 1.00 7.82 336 LEU B N 1
ATOM 2570 C CA . LEU A 1 336 ? 178.820 66.848 78.159 1.00 3.91 336 LEU B CA 1
ATOM 2571 C C . LEU A 1 336 ? 179.802 66.941 77.016 1.00 5.78 336 LEU B C 1
ATOM 2572 O O . LEU A 1 336 ? 180.968 67.258 77.227 1.00 8.34 336 LEU B O 1
ATOM 2577 N N . LYS A 1 337 ? 179.351 66.640 75.809 1.00 6.60 337 LYS B N 1
ATOM 2578 C CA . LYS A 1 337 ? 180.228 66.706 74.649 1.00 5.07 337 LYS B CA 1
ATOM 2579 C C . LYS A 1 337 ? 179.474 67.316 73.486 1.00 2.96 337 LYS B C 1
ATOM 2580 O O . LYS A 1 337 ? 178.237 67.329 73.468 1.00 2.00 337 LYS B O 1
ATOM 2586 N N . ILE A 1 338 ? 180.217 67.887 72.555 1.00 2.00 338 ILE B N 1
ATOM 2587 C CA . ILE A 1 338 ? 179.614 68.500 71.383 1.00 4.58 338 ILE B CA 1
ATOM 2588 C C . ILE A 1 338 ? 180.205 67.744 70.207 1.00 2.00 338 ILE B C 1
ATOM 2589 O O . ILE A 1 338 ? 181.423 67.547 70.150 1.00 2.00 338 ILE B O 1
ATOM 2594 N N . TRP A 1 339 ? 179.344 67.334 69.278 1.00 2.17 339 TRP B N 1
ATOM 2595 C CA . TRP A 1 339 ? 179.746 66.559 68.106 1.00 2.00 339 TRP B CA 1
ATOM 2596 C C . TRP A 1 339 ? 179.413 67.233 66.763 1.00 2.00 339 TRP B C 1
ATOM 2597 O O . TRP A 1 339 ? 178.307 67.736 66.572 1.00 4.01 339 TRP B O 1
ATOM 2608 N N . ASN A 1 340 ? 180.358 67.169 65.824 1.00 3.51 340 ASN B N 1
ATOM 2609 C CA . ASN A 1 340 ? 180.234 67.735 64.457 1.00 8.06 340 ASN B CA 1
ATOM 2610 C C . ASN A 1 340 ? 180.705 66.664 63.483 1.00 6.38 340 ASN B C 1
ATOM 2611 O O . ASN A 1 340 ? 181.758 66.047 63.751 1.00 4.04 340 ASN B O 1
ATOM 2617 N N . MET B 2 1 ? 139.579 83.111 77.955 1.00 74.98 501 MET G N 1
ATOM 2618 C CA . MET B 2 1 ? 139.056 82.202 79.019 1.00 76.94 501 MET G CA 1
ATOM 2619 C C . MET B 2 1 ? 139.669 80.800 78.903 1.00 77.28 501 MET G C 1
ATOM 2620 O O . MET B 2 1 ? 139.030 79.890 78.369 1.00 77.85 501 MET G O 1
ATOM 2625 N N . PRO B 2 2 ? 140.947 80.634 79.314 1.00 77.32 502 PRO G N 1
ATOM 2626 C CA . PRO B 2 2 ? 141.609 79.319 79.243 1.00 75.40 502 PRO G CA 1
ATOM 2627 C C . PRO B 2 2 ? 140.986 78.351 80.259 1.00 74.68 502 PRO G C 1
ATOM 2628 O O . PRO B 2 2 ? 140.476 78.777 81.307 1.00 77.02 502 PRO G O 1
ATOM 2632 N N . VAL B 2 3 ? 141.036 77.055 79.959 1.00 70.43 503 VAL G N 1
ATOM 2633 C CA . VAL B 2 3 ? 140.429 76.050 80.828 1.00 65.73 503 VAL G CA 1
ATOM 2634 C C . VAL B 2 3 ? 141.267 75.412 81.943 1.00 64.30 503 VAL G C 1
ATOM 2635 O O . VAL B 2 3 ? 142.230 74.685 81.693 1.00 60.65 503 VAL G O 1
ATOM 2639 N N . ILE B 2 4 ? 140.855 75.671 83.180 1.00 64.92 504 ILE G N 1
ATOM 2640 C CA . ILE B 2 4 ? 141.509 75.121 84.367 1.00 63.52 504 ILE G CA 1
ATOM 2641 C C . ILE B 2 4 ? 140.719 73.870 84.783 1.00 61.55 504 ILE G C 1
ATOM 2642 O O . ILE B 2 4 ? 139.491 73.867 84.727 1.00 61.48 504 ILE G O 1
ATOM 2647 N N . ASN B 2 5 ? 141.414 72.815 85.201 1.00 61.36 505 ASN G N 1
ATOM 2648 C CA . ASN B 2 5 ? 140.743 71.571 85.586 1.00 60.06 505 ASN G CA 1
ATOM 2649 C C . ASN B 2 5 ? 141.559 70.712 86.553 1.00 60.34 505 ASN G C 1
ATOM 2650 O O . ASN B 2 5 ? 142.715 70.362 86.281 1.00 60.08 505 ASN G O 1
ATOM 2655 N N . ILE B 2 6 ? 140.958 70.415 87.701 1.00 59.57 506 ILE G N 1
ATOM 2656 C CA . ILE B 2 6 ? 141.609 69.581 88.704 1.00 59.60 506 ILE G CA 1
ATOM 2657 C C . ILE B 2 6 ? 141.329 68.123 88.333 1.00 59.54 506 ILE G C 1
ATOM 2658 O O . ILE B 2 6 ? 140.250 67.804 87.836 1.00 61.26 506 ILE G O 1
ATOM 2663 N N . GLU B 2 7 ? 142.279 67.237 88.602 1.00 58.47 507 GLU G N 1
ATOM 2664 C CA . GLU B 2 7 ? 142.148 65.834 88.232 1.00 57.83 507 GLU G CA 1
ATOM 2665 C C . GLU B 2 7 ? 141.298 64.893 89.098 1.00 58.87 507 GLU G C 1
ATOM 2666 O O . GLU B 2 7 ? 141.272 63.687 88.834 1.00 60.44 507 GLU G O 1
ATOM 2672 N N . ASP B 2 8 ? 140.568 65.421 90.079 1.00 55.92 508 ASP G N 1
ATOM 2673 C CA . ASP B 2 8 ? 139.742 64.577 90.955 1.00 52.38 508 ASP G CA 1
ATOM 2674 C C . ASP B 2 8 ? 138.393 64.121 90.362 1.00 54.28 508 ASP G C 1
ATOM 2675 O O . ASP B 2 8 ? 137.411 63.910 91.088 1.00 52.18 508 ASP G O 1
ATOM 2680 N N . LEU B 2 9 ? 138.377 63.922 89.044 1.00 52.98 509 LEU G N 1
ATOM 2681 C CA . LEU B 2 9 ? 137.187 63.482 88.313 1.00 50.63 509 LEU G CA 1
ATOM 2682 C C . LEU B 2 9 ? 136.971 61.978 88.504 1.00 50.66 509 LEU G C 1
ATOM 2683 O O . LEU B 2 9 ? 137.935 61.240 88.734 1.00 51.51 509 LEU G O 1
ATOM 2688 N N . THR B 2 10 ? 135.730 61.511 88.370 1.00 48.07 510 THR G N 1
ATOM 2689 C CA . THR B 2 10 ? 135.446 60.085 88.535 1.00 47.38 510 THR G CA 1
ATOM 2690 C C . THR B 2 10 ? 135.784 59.296 87.273 1.00 47.33 510 THR G C 1
ATOM 2691 O O . THR B 2 10 ? 135.954 59.881 86.195 1.00 47.15 510 THR G O 1
ATOM 2695 N N . GLU B 2 11 ? 135.871 57.973 87.406 1.00 45.53 511 GLU G N 1
ATOM 2696 C CA . GLU B 2 11 ? 136.175 57.105 86.271 1.00 48.81 511 GLU G CA 1
ATOM 2697 C C . GLU B 2 11 ? 135.231 57.365 85.104 1.00 49.23 511 GLU G C 1
ATOM 2698 O O . GLU B 2 11 ? 135.673 57.518 83.960 1.00 48.19 511 GLU G O 1
ATOM 2704 N N . LYS B 2 12 ? 133.939 57.411 85.402 1.00 48.92 512 LYS G N 1
ATOM 2705 C CA . LYS B 2 12 ? 132.952 57.663 84.339 1.00 48.53 512 LYS G CA 1
ATOM 2706 C C . LYS B 2 12 ? 133.107 59.085 83.787 1.00 46.20 512 LYS G C 1
ATOM 2707 O O . LYS B 2 12 ? 132.925 59.282 82.604 1.00 48.05 512 LYS G O 1
ATOM 2713 N N . ASP B 2 13 ? 133.502 60.030 84.636 1.00 46.01 513 ASP G N 1
ATOM 2714 C CA . ASP B 2 13 ? 133.706 61.401 84.163 1.00 47.17 513 ASP G CA 1
ATOM 2715 C C . ASP B 2 13 ? 134.807 61.389 83.102 1.00 46.80 513 ASP G C 1
ATOM 2716 O O . ASP B 2 13 ? 134.734 62.113 82.102 1.00 46.05 513 ASP G O 1
ATOM 2721 N N . LYS B 2 14 ? 135.800 60.525 83.302 1.00 43.25 514 LYS G N 1
ATOM 2722 C CA . LYS B 2 14 ? 136.906 60.390 82.363 1.00 41.05 514 LYS G CA 1
ATOM 2723 C C . LYS B 2 14 ? 136.506 59.569 81.128 1.00 37.92 514 LYS G C 1
ATOM 2724 O O . LYS B 2 14 ? 136.867 59.911 80.001 1.00 36.46 514 LYS G O 1
ATOM 2730 N N . LEU B 2 15 ? 135.764 58.489 81.336 1.00 36.62 515 LEU G N 1
ATOM 2731 C CA . LEU B 2 15 ? 135.310 57.667 80.221 1.00 36.60 515 LEU G CA 1
ATOM 2732 C C . LEU B 2 15 ? 134.414 58.496 79.305 1.00 35.39 515 LEU G C 1
ATOM 2733 O O . LEU B 2 15 ? 134.472 58.360 78.085 1.00 31.60 515 LEU G O 1
ATOM 2738 N N . LYS B 2 16 ? 133.601 59.362 79.908 1.00 37.09 516 LYS G N 1
ATOM 2739 C CA . LYS B 2 16 ? 132.692 60.237 79.167 1.00 39.16 516 LYS G CA 1
ATOM 2740 C C . LYS B 2 16 ? 133.534 61.077 78.230 1.00 36.36 516 LYS G C 1
ATOM 2741 O O . LYS B 2 16 ? 133.425 60.968 77.013 1.00 36.36 516 LYS G O 1
ATOM 2747 N N . MET B 2 17 ? 134.426 61.861 78.820 1.00 34.62 517 MET G N 1
ATOM 2748 C CA . MET B 2 17 ? 135.313 62.725 78.061 1.00 35.42 517 MET G CA 1
ATOM 2749 C C . MET B 2 17 ? 136.084 61.938 76.984 1.00 32.41 517 MET G C 1
ATOM 2750 O O . MET B 2 17 ? 136.332 62.450 75.885 1.00 28.24 517 MET G O 1
ATOM 2755 N N . GLU B 2 18 ? 136.414 60.681 77.281 1.00 31.04 518 GLU G N 1
ATOM 2756 C CA . GLU B 2 18 ? 137.135 59.839 76.330 1.00 30.28 518 GLU G CA 1
ATOM 2757 C C . GLU B 2 18 ? 136.291 59.622 75.074 1.00 29.46 518 GLU G C 1
ATOM 2758 O O . GLU B 2 18 ? 136.744 59.934 73.970 1.00 32.42 518 GLU G O 1
ATOM 2764 N N . VAL B 2 19 ? 135.053 59.147 75.231 1.00 25.40 519 VAL G N 1
ATOM 2765 C CA . VAL B 2 19 ? 134.196 58.906 74.069 1.00 22.56 519 VAL G CA 1
ATOM 2766 C C . VAL B 2 19 ? 133.932 60.183 73.286 1.00 20.82 519 VAL G C 1
ATOM 2767 O O . VAL B 2 19 ? 133.829 60.154 72.056 1.00 19.16 519 VAL G O 1
ATOM 2771 N N . ASP B 2 20 ? 133.842 61.301 73.990 1.00 17.22 520 ASP G N 1
ATOM 2772 C CA . ASP B 2 20 ? 133.592 62.574 73.338 1.00 20.72 520 ASP G CA 1
ATOM 2773 C C . ASP B 2 20 ? 134.715 62.878 72.390 1.00 19.70 520 ASP G C 1
ATOM 2774 O O . ASP B 2 20 ? 134.492 63.065 71.186 1.00 23.47 520 ASP G O 1
ATOM 2779 N N . GLN B 2 21 ? 135.928 62.881 72.935 1.00 18.41 521 GLN G N 1
ATOM 2780 C CA . GLN B 2 21 ? 137.135 63.151 72.165 1.00 14.19 521 GLN G CA 1
ATOM 2781 C C . GLN B 2 21 ? 137.245 62.169 71.004 1.00 11.26 521 GLN G C 1
ATOM 2782 O O . GLN B 2 21 ? 137.536 62.557 69.875 1.00 14.78 521 GLN G O 1
ATOM 2788 N N . LEU B 2 22 ? 136.976 60.904 71.277 1.00 6.67 522 LEU G N 1
ATOM 2789 C CA . LEU B 2 22 ? 137.031 59.890 70.245 1.00 12.90 522 LEU G CA 1
ATOM 2790 C C . LEU B 2 22 ? 136.057 60.183 69.095 1.00 20.94 522 LEU G C 1
ATOM 2791 O O . LEU B 2 22 ? 136.313 59.815 67.937 1.00 16.14 522 LEU G O 1
ATOM 2796 N N . LYS B 2 23 ? 134.950 60.855 69.419 1.00 21.69 523 LYS G N 1
ATOM 2797 C CA . LYS B 2 23 ? 133.934 61.193 68.429 1.00 22.93 523 LYS G CA 1
ATOM 2798 C C . LYS B 2 23 ? 134.433 62.337 67.579 1.00 24.91 523 LYS G C 1
ATOM 2799 O O . LYS B 2 23 ? 134.280 62.332 66.353 1.00 23.29 523 LYS G O 1
ATOM 2805 N N . LYS B 2 24 ? 135.001 63.340 68.240 1.00 24.17 524 LYS G N 1
ATOM 2806 C CA . LYS B 2 24 ? 135.535 64.482 67.523 1.00 24.08 524 LYS G CA 1
ATOM 2807 C C . LYS B 2 24 ? 136.591 63.952 66.566 1.00 24.27 524 LYS G C 1
ATOM 2808 O O . LYS B 2 24 ? 136.588 64.278 65.384 1.00 25.15 524 LYS G O 1
ATOM 2814 N N . GLU B 2 25 ? 137.423 63.045 67.056 1.00 26.20 525 GLU G N 1
ATOM 2815 C CA . GLU B 2 25 ? 138.479 62.476 66.232 1.00 28.85 525 GLU G CA 1
ATOM 2816 C C . GLU B 2 25 ? 137.934 61.644 65.074 1.00 26.92 525 GLU G C 1
ATOM 2817 O O . GLU B 2 25 ? 138.572 61.551 64.024 1.00 28.45 525 GLU G O 1
ATOM 2823 N N . VAL B 2 26 ? 136.750 61.064 65.243 1.00 27.81 526 VAL G N 1
ATOM 2824 C CA . VAL B 2 26 ? 136.148 60.272 64.169 1.00 29.53 526 VAL G CA 1
ATOM 2825 C C . VAL B 2 26 ? 135.784 61.162 62.973 1.00 26.52 526 VAL G C 1
ATOM 2826 O O . VAL B 2 26 ? 136.016 60.786 61.831 1.00 23.80 526 VAL G O 1
ATOM 2830 N N . THR B 2 27 ? 135.291 62.363 63.259 1.00 25.74 527 THR G N 1
ATOM 2831 C CA . THR B 2 27 ? 134.879 63.325 62.237 1.00 30.78 527 THR G CA 1
ATOM 2832 C C . THR B 2 27 ? 136.045 64.044 61.534 1.00 32.59 527 THR G C 1
ATOM 2833 O O . THR B 2 27 ? 135.834 64.989 60.765 1.00 32.20 527 THR G O 1
ATOM 2837 N N . LEU B 2 28 ? 137.268 63.606 61.824 1.00 35.63 528 LEU G N 1
ATOM 2838 C CA . LEU B 2 28 ? 138.495 64.191 61.277 1.00 31.66 528 LEU G CA 1
ATOM 2839 C C . LEU B 2 28 ? 138.781 63.711 59.856 1.00 33.50 528 LEU G C 1
ATOM 2840 O O . LEU B 2 28 ? 138.840 62.500 59.608 1.00 32.13 528 LEU G O 1
ATOM 2845 N N . GLU B 2 29 ? 138.949 64.648 58.922 1.00 34.73 529 GLU G N 1
ATOM 2846 C CA . GLU B 2 29 ? 139.240 64.274 57.535 1.00 39.95 529 GLU G CA 1
ATOM 2847 C C . GLU B 2 29 ? 140.743 64.043 57.411 1.00 38.36 529 GLU G C 1
ATOM 2848 O O . GLU B 2 29 ? 141.541 64.906 57.775 1.00 38.88 529 GLU G O 1
ATOM 2854 N N . ARG B 2 30 ? 141.112 62.863 56.920 1.00 36.06 530 ARG G N 1
ATOM 2855 C CA . ARG B 2 30 ? 142.508 62.470 56.781 1.00 30.35 530 ARG G CA 1
ATOM 2856 C C . ARG B 2 30 ? 143.040 62.547 55.355 1.00 33.80 530 ARG G C 1
ATOM 2857 O O . ARG B 2 30 ? 142.275 62.544 54.395 1.00 40.49 530 ARG G O 1
ATOM 2865 N N . MET B 2 31 ? 144.361 62.606 55.235 1.00 32.64 531 MET G N 1
ATOM 2866 C CA . MET B 2 31 ? 145.045 62.693 53.956 1.00 31.39 531 MET G CA 1
ATOM 2867 C C . MET B 2 31 ? 145.661 61.324 53.694 1.00 30.49 531 MET G C 1
ATOM 2868 O O . MET B 2 31 ? 146.013 60.609 54.633 1.00 32.75 531 MET G O 1
ATOM 2873 N N . LEU B 2 32 ? 145.754 60.934 52.426 1.00 31.66 532 LEU G N 1
ATOM 2874 C CA . LEU B 2 32 ? 146.336 59.633 52.068 1.00 30.67 532 LEU G CA 1
ATOM 2875 C C . LEU B 2 32 ? 147.818 59.642 52.455 1.00 26.24 532 LEU G C 1
ATOM 2876 O O . LEU B 2 32 ? 148.539 60.571 52.096 1.00 24.98 532 LEU G O 1
ATOM 2881 N N . VAL B 2 33 ? 148.286 58.606 53.144 1.00 25.31 533 VAL G N 1
ATOM 2882 C CA . VAL B 2 33 ? 149.687 58.560 53.561 1.00 26.62 533 VAL G CA 1
ATOM 2883 C C . VAL B 2 33 ? 150.632 58.799 52.392 1.00 26.65 533 VAL G C 1
ATOM 2884 O O . VAL B 2 33 ? 151.669 59.421 52.559 1.00 28.41 533 VAL G O 1
ATOM 2888 N N . SER B 2 34 ? 150.239 58.346 51.206 1.00 27.68 534 SER G N 1
ATOM 2889 C CA . SER B 2 34 ? 151.027 58.517 49.994 1.00 25.19 534 SER G CA 1
ATOM 2890 C C . SER B 2 34 ? 151.342 59.983 49.779 1.00 22.73 534 SER G C 1
ATOM 2891 O O . SER B 2 34 ? 152.503 60.343 49.632 1.00 22.50 534 SER G O 1
ATOM 2894 N N . LYS B 2 35 ? 150.306 60.824 49.804 1.00 23.15 535 LYS G N 1
ATOM 2895 C CA . LYS B 2 35 ? 150.457 62.267 49.614 1.00 19.03 535 LYS G CA 1
ATOM 2896 C C . LYS B 2 35 ? 151.287 62.875 50.748 1.00 21.62 535 LYS G C 1
ATOM 2897 O O . LYS B 2 35 ? 151.965 63.882 50.547 1.00 20.94 535 LYS G O 1
ATOM 2903 N N . CYS B 2 36 ? 151.225 62.267 51.931 1.00 17.86 536 CYS G N 1
ATOM 2904 C CA . CYS B 2 36 ? 151.998 62.737 53.072 1.00 21.04 536 CYS G CA 1
ATOM 2905 C C . CYS B 2 36 ? 153.476 62.408 52.846 1.00 17.95 536 CYS G C 1
ATOM 2906 O O . CYS B 2 36 ? 154.352 63.272 52.977 1.00 12.36 536 CYS G O 1
ATOM 2909 N N . CYS B 2 37 ? 153.727 61.169 52.438 1.00 15.72 537 CYS G N 1
ATOM 2910 C CA . CYS B 2 37 ? 155.068 60.679 52.163 1.00 18.98 537 CYS G CA 1
ATOM 2911 C C . CYS B 2 37 ? 155.774 61.451 51.079 1.00 18.69 537 CYS G C 1
ATOM 2912 O O . CYS B 2 37 ? 156.931 61.834 51.252 1.00 17.68 537 CYS G O 1
ATOM 2915 N N . GLU B 2 38 ? 155.099 61.641 49.950 1.00 19.90 538 GLU G N 1
ATOM 2916 C CA . GLU B 2 38 ? 155.680 62.388 48.850 1.00 26.40 538 GLU G CA 1
ATOM 2917 C C . GLU B 2 38 ? 156.147 63.735 49.380 1.00 27.39 538 GLU G C 1
ATOM 2918 O O . GLU B 2 38 ? 157.281 64.147 49.122 1.00 34.53 538 GLU G O 1
ATOM 2924 N N . GLU B 2 39 ? 155.321 64.373 50.204 1.00 22.52 539 GLU G N 1
ATOM 2925 C CA . GLU B 2 39 ? 155.683 65.669 50.763 1.00 22.33 539 GLU G CA 1
ATOM 2926 C C . GLU B 2 39 ? 156.830 65.575 51.756 1.00 24.01 539 GLU G C 1
ATOM 2927 O O . GLU B 2 39 ? 157.636 66.500 51.851 1.00 31.03 539 GLU G O 1
ATOM 2933 N N . PHE B 2 40 ? 156.917 64.470 52.491 1.00 21.92 540 PHE G N 1
ATOM 2934 C CA . PHE B 2 40 ? 158.006 64.296 53.445 1.00 19.67 540 PHE G CA 1
ATOM 2935 C C . PHE B 2 40 ? 159.331 64.127 52.679 1.00 17.52 540 PHE G C 1
ATOM 2936 O O . PHE B 2 40 ? 160.323 64.806 52.972 1.00 13.26 540 PHE G O 1
ATOM 2944 N N . ARG B 2 41 ? 159.339 63.217 51.706 1.00 15.77 541 ARG G N 1
ATOM 2945 C CA . ARG B 2 41 ? 160.523 62.953 50.902 1.00 16.52 541 ARG G CA 1
ATOM 2946 C C . ARG B 2 41 ? 160.977 64.252 50.298 1.00 18.35 541 ARG G C 1
ATOM 2947 O O . ARG B 2 41 ? 162.151 64.613 50.341 1.00 18.59 541 ARG G O 1
ATOM 2955 N N . ASP B 2 42 ? 160.017 64.961 49.738 1.00 21.44 542 ASP G N 1
ATOM 2956 C CA . ASP B 2 42 ? 160.301 66.216 49.086 1.00 20.94 542 ASP G CA 1
ATOM 2957 C C . ASP B 2 42 ? 161.035 67.240 49.949 1.00 16.28 542 ASP G C 1
ATOM 2958 O O . ASP B 2 42 ? 162.149 67.661 49.628 1.00 15.85 542 ASP G O 1
ATOM 2963 N N . TYR B 2 43 ? 160.456 67.528 51.108 1.00 15.53 543 TYR G N 1
ATOM 2964 C CA . TYR B 2 43 ? 161.027 68.480 52.047 1.00 12.22 543 TYR G CA 1
ATOM 2965 C C . TYR B 2 43 ? 162.440 68.112 52.471 1.00 13.26 543 TYR G C 1
ATOM 2966 O O . TYR B 2 43 ? 163.324 68.974 52.546 1.00 15.41 543 TYR G O 1
ATOM 2975 N N . VAL B 2 44 ? 162.636 66.835 52.792 1.00 12.67 544 VAL G N 1
ATOM 2976 C CA . VAL B 2 44 ? 163.926 66.350 53.255 1.00 11.93 544 VAL G CA 1
ATOM 2977 C C . VAL B 2 44 ? 164.994 66.243 52.180 1.00 15.79 544 VAL G C 1
ATOM 2978 O O . VAL B 2 44 ? 166.158 66.610 52.413 1.00 19.98 544 VAL G O 1
ATOM 2982 N N . GLU B 2 45 ? 164.614 65.751 51.007 1.00 15.82 545 GLU G N 1
ATOM 2983 C CA . GLU B 2 45 ? 165.585 65.570 49.946 1.00 23.62 545 GLU G CA 1
ATOM 2984 C C . GLU B 2 45 ? 166.236 66.859 49.505 1.00 22.95 545 GLU G C 1
ATOM 2985 O O . GLU B 2 45 ? 167.462 66.951 49.412 1.00 28.90 545 GLU G O 1
ATOM 2991 N N . GLU B 2 46 ? 165.431 67.886 49.318 1.00 20.57 546 GLU G N 1
ATOM 2992 C CA . GLU B 2 46 ? 165.972 69.149 48.879 1.00 20.12 546 GLU G CA 1
ATOM 2993 C C . GLU B 2 46 ? 166.707 69.950 49.946 1.00 20.60 546 GLU G C 1
ATOM 2994 O O . GLU B 2 46 ? 167.264 71.009 49.642 1.00 24.95 546 GLU G O 1
ATOM 3000 N N . ARG B 2 47 ? 166.649 69.506 51.198 1.00 17.96 547 ARG G N 1
ATOM 3001 C CA . ARG B 2 47 ? 167.337 70.209 52.277 1.00 15.06 547 ARG G CA 1
ATOM 3002 C C . ARG B 2 47 ? 168.501 69.421 52.872 1.00 15.97 547 ARG G C 1
ATOM 3003 O O . ARG B 2 47 ? 169.389 70.002 53.503 1.00 16.31 547 ARG G O 1
ATOM 3011 N N . SER B 2 48 ? 168.524 68.111 52.647 1.00 15.69 548 SER G N 1
ATOM 3012 C CA . SER B 2 48 ? 169.594 67.294 53.191 1.00 19.31 548 SER G CA 1
ATOM 3013 C C . SER B 2 48 ? 170.967 67.680 52.656 1.00 20.22 548 SER G C 1
ATOM 3014 O O . SER B 2 48 ? 171.961 67.559 53.365 1.00 26.80 548 SER G O 1
ATOM 3017 N N . GLY B 2 49 ? 171.026 68.186 51.426 1.00 22.14 549 GLY G N 1
ATOM 3018 C CA . GLY B 2 49 ? 172.302 68.593 50.861 1.00 16.04 549 GLY G CA 1
ATOM 3019 C C . GLY B 2 49 ? 172.986 69.715 51.627 1.00 20.56 549 GLY G C 1
ATOM 3020 O O . GLY B 2 49 ? 174.196 69.881 51.539 1.00 22.43 549 GLY G O 1
ATOM 3021 N N . GLU B 2 50 ? 172.210 70.454 52.414 1.00 24.68 550 GLU G N 1
ATOM 3022 C CA . GLU B 2 50 ? 172.709 71.578 53.191 1.00 20.82 550 GLU G CA 1
ATOM 3023 C C . GLU B 2 50 ? 172.728 71.261 54.696 1.00 21.92 550 GLU G C 1
ATOM 3024 O O . GLU B 2 50 ? 173.090 72.113 55.520 1.00 22.93 550 GLU G O 1
ATOM 3030 N N . ASP B 2 51 ? 172.315 70.052 55.064 1.00 13.77 551 ASP G N 1
ATOM 3031 C CA . ASP B 2 51 ? 172.275 69.675 56.469 1.00 6.05 551 ASP G CA 1
ATOM 3032 C C . ASP B 2 51 ? 173.719 69.520 56.906 1.00 6.90 551 ASP G C 1
ATOM 3033 O O . ASP B 2 51 ? 174.470 68.727 56.329 1.00 6.18 551 ASP G O 1
ATOM 3038 N N . PRO B 2 52 ? 174.135 70.271 57.935 1.00 6.72 552 PRO G N 1
ATOM 3039 C CA . PRO B 2 52 ? 175.515 70.185 58.415 1.00 6.19 552 PRO G CA 1
ATOM 3040 C C . PRO B 2 52 ? 175.919 68.793 58.932 1.00 3.08 552 PRO G C 1
ATOM 3041 O O . PRO B 2 52 ? 177.059 68.383 58.755 1.00 5.64 552 PRO G O 1
ATOM 3045 N N . LEU B 2 53 ? 174.982 68.068 59.540 1.00 3.12 553 LEU G N 1
ATOM 3046 C CA . LEU B 2 53 ? 175.254 66.740 60.086 1.00 2.42 553 LEU G CA 1
ATOM 3047 C C . LEU B 2 53 ? 175.160 65.631 59.050 1.00 3.89 553 LEU G C 1
ATOM 3048 O O . LEU B 2 53 ? 175.497 64.482 59.334 1.00 4.15 553 LEU G O 1
ATOM 3053 N N . VAL B 2 54 ? 174.704 65.984 57.852 1.00 7.82 554 VAL G N 1
ATOM 3054 C CA . VAL B 2 54 ? 174.547 65.039 56.751 1.00 5.51 554 VAL G CA 1
ATOM 3055 C C . VAL B 2 54 ? 175.766 65.040 55.864 1.00 13.15 554 VAL G C 1
ATOM 3056 O O . VAL B 2 54 ? 176.333 63.992 55.581 1.00 19.62 554 VAL G O 1
ATOM 3060 N N . LYS B 2 55 ? 176.161 66.227 55.419 1.00 19.59 555 LYS G N 1
ATOM 3061 C CA . LYS B 2 55 ? 177.290 66.375 54.511 1.00 23.13 555 LYS G CA 1
ATOM 3062 C C . LYS B 2 55 ? 178.648 66.569 55.184 1.00 25.81 555 LYS G C 1
ATOM 3063 O O . LYS B 2 55 ? 179.682 66.173 54.631 1.00 29.01 555 LYS G O 1
ATOM 3069 N N . GLY B 2 56 ? 178.646 67.139 56.384 1.00 18.46 556 GLY G N 1
ATOM 3070 C CA . GLY B 2 56 ? 179.900 67.401 57.064 1.00 20.83 556 GLY G CA 1
ATOM 3071 C C . GLY B 2 56 ? 180.156 68.895 56.955 1.00 21.76 556 GLY G C 1
ATOM 3072 O O . GLY B 2 56 ? 179.698 69.546 56.010 1.00 22.29 556 GLY G O 1
ATOM 3073 N N . ILE B 2 57 ? 180.907 69.444 57.896 1.00 15.76 557 ILE G N 1
ATOM 3074 C CA . ILE B 2 57 ? 181.167 70.881 57.900 1.00 15.24 557 ILE G CA 1
ATOM 3075 C C . ILE B 2 57 ? 182.579 71.195 57.439 1.00 15.64 557 ILE G C 1
ATOM 3076 O O . ILE B 2 57 ? 183.520 70.548 57.881 1.00 14.62 557 ILE G O 1
ATOM 3081 N N . PRO B 2 58 ? 182.750 72.148 56.502 1.00 20.61 558 PRO G N 1
ATOM 3082 C CA . PRO B 2 58 ? 184.127 72.456 56.078 1.00 23.92 558 PRO G CA 1
ATOM 3083 C C . PRO B 2 58 ? 184.823 73.032 57.317 1.00 27.48 558 PRO G C 1
ATOM 3084 O O . PRO B 2 58 ? 184.247 73.885 57.996 1.00 32.62 558 PRO G O 1
ATOM 3088 N N . GLU B 2 59 ? 186.033 72.567 57.622 1.00 29.94 559 GLU G N 1
ATOM 3089 C CA . GLU B 2 59 ? 186.744 73.001 58.836 1.00 35.38 559 GLU G CA 1
ATOM 3090 C C . GLU B 2 59 ? 186.855 74.503 59.137 1.00 31.95 559 GLU G C 1
ATOM 3091 O O . GLU B 2 59 ? 187.003 74.898 60.289 1.00 30.39 559 GLU G O 1
ATOM 3097 N N . ASP B 2 60 ? 186.800 75.347 58.119 1.00 32.61 560 ASP G N 1
ATOM 3098 C CA . ASP B 2 60 ? 186.870 76.778 58.374 1.00 33.80 560 ASP G CA 1
ATOM 3099 C C . ASP B 2 60 ? 185.496 77.288 58.740 1.00 33.97 560 ASP G C 1
ATOM 3100 O O . ASP B 2 60 ? 185.355 78.253 59.499 1.00 39.36 560 ASP G O 1
ATOM 3105 N N . LYS B 2 61 ? 184.487 76.595 58.225 1.00 28.35 561 LYS G N 1
ATOM 3106 C CA . LYS B 2 61 ? 183.094 76.939 58.453 1.00 26.33 561 LYS G CA 1
ATOM 3107 C C . LYS B 2 61 ? 182.510 76.235 59.686 1.00 21.91 561 LYS G C 1
ATOM 3108 O O . LYS B 2 61 ? 181.297 76.225 59.867 1.00 23.81 561 LYS G O 1
ATOM 3114 N N . ASN B 2 62 ? 183.363 75.660 60.535 1.00 16.02 562 ASN G N 1
ATOM 3115 C CA . ASN B 2 62 ? 182.906 74.959 61.734 1.00 10.61 562 ASN G CA 1
ATOM 3116 C C . ASN B 2 62 ? 183.135 75.798 63.005 1.00 13.25 562 ASN G C 1
ATOM 3117 O O . ASN B 2 62 ? 184.268 75.978 63.459 1.00 15.23 562 ASN G O 1
ATOM 3122 N N . PRO B 2 63 ? 182.048 76.252 63.644 1.00 9.09 563 PRO G N 1
ATOM 3123 C CA . PRO B 2 63 ? 182.095 77.065 64.860 1.00 10.17 563 PRO G CA 1
ATOM 3124 C C . PRO B 2 63 ? 182.844 76.407 66.008 1.00 12.52 563 PRO G C 1
ATOM 3125 O O . PRO B 2 63 ? 183.316 77.086 66.915 1.00 19.89 563 PRO G O 1
ATOM 3129 N N . PHE B 2 64 ? 182.874 75.079 66.002 1.00 14.29 564 PHE G N 1
ATOM 3130 C CA . PHE B 2 64 ? 183.545 74.295 67.033 1.00 13.94 564 PHE G CA 1
ATOM 3131 C C . PHE B 2 64 ? 184.894 73.761 66.555 1.00 19.07 564 PHE G C 1
ATOM 3132 O O . PHE B 2 64 ? 185.358 72.734 67.040 1.00 15.56 564 PHE G O 1
ATOM 3140 N N . LYS B 2 65 ? 185.500 74.444 65.588 1.00 27.86 565 LYS G N 1
ATOM 3141 C CA . LYS B 2 65 ? 186.797 74.063 65.036 1.00 34.67 565 LYS G CA 1
ATOM 3142 C C . LYS B 2 65 ? 187.846 73.923 66.160 1.00 38.63 565 LYS G C 1
ATOM 3143 O O . LYS B 2 65 ? 187.700 74.536 67.223 1.00 35.00 565 LYS G O 1
ATOM 3149 N N . GLU B 2 66 ? 188.874 73.103 65.925 1.00 44.08 566 GLU G N 1
ATOM 3150 C CA . GLU B 2 66 ? 189.970 72.864 66.875 1.00 50.33 566 GLU G CA 1
ATOM 3151 C C . GLU B 2 66 ? 190.436 74.208 67.453 1.00 53.69 566 GLU G C 1
ATOM 3152 O O . GLU B 2 66 ? 191.155 74.968 66.794 1.00 55.57 566 GLU G O 1
ATOM 3158 N N . LEU B 2 67 ? 190.015 74.477 68.688 1.00 56.99 567 LEU G N 1
ATOM 3159 C CA . LEU B 2 67 ? 190.293 75.728 69.405 1.00 60.72 567 LEU G CA 1
ATOM 3160 C C . LEU B 2 67 ? 191.749 76.226 69.505 1.00 64.66 567 LEU G C 1
ATOM 3161 O O . LEU B 2 67 ? 192.618 75.531 70.043 1.00 66.43 567 LEU G O 1
ATOM 3166 N N . LYS B 2 68 ? 191.979 77.450 69.021 1.00 65.67 568 LYS G N 1
ATOM 3167 C CA . LYS B 2 68 ? 193.295 78.106 69.027 1.00 65.89 568 LYS G CA 1
ATOM 3168 C C . LYS B 2 68 ? 193.124 79.616 69.234 1.00 66.06 568 LYS G C 1
ATOM 3169 O O . LYS B 2 68 ? 194.062 80.268 69.746 1.00 65.50 568 LYS G O 1
ATOM 3176 N N . GLU C 3 1 ? 165.820 44.080 79.374 1.00 56.29 14 GLU P N 1
ATOM 3177 C CA . GLU C 3 1 ? 165.732 45.528 79.708 1.00 52.95 14 GLU P CA 1
ATOM 3178 C C . GLU C 3 1 ? 164.251 45.866 79.724 1.00 51.23 14 GLU P C 1
ATOM 3179 O O . GLU C 3 1 ? 163.661 46.011 80.793 1.00 50.10 14 GLU P O 1
ATOM 3185 N N . GLY C 3 2 ? 163.635 45.884 78.543 1.00 47.93 15 GLY P N 1
ATOM 3186 C CA . GLY C 3 2 ? 162.220 46.213 78.453 1.00 44.46 15 GLY P CA 1
ATOM 3187 C C . GLY C 3 2 ? 162.027 47.678 78.808 1.00 42.44 15 GLY P C 1
ATOM 3188 O O . GLY C 3 2 ? 162.659 48.551 78.193 1.00 41.36 15 GLY P O 1
ATOM 3189 N N . GLN C 3 3 ? 161.185 47.946 79.807 1.00 35.77 16 GLN P N 1
ATOM 3190 C CA . GLN C 3 3 ? 160.940 49.317 80.263 1.00 37.27 16 GLN P CA 1
ATOM 3191 C C . GLN C 3 3 ? 162.234 50.067 80.639 1.00 31.37 16 GLN P C 1
ATOM 3192 O O . GLN C 3 3 ? 163.145 49.484 81.243 1.00 29.71 16 GLN P O 1
ATOM 3198 N N . ALA C 3 4 ? 162.290 51.356 80.297 1.00 23.04 17 ALA P N 1
ATOM 3199 C CA . ALA C 3 4 ? 163.454 52.192 80.571 1.00 15.27 17 ALA P CA 1
ATOM 3200 C C . ALA C 3 4 ? 163.556 52.508 82.056 1.00 12.72 17 ALA P C 1
ATOM 3201 O O . ALA C 3 4 ? 162.529 52.687 82.721 1.00 10.22 17 ALA P O 1
ATOM 3203 N N . THR C 3 5 ? 164.786 52.611 82.561 1.00 10.02 18 THR P N 1
ATOM 3204 C CA . THR C 3 5 ? 165.035 52.890 83.977 1.00 14.89 18 THR P CA 1
ATOM 3205 C C . THR C 3 5 ? 166.347 53.630 84.236 1.00 14.29 18 THR P C 1
ATOM 3206 O O . THR C 3 5 ? 166.689 53.914 85.383 1.00 11.95 18 THR P O 1
ATOM 3210 N N . HIS C 3 6 ? 167.098 53.917 83.177 1.00 9.83 19 HIS P N 1
ATOM 3211 C CA . HIS C 3 6 ? 168.372 54.615 83.318 1.00 7.59 19 HIS P CA 1
ATOM 3212 C C . HIS C 3 6 ? 168.418 56.050 82.769 1.00 11.14 19 HIS P C 1
ATOM 3213 O O . HIS C 3 6 ? 169.125 56.909 83.315 1.00 12.22 19 HIS P O 1
ATOM 3220 N N . THR C 3 7 ? 167.637 56.331 81.731 1.00 7.47 20 THR P N 1
ATOM 3221 C CA . THR C 3 7 ? 167.681 57.643 81.102 1.00 3.44 20 THR P CA 1
ATOM 3222 C C . THR C 3 7 ? 166.350 58.363 81.100 1.00 2.00 20 THR P C 1
ATOM 3223 O O . THR C 3 7 ? 165.305 57.768 81.306 1.00 2.00 20 THR P O 1
ATOM 3227 N N . GLY C 3 8 ? 166.380 59.654 80.837 1.00 2.00 21 GLY P N 1
ATOM 3228 C CA . GLY C 3 8 ? 165.152 60.417 80.853 1.00 5.67 21 GLY P CA 1
ATOM 3229 C C . GLY C 3 8 ? 164.464 60.348 82.213 1.00 9.20 21 GLY P C 1
ATOM 3230 O O . GLY C 3 8 ? 165.052 59.890 83.208 1.00 8.41 21 GLY P O 1
ATOM 3231 N N . PRO C 3 9 ? 163.193 60.770 82.282 1.00 10.65 22 PRO P N 1
ATOM 3232 C CA . PRO C 3 9 ? 162.451 60.744 83.545 1.00 7.97 22 PRO P CA 1
ATOM 3233 C C . PRO C 3 9 ? 162.434 59.386 84.224 1.00 8.89 22 PRO P C 1
ATOM 3234 O O . PRO C 3 9 ? 162.547 59.307 85.444 1.00 12.78 22 PRO P O 1
ATOM 3238 N N . LYS C 3 10 ? 162.338 58.312 83.451 1.00 6.13 23 LYS P N 1
ATOM 3239 C CA . LYS C 3 10 ? 162.309 56.988 84.065 1.00 9.64 23 LYS P CA 1
ATOM 3240 C C . LYS C 3 10 ? 163.594 56.783 84.832 1.00 10.46 23 LYS P C 1
ATOM 3241 O O . LYS C 3 10 ? 163.593 56.181 85.916 1.00 12.06 23 LYS P O 1
ATOM 3247 N N . GLY C 3 11 ? 164.680 57.315 84.267 1.00 10.98 24 GLY P N 1
ATOM 3248 C CA . GLY C 3 11 ? 165.988 57.204 84.883 1.00 11.12 24 GLY P CA 1
ATOM 3249 C C . GLY C 3 11 ? 166.020 57.935 86.211 1.00 12.69 24 GLY P C 1
ATOM 3250 O O . GLY C 3 11 ? 166.553 57.438 87.191 1.00 13.11 24 GLY P O 1
ATOM 3251 N N . VAL C 3 12 ? 165.430 59.120 86.245 1.00 13.43 25 VAL P N 1
ATOM 3252 C CA . VAL C 3 12 ? 165.404 59.894 87.470 1.00 13.76 25 VAL P CA 1
ATOM 3253 C C . VAL C 3 12 ? 164.621 59.138 88.528 1.00 12.93 25 VAL P C 1
ATOM 3254 O O . VAL C 3 12 ? 165.066 59.040 89.661 1.00 13.13 25 VAL P O 1
ATOM 3258 N N . ILE C 3 13 ? 163.456 58.616 88.151 1.00 11.33 26 ILE P N 1
ATOM 3259 C CA . ILE C 3 13 ? 162.604 57.875 89.081 1.00 16.11 26 ILE P CA 1
ATOM 3260 C C . ILE C 3 13 ? 163.336 56.657 89.643 1.00 20.34 26 ILE P C 1
ATOM 3261 O O . ILE C 3 13 ? 163.362 56.449 90.858 1.00 21.64 26 ILE P O 1
ATOM 3266 N N . ASN C 3 14 ? 163.913 55.851 88.756 1.00 23.47 27 ASN P N 1
ATOM 3267 C CA . ASN C 3 14 ? 164.664 54.658 89.163 1.00 24.91 27 ASN P CA 1
ATOM 3268 C C . ASN C 3 14 ? 165.866 55.049 90.047 1.00 23.38 27 ASN P C 1
ATOM 3269 O O . ASN C 3 14 ? 166.156 54.385 91.056 1.00 22.61 27 ASN P O 1
ATOM 3274 N N . ASP C 3 15 ? 166.549 56.125 89.676 1.00 18.71 28 ASP P N 1
ATOM 3275 C CA . ASP C 3 15 ? 167.687 56.601 90.439 1.00 19.13 28 ASP P CA 1
ATOM 3276 C C . ASP C 3 15 ? 167.257 56.978 91.848 1.00 20.18 28 ASP P C 1
ATOM 3277 O O . ASP C 3 15 ? 167.876 56.558 92.816 1.00 26.08 28 ASP P O 1
ATOM 3282 N N . TRP C 3 16 ? 166.180 57.746 91.966 1.00 20.57 29 TRP P N 1
ATOM 3283 C CA . TRP C 3 16 ? 165.665 58.132 93.275 1.00 23.10 29 TRP P CA 1
ATOM 3284 C C . TRP C 3 16 ? 165.323 56.898 94.109 1.00 25.67 29 TRP P C 1
ATOM 3285 O O . TRP C 3 16 ? 165.605 56.858 95.309 1.00 20.71 29 TRP P O 1
ATOM 3296 N N . ARG C 3 17 ? 164.729 55.893 93.463 1.00 27.29 30 ARG P N 1
ATOM 3297 C CA . ARG C 3 17 ? 164.353 54.654 94.134 1.00 29.91 30 ARG P CA 1
ATOM 3298 C C . ARG C 3 17 ? 165.552 53.888 94.648 1.00 30.85 30 ARG P C 1
ATOM 3299 O O . ARG C 3 17 ? 165.634 53.593 95.840 1.00 34.30 30 ARG P O 1
ATOM 3307 N N . LYS C 3 18 ? 166.489 53.579 93.759 1.00 32.76 31 LYS P N 1
ATOM 3308 C CA . LYS C 3 18 ? 167.683 52.836 94.141 1.00 33.31 31 LYS P CA 1
ATOM 3309 C C . LYS C 3 18 ? 168.378 53.562 95.298 1.00 34.48 31 LYS P C 1
ATOM 3310 O O . LYS C 3 18 ? 168.869 52.935 96.240 1.00 36.97 31 LYS P O 1
ATOM 3316 N N . PHE C 3 19 ? 168.316 54.888 95.257 1.00 30.66 32 PHE P N 1
ATOM 3317 C CA . PHE C 3 19 ? 168.908 55.752 96.265 1.00 35.08 32 PHE P CA 1
ATOM 3318 C C . PHE C 3 19 ? 168.433 55.391 97.661 1.00 40.91 32 PHE P C 1
ATOM 3319 O O . PHE C 3 19 ? 169.228 55.319 98.597 1.00 40.99 32 PHE P O 1
ATOM 3327 N N . LYS C 3 20 ? 167.126 55.199 97.804 1.00 44.91 33 LYS P N 1
ATOM 3328 C CA . LYS C 3 20 ? 166.520 54.845 99.088 1.00 46.46 33 LYS P CA 1
ATOM 3329 C C . LYS C 3 20 ? 166.901 53.415 99.460 1.00 47.74 33 LYS P C 1
ATOM 3330 O O . LYS C 3 20 ? 167.092 53.093 100.639 1.00 43.48 33 LYS P O 1
ATOM 3336 N N . LEU C 3 21 ? 167.037 52.571 98.441 1.00 49.50 34 LEU P N 1
ATOM 3337 C CA . LEU C 3 21 ? 167.421 51.180 98.629 1.00 55.70 34 LEU P CA 1
ATOM 3338 C C . LEU C 3 21 ? 168.814 51.111 99.258 1.00 59.15 34 LEU P C 1
ATOM 3339 O O . LEU C 3 21 ? 169.323 50.034 99.558 1.00 62.24 34 LEU P O 1
ATOM 3344 N N . GLU C 3 22 ? 169.436 52.272 99.432 1.00 62.93 35 GLU P N 1
ATOM 3345 C CA . GLU C 3 22 ? 170.754 52.373 100.042 1.00 63.81 35 GLU P CA 1
ATOM 3346 C C . GLU C 3 22 ? 170.715 53.385 101.195 1.00 63.62 35 GLU P C 1
ATOM 3347 O O . GLU C 3 22 ? 171.392 53.208 102.215 1.00 62.38 35 GLU P O 1
ATOM 3353 N N . SER C 3 23 ? 169.838 54.382 101.061 1.00 66.11 36 SER P N 1
ATOM 3354 C CA . SER C 3 23 ? 169.662 55.463 102.045 1.00 66.47 36 SER P CA 1
ATOM 3355 C C . SER C 3 23 ? 169.186 54.985 103.418 1.00 67.05 36 SER P C 1
ATOM 3356 O O . SER C 3 23 ? 169.800 55.311 104.448 1.00 68.53 36 SER P O 1
ATOM 3359 N N . GLU C 3 24 ? 168.091 54.221 103.421 1.00 65.03 37 GLU P N 1
ATOM 3360 C CA . GLU C 3 24 ? 167.476 53.672 104.638 1.00 64.08 37 GLU P CA 1
ATOM 3361 C C . GLU C 3 24 ? 168.457 53.244 105.757 1.00 65.53 37 GLU P C 1
ATOM 3362 O O . GLU C 3 24 ? 168.083 53.201 106.939 1.00 66.84 37 GLU P O 1
ATOM 3364 N N . ASP C 3 25 ? 169.702 52.944 105.373 1.00 66.64 38 ASP P N 1
ATOM 3365 C CA . ASP C 3 25 ? 170.804 52.493 106.251 1.00 65.23 38 ASP P CA 1
ATOM 3366 C C . ASP C 3 25 ? 170.884 50.955 106.325 1.00 64.53 38 ASP P C 1
ATOM 3367 O O . ASP C 3 25 ? 170.763 50.353 107.397 1.00 66.61 38 ASP P O 1
ATOM 3369 N N . GLY C 3 26 ? 171.112 50.371 105.143 1.00 62.57 39 GLY P N 1
ATOM 3370 C CA . GLY C 3 26 ? 171.238 48.927 104.834 1.00 60.59 39 GLY P CA 1
ATOM 3371 C C . GLY C 3 26 ? 170.303 48.694 103.636 1.00 61.62 39 GLY P C 1
ATOM 3372 O O . GLY C 3 26 ? 169.233 49.304 103.563 1.00 64.70 39 GLY P O 1
ATOM 3373 N N . ASP C 3 27 ? 170.679 47.782 102.735 1.00 60.64 40 ASP P N 1
ATOM 3374 C CA . ASP C 3 27 ? 169.914 47.533 101.498 1.00 62.06 40 ASP P CA 1
ATOM 3375 C C . ASP C 3 27 ? 169.158 46.207 101.342 1.00 64.65 40 ASP P C 1
ATOM 3376 O O . ASP C 3 27 ? 167.920 46.180 101.319 1.00 67.82 40 ASP P O 1
ATOM 3378 N N . SER C 3 28 ? 169.904 45.122 101.136 1.00 65.11 41 SER P N 1
ATOM 3379 C CA . SER C 3 28 ? 169.333 43.783 100.951 1.00 65.24 41 SER P CA 1
ATOM 3380 C C . SER C 3 28 ? 169.393 43.115 102.318 1.00 65.62 41 SER P C 1
ATOM 3381 O O . SER C 3 28 ? 168.939 41.981 102.509 1.00 66.46 41 SER P O 1
ATOM 3383 N N . ILE C 3 29 ? 170.058 43.827 103.228 1.00 66.02 42 ILE P N 1
ATOM 3384 C CA . ILE C 3 29 ? 170.211 43.414 104.625 1.00 67.84 42 ILE P CA 1
ATOM 3385 C C . ILE C 3 29 ? 168.876 43.431 105.379 1.00 69.67 42 ILE P C 1
ATOM 3386 O O . ILE C 3 29 ? 167.827 43.767 104.817 1.00 70.43 42 ILE P O 1
ATOM 3388 N N . PRO C 3 30 ? 168.936 43.180 106.683 1.00 70.62 43 PRO P N 1
ATOM 3389 C CA . PRO C 3 30 ? 167.746 43.139 107.536 1.00 73.03 43 PRO P CA 1
ATOM 3390 C C . PRO C 3 30 ? 167.068 44.494 107.824 1.00 73.48 43 PRO P C 1
ATOM 3391 O O . PRO C 3 30 ? 165.941 44.526 108.333 1.00 72.13 43 PRO P O 1
ATOM 3393 N N . PRO C 3 31 ? 167.746 45.605 107.521 1.00 72.80 44 PRO P N 1
ATOM 3394 C CA . PRO C 3 31 ? 167.176 46.938 107.771 1.00 71.14 44 PRO P CA 1
ATOM 3395 C C . PRO C 3 31 ? 166.171 47.372 106.696 1.00 69.57 44 PRO P C 1
ATOM 3396 O O . PRO C 3 31 ? 165.446 48.359 106.859 1.00 69.97 44 PRO P O 1
ATOM 3398 N N . SER C 3 32 ? 166.169 46.662 105.579 1.00 66.83 45 SER P N 1
ATOM 3399 C CA . SER C 3 32 ? 165.227 46.943 104.516 1.00 66.21 45 SER P CA 1
ATOM 3400 C C . SER C 3 32 ? 164.275 45.743 104.527 1.00 66.12 45 SER P C 1
ATOM 3401 O O . SER C 3 32 ? 164.350 44.909 105.436 1.00 63.66 45 SER P O 1
ATOM 3403 N N . LYS C 3 33 ? 163.373 45.675 103.549 1.00 66.75 46 LYS P N 1
ATOM 3404 C CA . LYS C 3 33 ? 162.400 44.590 103.418 1.00 68.67 46 LYS P CA 1
ATOM 3405 C C . LYS C 3 33 ? 162.820 43.236 104.012 1.00 70.21 46 LYS P C 1
ATOM 3406 O O . LYS C 3 33 ? 163.910 42.723 103.754 1.00 70.83 46 LYS P O 1
ATOM 3408 N N . LYS C 3 34 ? 161.914 42.643 104.778 1.00 69.97 47 LYS P N 1
ATOM 3409 C CA . LYS C 3 34 ? 162.157 41.353 105.408 1.00 67.22 47 LYS P CA 1
ATOM 3410 C C . LYS C 3 34 ? 161.071 40.414 104.923 1.00 67.96 47 LYS P C 1
ATOM 3411 O O . LYS C 3 34 ? 161.206 39.186 104.989 1.00 68.29 47 LYS P O 1
ATOM 3413 N N . GLU C 3 35 ? 160.008 41.010 104.391 1.00 67.90 48 GLU P N 1
ATOM 3414 C CA . GLU C 3 35 ? 158.877 40.261 103.874 1.00 68.18 48 GLU P CA 1
ATOM 3415 C C . GLU C 3 35 ? 159.266 39.689 102.527 1.00 69.47 48 GLU P C 1
ATOM 3416 O O . GLU C 3 35 ? 158.437 39.058 101.848 1.00 71.18 48 GLU P O 1
ATOM 3418 N N . ILE C 3 36 ? 160.524 39.921 102.134 1.00 68.43 49 ILE P N 1
ATOM 3419 C CA . ILE C 3 36 ? 161.052 39.480 100.845 1.00 69.07 49 ILE P CA 1
ATOM 3420 C C . ILE C 3 36 ? 160.059 39.864 99.732 1.00 69.87 49 ILE P C 1
ATOM 3421 O O . ILE C 3 36 ? 160.090 39.318 98.625 1.00 71.06 49 ILE P O 1
ATOM 3423 N N . LEU C 3 37 ? 159.244 40.874 100.036 1.00 70.20 50 LEU P N 1
ATOM 3424 C CA . LEU C 3 37 ? 158.198 41.351 99.149 1.00 70.73 50 LEU P CA 1
ATOM 3425 C C . LEU C 3 37 ? 158.867 41.913 97.927 1.00 71.95 50 LEU P C 1
ATOM 3426 O O . LEU C 3 37 ? 158.522 41.568 96.790 1.00 72.28 50 LEU P O 1
ATOM 3428 N N . ARG C 3 38 ? 159.864 42.752 98.148 1.00 72.22 51 ARG P N 1
ATOM 3429 C CA . ARG C 3 38 ? 160.552 43.350 97.037 1.00 71.92 51 ARG P CA 1
ATOM 3430 C C . ARG C 3 38 ? 161.927 43.789 97.437 1.00 72.62 51 ARG P C 1
ATOM 3431 O O . ARG C 3 38 ? 162.251 43.859 98.624 1.00 72.93 51 ARG P O 1
ATOM 3433 N N . GLN C 3 39 ? 162.758 43.999 96.424 1.00 74.30 52 GLN P N 1
ATOM 3434 C CA . GLN C 3 39 ? 164.113 44.482 96.628 1.00 73.30 52 GLN P CA 1
ATOM 3435 C C . GLN C 3 39 ? 163.964 46.002 96.658 1.00 73.18 52 GLN P C 1
ATOM 3436 O O . GLN C 3 39 ? 164.910 46.725 96.974 1.00 74.45 52 GLN P O 1
ATOM 3438 N N . MET C 3 40 ? 162.757 46.459 96.324 1.00 71.56 53 MET P N 1
ATOM 3439 C CA . MET C 3 40 ? 162.413 47.876 96.282 1.00 71.26 53 MET P CA 1
ATOM 3440 C C . MET C 3 40 ? 160.931 48.033 95.956 1.00 70.51 53 MET P C 1
ATOM 3441 O O . MET C 3 40 ? 160.289 47.106 95.454 1.00 70.91 53 MET P O 1
ATOM 3443 N N . SER C 3 41 ? 160.388 49.203 96.270 1.00 70.66 54 SER P N 1
ATOM 3444 C CA . SER C 3 41 ? 158.997 49.501 95.953 1.00 69.65 54 SER P CA 1
ATOM 3445 C C . SER C 3 41 ? 159.100 49.887 94.479 1.00 72.32 54 SER P C 1
ATOM 3446 O O . SER C 3 41 ? 160.056 50.563 94.076 1.00 75.47 54 SER P O 1
ATOM 3448 N N . SER C 3 42 ? 158.191 49.391 93.659 1.00 72.15 55 SER P N 1
ATOM 3449 C CA . SER C 3 42 ? 158.230 49.714 92.241 1.00 71.69 55 SER P CA 1
ATOM 3450 C C . SER C 3 42 ? 156.792 49.890 91.798 1.00 71.74 55 SER P C 1
ATOM 3451 O O . SER C 3 42 ? 155.867 49.421 92.472 1.00 71.61 55 SER P O 1
ATOM 3453 N N . PRO C 3 43 ? 156.598 50.639 90.725 1.00 70.91 56 PRO P N 1
ATOM 3454 C CA . PRO C 3 43 ? 155.266 50.866 90.196 1.00 71.38 56 PRO P CA 1
ATOM 3455 C C . PRO C 3 43 ? 155.256 50.392 88.738 1.00 73.11 56 PRO P C 1
ATOM 3456 O O . PRO C 3 43 ? 156.311 50.348 88.092 1.00 73.53 56 PRO P O 1
ATOM 3458 N N . GLN C 3 44 ? 154.085 49.969 88.263 1.00 72.60 57 GLN P N 1
ATOM 3459 C CA . GLN C 3 44 ? 153.884 49.481 86.892 1.00 71.67 57 GLN P CA 1
ATOM 3460 C C . GLN C 3 44 ? 154.678 48.203 86.573 1.00 73.85 57 GLN P C 1
ATOM 3461 O O . GLN C 3 44 ? 155.436 48.157 85.595 1.00 75.17 57 GLN P O 1
ATOM 3463 N N . SER C 3 45 ? 154.462 47.161 87.383 1.00 73.96 58 SER P N 1
ATOM 3464 C CA . SER C 3 45 ? 155.129 45.863 87.226 1.00 72.87 58 SER P CA 1
ATOM 3465 C C . SER C 3 45 ? 154.151 44.816 86.673 1.00 72.50 58 SER P C 1
ATOM 3466 O O . SER C 3 45 ? 154.552 43.851 86.006 1.00 71.52 58 SER P O 1
ATOM 3468 N N . ARG C 3 46 ? 152.868 45.029 86.949 1.00 71.93 59 ARG P N 1
ATOM 3469 C CA . ARG C 3 46 ? 151.792 44.148 86.496 1.00 69.09 59 ARG P CA 1
ATOM 3470 C C . ARG C 3 46 ? 150.688 45.049 85.947 1.00 68.00 59 ARG P C 1
ATOM 3471 O O . ARG C 3 46 ? 150.228 45.964 86.642 1.00 67.19 59 ARG P O 1
ATOM 3473 N N . ASP C 3 47 ? 150.315 44.824 84.686 1.00 66.76 60 ASP P N 1
ATOM 3474 C CA . ASP C 3 47 ? 149.284 45.610 84.013 1.00 62.16 60 ASP P CA 1
ATOM 3475 C C . ASP C 3 47 ? 147.930 45.539 84.717 1.00 61.46 60 ASP P C 1
ATOM 3476 O O . ASP C 3 47 ? 147.429 44.445 85.022 1.00 61.41 60 ASP P O 1
ATOM 3478 N N . ASP C 3 48 ? 147.364 46.707 85.009 1.00 58.88 61 ASP P N 1
ATOM 3479 C CA . ASP C 3 48 ? 146.046 46.788 85.633 1.00 57.61 61 ASP P CA 1
ATOM 3480 C C . ASP C 3 48 ? 145.137 47.277 84.515 1.00 58.57 61 ASP P C 1
ATOM 3481 O O . ASP C 3 48 ? 145.030 48.481 84.263 1.00 64.39 61 ASP P O 1
ATOM 3483 N N . LYS C 3 49 ? 144.495 46.333 83.836 1.00 57.20 62 LYS P N 1
ATOM 3484 C CA . LYS C 3 49 ? 143.626 46.633 82.702 1.00 55.65 62 LYS P CA 1
ATOM 3485 C C . LYS C 3 49 ? 142.194 46.998 83.104 1.00 56.32 62 LYS P C 1
ATOM 3486 O O . LYS C 3 49 ? 141.266 46.907 82.285 1.00 57.71 62 LYS P O 1
ATOM 3488 N N . ASP C 3 50 ? 142.021 47.452 84.346 1.00 54.88 63 ASP P N 1
ATOM 3489 C CA . ASP C 3 50 ? 140.706 47.851 84.855 1.00 54.36 63 ASP P CA 1
ATOM 3490 C C . ASP C 3 50 ? 140.162 49.022 84.034 1.00 56.92 63 ASP P C 1
ATOM 3491 O O . ASP C 3 50 ? 138.945 49.131 83.822 1.00 57.55 63 ASP P O 1
ATOM 3493 N N . SER C 3 51 ? 141.074 49.864 83.538 1.00 58.86 64 SER P N 1
ATOM 3494 C CA . SER C 3 51 ? 140.729 51.029 82.716 1.00 60.23 64 SER P CA 1
ATOM 3495 C C . SER C 3 51 ? 140.917 50.723 81.223 1.00 62.50 64 SER P C 1
ATOM 3496 O O . SER C 3 51 ? 140.737 51.591 80.369 1.00 65.25 64 SER P O 1
ATOM 3498 N N . LYS C 3 52 ? 141.313 49.484 80.931 1.00 64.85 65 LYS P N 1
ATOM 3499 C CA . LYS C 3 52 ? 141.515 49.049 79.558 1.00 64.27 65 LYS P CA 1
ATOM 3500 C C . LYS C 3 52 ? 142.923 49.235 79.016 1.00 65.21 65 LYS P C 1
ATOM 3501 O O . LYS C 3 52 ? 143.151 49.100 77.810 1.00 65.54 65 LYS P O 1
ATOM 3502 N N . GLU C 3 53 ? 143.882 49.499 79.894 1.00 65.74 66 GLU P N 1
ATOM 3503 C CA . GLU C 3 53 ? 145.261 49.697 79.457 1.00 66.30 66 GLU P CA 1
ATOM 3504 C C . GLU C 3 53 ? 146.263 48.886 80.277 1.00 66.83 66 GLU P C 1
ATOM 3505 O O . GLU C 3 53 ? 145.938 48.349 81.342 1.00 65.70 66 GLU P O 1
ATOM 3507 N N . ARG C 3 54 ? 147.456 48.717 79.718 1.00 66.41 67 ARG P N 1
ATOM 3508 C CA . ARG C 3 54 ? 148.539 48.034 80.421 1.00 66.39 67 ARG P CA 1
ATOM 3509 C C . ARG C 3 54 ? 148.901 49.131 81.435 1.00 66.23 67 ARG P C 1
ATOM 3510 O O . ARG C 3 54 ? 149.652 50.055 81.097 1.00 66.98 67 ARG P O 1
ATOM 3526 N N . SER C 3 56 ? 150.125 51.925 83.570 1.00 55.94 69 SER P N 1
ATOM 3527 C CA . SER C 3 56 ? 151.403 52.584 83.637 1.00 47.49 69 SER P CA 1
ATOM 3528 C C . SER C 3 56 ? 151.370 53.884 84.428 1.00 47.25 69 SER P C 1
ATOM 3529 O O . SER C 3 56 ? 151.150 54.970 83.882 1.00 40.25 69 SER P O 1
ATOM 3532 N N . ARG C 3 57 ? 151.512 53.751 85.738 1.00 47.67 70 ARG P N 1
ATOM 3533 C CA . ARG C 3 57 ? 151.597 54.902 86.629 1.00 47.92 70 ARG P CA 1
ATOM 3534 C C . ARG C 3 57 ? 152.944 54.633 87.305 1.00 47.80 70 ARG P C 1
ATOM 3535 O O . ARG C 3 57 ? 153.052 53.744 88.151 1.00 50.35 70 ARG P O 1
ATOM 3543 N N . LYS C 3 58 ? 153.981 55.331 86.838 1.00 44.71 71 LYS P N 1
ATOM 3544 C CA . LYS C 3 58 ? 155.349 55.142 87.322 1.00 43.07 71 LYS P CA 1
ATOM 3545 C C . LYS C 3 58 ? 155.598 55.526 88.761 1.00 43.79 71 LYS P C 1
ATOM 3546 O O . LYS C 3 58 ? 156.446 54.927 89.433 1.00 45.44 71 LYS P O 1
ATOM 3560 N N . SER C 3 60 ? 153.716 56.002 92.372 1.00 56.29 73 SER P N 1
ATOM 3561 C CA . SER C 3 60 ? 152.509 55.717 93.143 1.00 54.93 73 SER P CA 1
ATOM 3562 C C . SER C 3 60 ? 152.312 56.756 94.242 1.00 52.08 73 SER P C 1
ATOM 3563 O O . SER C 3 60 ? 153.172 57.622 94.480 1.00 48.81 73 SER P O 1
ATOM 3566 N N . ILE C 3 61 ? 151.182 56.646 94.926 1.00 48.80 74 ILE P N 1
ATOM 3567 C CA . ILE C 3 61 ? 150.882 57.548 96.018 1.00 51.27 74 ILE P CA 1
ATOM 3568 C C . ILE C 3 61 ? 151.965 57.394 97.096 1.00 50.14 74 ILE P C 1
ATOM 3569 O O . ILE C 3 61 ? 152.564 58.384 97.513 1.00 48.08 74 ILE P O 1
ATOM 3574 N N . GLN C 3 62 ? 152.274 56.151 97.472 1.00 50.72 75 GLN P N 1
ATOM 3575 C CA . GLN C 3 62 ? 153.295 55.887 98.489 1.00 51.36 75 GLN P CA 1
ATOM 3576 C C . GLN C 3 62 ? 154.669 56.425 98.095 1.00 50.71 75 GLN P C 1
ATOM 3577 O O . GLN C 3 62 ? 155.462 56.802 98.959 1.00 51.72 75 GLN P O 1
ATOM 3583 N N . GLU C 3 63 ? 154.945 56.469 96.794 1.00 49.57 76 GLU P N 1
ATOM 3584 C CA . GLU C 3 63 ? 156.215 56.995 96.312 1.00 49.54 76 GLU P CA 1
ATOM 3585 C C . GLU C 3 63 ? 156.208 58.506 96.547 1.00 47.21 76 GLU P C 1
ATOM 3586 O O . GLU C 3 63 ? 157.013 59.030 97.325 1.00 41.81 76 GLU P O 1
ATOM 3592 N N . TYR C 3 64 ? 155.250 59.191 95.924 1.00 46.79 77 TYR P N 1
ATOM 3593 C CA . TYR C 3 64 ? 155.112 60.642 96.059 1.00 47.36 77 TYR P CA 1
ATOM 3594 C C . TYR C 3 64 ? 155.012 61.032 97.535 1.00 48.66 77 TYR P C 1
ATOM 3595 O O . TYR C 3 64 ? 155.334 62.160 97.924 1.00 49.44 77 TYR P O 1
ATOM 3604 N N . GLU C 3 65 ? 154.525 60.082 98.328 1.00 51.10 78 GLU P N 1
ATOM 3605 C CA . GLU C 3 65 ? 154.332 60.204 99.771 1.00 51.64 78 GLU P CA 1
ATOM 3606 C C . GLU C 3 65 ? 155.661 60.494 100.465 1.00 48.34 78 GLU P C 1
ATOM 3607 O O . GLU C 3 65 ? 155.821 61.531 101.137 1.00 40.33 78 GLU P O 1
ATOM 3613 N N . LEU C 3 66 ? 156.610 59.574 100.293 1.00 45.35 79 LEU P N 1
ATOM 3614 C CA . LEU C 3 66 ? 157.942 59.716 100.867 1.00 45.45 79 LEU P CA 1
ATOM 3615 C C . LEU C 3 66 ? 158.502 61.077 100.481 1.00 46.24 79 LEU P C 1
ATOM 3616 O O . LEU C 3 66 ? 158.972 61.809 101.336 1.00 45.82 79 LEU P O 1
ATOM 3621 N N . ILE C 3 67 ? 158.361 61.432 99.202 1.00 48.52 80 ILE P N 1
ATOM 3622 C CA . ILE C 3 67 ? 158.842 62.703 98.644 1.00 52.83 80 ILE P CA 1
ATOM 3623 C C . ILE C 3 67 ? 158.661 63.910 99.568 1.00 54.36 80 ILE P C 1
ATOM 3624 O O . ILE C 3 67 ? 159.476 64.833 99.558 1.00 54.75 80 ILE P O 1
ATOM 3629 N N . HIS C 3 68 ? 157.578 63.920 100.337 1.00 56.63 81 HIS P N 1
ATOM 3630 C CA . HIS C 3 68 ? 157.326 65.014 101.263 1.00 57.54 81 HIS P CA 1
ATOM 3631 C C . HIS C 3 68 ? 157.818 64.696 102.684 1.00 58.46 81 HIS P C 1
ATOM 3632 O O . HIS C 3 68 ? 158.172 65.593 103.443 1.00 56.92 81 HIS P O 1
ATOM 3639 N N . GLN C 3 69 ? 157.785 63.422 103.056 1.00 62.37 82 GLN P N 1
ATOM 3640 C CA . GLN C 3 69 ? 158.234 62.973 104.374 1.00 63.48 82 GLN P CA 1
ATOM 3641 C C . GLN C 3 69 ? 159.709 62.533 104.304 1.00 65.26 82 GLN P C 1
ATOM 3642 O O . GLN C 3 69 ? 160.231 61.863 105.203 1.00 65.59 82 GLN P O 1
ATOM 3648 N N . ASP C 3 70 ? 160.406 63.002 103.273 1.00 67.13 83 ASP P N 1
ATOM 3649 C CA . ASP C 3 70 ? 161.801 62.636 103.050 1.00 66.17 83 ASP P CA 1
ATOM 3650 C C . ASP C 3 70 ? 162.850 63.533 103.702 1.00 62.62 83 ASP P C 1
ATOM 3651 O O . ASP C 3 70 ? 162.710 64.759 103.763 1.00 59.41 83 ASP P O 1
ATOM 3656 N N . LYS C 3 71 ? 163.911 62.892 104.180 1.00 60.42 84 LYS P N 1
ATOM 3657 C CA . LYS C 3 71 ? 165.031 63.567 104.817 1.00 57.68 84 LYS P CA 1
ATOM 3658 C C . LYS C 3 71 ? 166.250 63.435 103.918 1.00 57.80 84 LYS P C 1
ATOM 3659 O O . LYS C 3 71 ? 167.101 62.576 104.151 1.00 58.89 84 LYS P O 1
ATOM 3665 N N . GLU C 3 72 ? 166.287 64.234 102.851 1.00 58.06 85 GLU P N 1
ATOM 3666 C CA . GLU C 3 72 ? 167.397 64.227 101.893 1.00 55.83 85 GLU P CA 1
ATOM 3667 C C . GLU C 3 72 ? 168.683 64.676 102.580 1.00 56.81 85 GLU P C 1
ATOM 3668 O O . GLU C 3 72 ? 168.944 65.870 102.721 1.00 55.72 85 GLU P O 1
ATOM 3674 N N . ASP C 3 73 ? 169.483 63.709 103.014 1.00 59.11 86 ASP P N 1
ATOM 3675 C CA . ASP C 3 73 ? 170.742 63.980 103.711 1.00 61.12 86 ASP P CA 1
ATOM 3676 C C . ASP C 3 73 ? 171.771 64.375 102.659 1.00 61.56 86 ASP P C 1
ATOM 3677 O O . ASP C 3 73 ? 172.051 63.595 101.745 1.00 63.24 86 ASP P O 1
ATOM 3682 N N . GLU C 3 74 ? 172.307 65.588 102.767 1.00 61.39 87 GLU P N 1
ATOM 3683 C CA . GLU C 3 74 ? 173.297 66.069 101.806 1.00 59.74 87 GLU P CA 1
ATOM 3684 C C . GLU C 3 74 ? 174.480 65.125 101.692 1.00 56.75 87 GLU P C 1
ATOM 3685 O O . GLU C 3 74 ? 174.962 64.857 100.589 1.00 54.96 87 GLU P O 1
ATOM 3691 N N . GLY C 3 75 ? 174.959 64.636 102.830 1.00 56.92 88 GLY P N 1
ATOM 3692 C CA . GLY C 3 75 ? 176.073 63.703 102.825 1.00 59.29 88 GLY P CA 1
ATOM 3693 C C . GLY C 3 75 ? 175.703 62.416 102.101 1.00 60.56 88 GLY P C 1
ATOM 3694 O O . GLY C 3 75 ? 176.433 61.963 101.213 1.00 59.23 88 GLY P O 1
ATOM 3695 N N . CYS C 3 76 ? 174.562 61.830 102.464 1.00 61.92 89 CYS P N 1
ATOM 3696 C CA . CYS C 3 76 ? 174.084 60.605 101.823 1.00 62.26 89 CYS P CA 1
ATOM 3697 C C . CYS C 3 76 ? 173.865 60.820 100.321 1.00 62.17 89 CYS P C 1
ATOM 3698 O O . CYS C 3 76 ? 173.898 59.860 99.546 1.00 64.67 89 CYS P O 1
ATOM 3701 N N . LEU C 3 77 ? 173.642 62.072 99.914 1.00 60.66 90 LEU P N 1
ATOM 3702 C CA . LEU C 3 77 ? 173.437 62.409 98.502 1.00 55.47 90 LEU P CA 1
ATOM 3703 C C . LEU C 3 77 ? 174.744 62.334 97.696 1.00 55.67 90 LEU P C 1
ATOM 3704 O O . LEU C 3 77 ? 174.788 61.655 96.659 1.00 55.73 90 LEU P O 1
ATOM 3709 N N . ARG C 3 78 ? 175.804 62.998 98.180 1.00 53.93 91 ARG P N 1
ATOM 3710 C CA . ARG C 3 78 ? 177.112 62.994 97.501 1.00 49.74 91 ARG P CA 1
ATOM 3711 C C . ARG C 3 78 ? 177.664 61.581 97.415 1.00 48.28 91 ARG P C 1
ATOM 3712 O O . ARG C 3 78 ? 178.207 61.184 96.383 1.00 48.45 91 ARG P O 1
ATOM 3720 N N . LYS C 3 79 ? 177.498 60.818 98.493 1.00 47.21 92 LYS P N 1
ATOM 3721 C CA . LYS C 3 79 ? 177.960 59.435 98.525 1.00 47.45 92 LYS P CA 1
ATOM 3722 C C . LYS C 3 79 ? 177.302 58.659 97.393 1.00 46.61 92 LYS P C 1
ATOM 3723 O O . LYS C 3 79 ? 177.990 57.980 96.620 1.00 49.21 92 LYS P O 1
ATOM 3729 N N . TYR C 3 80 ? 175.980 58.806 97.270 1.00 42.94 93 TYR P N 1
ATOM 3730 C CA . TYR C 3 80 ? 175.206 58.116 96.239 1.00 40.04 93 TYR P CA 1
ATOM 3731 C C . TYR C 3 80 ? 175.692 58.489 94.842 1.00 38.58 93 TYR P C 1
ATOM 3732 O O . TYR C 3 80 ? 175.866 57.620 93.985 1.00 35.91 93 TYR P O 1
ATOM 3741 N N . ARG C 3 81 ? 175.941 59.779 94.632 1.00 35.91 94 ARG P N 1
ATOM 3742 C CA . ARG C 3 81 ? 176.417 60.264 93.343 1.00 34.30 94 ARG P CA 1
ATOM 3743 C C . ARG C 3 81 ? 177.735 59.596 92.934 1.00 36.41 94 ARG P C 1
ATOM 3744 O O . ARG C 3 81 ? 177.896 59.197 91.777 1.00 30.93 94 ARG P O 1
ATOM 3752 N N . ARG C 3 82 ? 178.662 59.442 93.879 1.00 40.49 95 ARG P N 1
ATOM 3753 C CA . ARG C 3 82 ? 179.941 58.804 93.567 1.00 45.87 95 ARG P CA 1
ATOM 3754 C C . ARG C 3 82 ? 179.747 57.329 93.252 1.00 44.44 95 ARG P C 1
ATOM 3755 O O . ARG C 3 82 ? 180.338 56.806 92.296 1.00 42.53 95 ARG P O 1
ATOM 3763 N N . GLN C 3 83 ? 178.895 56.681 94.042 1.00 44.97 96 GLN P N 1
ATOM 3764 C CA . GLN C 3 83 ? 178.591 55.259 93.886 1.00 48.64 96 GLN P CA 1
ATOM 3765 C C . GLN C 3 83 ? 178.015 54.890 92.511 1.00 46.98 96 GLN P C 1
ATOM 3766 O O . GLN C 3 83 ? 178.306 53.814 91.972 1.00 47.22 96 GLN P O 1
ATOM 3772 N N . CYS C 3 84 ? 177.203 55.777 91.942 1.00 45.67 97 CYS P N 1
ATOM 3773 C CA . CYS C 3 84 ? 176.608 55.529 90.629 1.00 42.08 97 CYS P CA 1
ATOM 3774 C C . CYS C 3 84 ? 177.652 55.505 89.516 1.00 38.79 97 CYS P C 1
ATOM 3775 O O . CYS C 3 84 ? 177.632 54.624 88.652 1.00 36.52 97 CYS P O 1
ATOM 3786 N N . GLN C 3 86 ? 180.912 55.029 89.890 1.00 37.95 99 GLN P N 1
ATOM 3787 C CA . GLN C 3 86 ? 181.789 53.906 90.185 1.00 41.58 99 GLN P CA 1
ATOM 3788 C C . GLN C 3 86 ? 181.188 52.610 89.643 1.00 41.01 99 GLN P C 1
ATOM 3789 O O . GLN C 3 86 ? 181.878 51.854 88.956 1.00 38.41 99 GLN P O 1
ATOM 3795 N N . ASP C 3 87 ? 179.899 52.386 89.917 1.00 42.28 100 ASP P N 1
ATOM 3796 C CA . ASP C 3 87 ? 179.186 51.185 89.459 1.00 44.83 100 ASP P CA 1
ATOM 3797 C C . ASP C 3 87 ? 179.198 51.086 87.932 1.00 42.61 100 ASP P C 1
ATOM 3798 O O . ASP C 3 87 ? 179.597 50.055 87.375 1.00 41.19 100 ASP P O 1
ATOM 3811 N N . HIS C 3 89 ? 181.271 52.486 85.652 1.00 46.44 102 HIS P N 1
ATOM 3812 C CA . HIS C 3 89 ? 182.615 52.182 85.124 1.00 46.04 102 HIS P CA 1
ATOM 3813 C C . HIS C 3 89 ? 182.884 50.685 85.274 1.00 44.95 102 HIS P C 1
ATOM 3814 O O . HIS C 3 89 ? 183.323 50.027 84.331 1.00 44.75 102 HIS P O 1
ATOM 3821 N N . GLN C 3 90 ? 182.579 50.161 86.460 1.00 41.63 103 GLN P N 1
ATOM 3822 C CA . GLN C 3 90 ? 182.788 48.758 86.782 1.00 42.70 103 GLN P CA 1
ATOM 3823 C C . GLN C 3 90 ? 182.159 47.823 85.750 1.00 40.91 103 GLN P C 1
ATOM 3824 O O . GLN C 3 90 ? 182.800 46.872 85.277 1.00 38.08 103 GLN P O 1
ATOM 3830 N N . LYS C 3 91 ? 180.899 48.080 85.417 1.00 34.66 104 LYS P N 1
ATOM 3831 C CA . LYS C 3 91 ? 180.201 47.254 84.446 1.00 33.36 104 LYS P CA 1
ATOM 3832 C C . LYS C 3 91 ? 180.753 47.430 83.042 1.00 31.18 104 LYS P C 1
ATOM 3833 O O . LYS C 3 91 ? 180.733 46.495 82.253 1.00 32.35 104 LYS P O 1
ATOM 3839 N N . LEU C 3 92 ? 181.244 48.626 82.737 1.00 29.86 105 LEU P N 1
ATOM 3840 C CA . LEU C 3 92 ? 181.813 48.911 81.424 1.00 33.12 105 LEU P CA 1
ATOM 3841 C C . LEU C 3 92 ? 183.262 48.450 81.360 1.00 37.39 105 LEU P C 1
ATOM 3842 O O . LEU C 3 92 ? 183.852 48.359 80.271 1.00 39.19 105 LEU P O 1
ATOM 3847 N N . SER C 3 93 ? 183.829 48.167 82.531 1.00 40.11 106 SER P N 1
ATOM 3848 C CA . SER C 3 93 ? 185.203 47.713 82.634 1.00 44.86 106 SER P CA 1
ATOM 3849 C C . SER C 3 93 ? 185.330 46.194 82.652 1.00 48.48 106 SER P C 1
ATOM 3850 O O . SER C 3 93 ? 185.096 45.529 83.672 1.00 49.73 106 SER P O 1
ATOM 3853 N N . PHE C 3 94 ? 185.661 45.643 81.495 1.00 50.86 107 PHE P N 1
ATOM 3854 C CA . PHE C 3 94 ? 185.858 44.216 81.370 1.00 52.36 107 PHE P CA 1
ATOM 3855 C C . PHE C 3 94 ? 187.360 43.945 81.350 1.00 52.06 107 PHE P C 1
ATOM 3856 O O . PHE C 3 94 ? 188.150 44.744 80.847 1.00 50.40 107 PHE P O 1
ATOM 3864 N N . GLY C 3 95 ? 187.735 42.805 81.910 1.00 53.04 108 GLY P N 1
ATOM 3865 C CA . GLY C 3 95 ? 189.125 42.412 82.016 1.00 50.69 108 GLY P CA 1
ATOM 3866 C C . GLY C 3 95 ? 190.042 42.656 80.837 1.00 47.82 108 GLY P C 1
ATOM 3867 O O . GLY C 3 95 ? 189.621 42.586 79.684 1.00 50.57 108 GLY P O 1
ATOM 3868 N N . PRO C 3 96 ? 191.323 42.917 81.119 1.00 44.77 109 PRO P N 1
ATOM 3869 C CA . PRO C 3 96 ? 192.369 43.179 80.134 1.00 42.29 109 PRO P CA 1
ATOM 3870 C C . PRO C 3 96 ? 192.808 41.856 79.501 1.00 38.75 109 PRO P C 1
ATOM 3871 O O . PRO C 3 96 ? 193.841 41.298 79.859 1.00 42.22 109 PRO P O 1
ATOM 3875 N N . ARG C 3 97 ? 192.014 41.373 78.551 1.00 35.33 110 ARG P N 1
ATOM 3876 C CA . ARG C 3 97 ? 192.271 40.106 77.868 1.00 28.64 110 ARG P CA 1
ATOM 3877 C C . ARG C 3 97 ? 193.469 40.091 76.925 1.00 23.82 110 ARG P C 1
ATOM 3878 O O . ARG C 3 97 ? 194.414 39.322 77.125 1.00 29.84 110 ARG P O 1
ATOM 3886 N N . TYR C 3 98 ? 193.415 40.932 75.896 1.00 12.57 111 TYR P N 1
ATOM 3887 C CA . TYR C 3 98 ? 194.442 41.004 74.870 1.00 11.01 111 TYR P CA 1
ATOM 3888 C C . TYR C 3 98 ? 195.716 41.727 75.250 1.00 9.80 111 TYR P C 1
ATOM 3889 O O . TYR C 3 98 ? 196.256 41.518 76.333 1.00 18.16 111 TYR P O 1
ATOM 3898 N N . GLY C 3 99 ? 196.278 42.424 74.272 1.00 5.12 112 GLY P N 1
ATOM 3899 C CA . GLY C 3 99 ? 197.475 43.202 74.494 1.00 2.12 112 GLY P CA 1
ATOM 3900 C C . GLY C 3 99 ? 198.364 43.186 73.269 1.00 2.00 112 GLY P C 1
ATOM 3901 O O . GLY C 3 99 ? 199.444 43.766 73.289 1.00 6.76 112 GLY P O 1
ATOM 3902 N N . PHE C 3 100 ? 197.910 42.534 72.202 1.00 5.77 113 PHE P N 1
ATOM 3903 C CA . PHE C 3 100 ? 198.692 42.418 70.968 1.00 8.45 113 PHE P CA 1
ATOM 3904 C C . PHE C 3 100 ? 197.792 42.603 69.752 1.00 10.26 113 PHE P C 1
ATOM 3905 O O . PHE C 3 100 ? 196.602 42.335 69.816 1.00 14.35 113 PHE P O 1
ATOM 3913 N N . VAL C 3 101 ? 198.374 43.064 68.652 1.00 8.44 114 VAL P N 1
ATOM 3914 C CA . VAL C 3 101 ? 197.647 43.229 67.403 1.00 13.11 114 VAL P CA 1
ATOM 3915 C C . VAL C 3 101 ? 197.779 41.862 66.757 1.00 16.17 114 VAL P C 1
ATOM 3916 O O . VAL C 3 101 ? 198.897 41.344 66.622 1.00 17.07 114 VAL P O 1
ATOM 3920 N N . TYR C 3 102 ? 196.655 41.270 66.378 1.00 12.66 115 TYR P N 1
ATOM 3921 C CA . TYR C 3 102 ? 196.686 39.956 65.781 1.00 12.82 115 TYR P CA 1
ATOM 3922 C C . TYR C 3 102 ? 196.565 40.039 64.268 1.00 17.76 115 TYR P C 1
ATOM 3923 O O . TYR C 3 102 ? 195.861 40.907 63.743 1.00 19.00 115 TYR P O 1
ATOM 3932 N N . GLU C 3 103 ? 197.305 39.180 63.571 1.00 17.72 116 GLU P N 1
ATOM 3933 C CA . GLU C 3 103 ? 197.289 39.153 62.112 1.00 25.60 116 GLU P CA 1
ATOM 3934 C C . GLU C 3 103 ? 196.237 38.198 61.571 1.00 28.99 116 GLU P C 1
ATOM 3935 O O . GLU C 3 103 ? 196.217 37.016 61.931 1.00 33.98 116 GLU P O 1
ATOM 3941 N N . LEU C 3 104 ? 195.329 38.727 60.758 1.00 29.95 117 LEU P N 1
ATOM 3942 C CA . LEU C 3 104 ? 194.295 37.920 60.118 1.00 31.71 117 LEU P CA 1
ATOM 3943 C C . LEU C 3 104 ? 194.847 37.680 58.710 1.00 36.84 117 LEU P C 1
ATOM 3944 O O . LEU C 3 104 ? 195.375 38.616 58.089 1.00 39.55 117 LEU P O 1
ATOM 3949 N N . GLU C 3 105 ? 194.777 36.438 58.224 1.00 39.47 118 GLU P N 1
ATOM 3950 C CA . GLU C 3 105 ? 195.295 36.108 56.891 1.00 40.19 118 GLU P CA 1
ATOM 3951 C C . GLU C 3 105 ? 194.265 35.910 55.785 1.00 39.25 118 GLU P C 1
ATOM 3952 O O . GLU C 3 105 ? 194.606 35.983 54.598 1.00 38.83 118 GLU P O 1
ATOM 3958 N N . THR C 3 106 ? 193.016 35.651 56.156 1.00 36.33 119 THR P N 1
ATOM 3959 C CA . THR C 3 106 ? 191.976 35.425 55.158 1.00 35.10 119 THR P CA 1
ATOM 3960 C C . THR C 3 106 ? 190.665 36.106 55.531 1.00 32.89 119 THR P C 1
ATOM 3961 O O . THR C 3 106 ? 190.464 36.476 56.682 1.00 34.21 119 THR P O 1
ATOM 3965 N N . GLY C 3 107 ? 189.766 36.243 54.562 1.00 33.96 120 GLY P N 1
ATOM 3966 C CA . GLY C 3 107 ? 188.479 36.868 54.817 1.00 40.44 120 GLY P CA 1
ATOM 3967 C C . GLY C 3 107 ? 187.655 36.102 55.837 1.00 43.41 120 GLY P C 1
ATOM 3968 O O . GLY C 3 107 ? 186.918 36.689 56.633 1.00 44.95 120 GLY P O 1
ATOM 3969 N N . GLU C 3 108 ? 187.772 34.779 55.796 1.00 47.91 121 GLU P N 1
ATOM 3970 C CA . GLU C 3 108 ? 187.069 33.882 56.713 1.00 46.00 121 GLU P CA 1
ATOM 3971 C C . GLU C 3 108 ? 187.441 34.189 58.169 1.00 44.55 121 GLU P C 1
ATOM 3972 O O . GLU C 3 108 ? 186.578 34.185 59.054 1.00 40.40 121 GLU P O 1
ATOM 3978 N N . GLN C 3 109 ? 188.727 34.457 58.398 1.00 43.24 122 GLN P N 1
ATOM 3979 C CA . GLN C 3 109 ? 189.255 34.779 59.726 1.00 42.25 122 GLN P CA 1
ATOM 3980 C C . GLN C 3 109 ? 188.691 36.098 60.242 1.00 41.12 122 GLN P C 1
ATOM 3981 O O . GLN C 3 109 ? 188.372 36.230 61.425 1.00 41.96 122 GLN P O 1
ATOM 3987 N N . PHE C 3 110 ? 188.618 37.082 59.350 1.00 39.23 123 PHE P N 1
ATOM 3988 C CA . PHE C 3 110 ? 188.084 38.396 59.672 1.00 36.04 123 PHE P CA 1
ATOM 3989 C C . PHE C 3 110 ? 186.659 38.172 60.168 1.00 33.54 123 PHE P C 1
ATOM 3990 O O . PHE C 3 110 ? 186.351 38.438 61.324 1.00 31.04 123 PHE P O 1
ATOM 3998 N N . LEU C 3 111 ? 185.812 37.617 59.308 1.00 35.17 124 LEU P N 1
ATOM 3999 C CA . LEU C 3 111 ? 184.419 37.347 59.660 1.00 36.54 124 LEU P CA 1
ATOM 4000 C C . LEU C 3 111 ? 184.273 36.542 60.958 1.00 35.89 124 LEU P C 1
ATOM 4001 O O . LEU C 3 111 ? 183.352 36.776 61.741 1.00 38.23 124 LEU P O 1
ATOM 4006 N N . GLU C 3 112 ? 185.195 35.616 61.193 1.00 35.84 125 GLU P N 1
ATOM 4007 C CA . GLU C 3 112 ? 185.146 34.775 62.380 1.00 37.79 125 GLU P CA 1
ATOM 4008 C C . GLU C 3 112 ? 185.397 35.574 63.655 1.00 33.27 125 GLU P C 1
ATOM 4009 O O . GLU C 3 112 ? 184.697 35.396 64.647 1.00 32.35 125 GLU P O 1
ATOM 4015 N N . THR C 3 113 ? 186.341 36.504 63.609 1.00 29.03 126 THR P N 1
ATOM 4016 C CA . THR C 3 113 ? 186.670 37.299 64.784 1.00 31.06 126 THR P CA 1
ATOM 4017 C C . THR C 3 113 ? 185.565 38.231 65.284 1.00 33.16 126 THR P C 1
ATOM 4018 O O . THR C 3 113 ? 185.312 38.303 66.486 1.00 30.82 126 THR P O 1
ATOM 4022 N N . ILE C 3 114 ? 184.904 38.944 64.378 1.00 33.18 127 ILE P N 1
ATOM 4023 C CA . ILE C 3 114 ? 183.834 39.837 64.803 1.00 38.14 127 ILE P CA 1
ATOM 4024 C C . ILE C 3 114 ? 182.596 39.011 65.165 1.00 40.65 127 ILE P C 1
ATOM 4025 O O . ILE C 3 114 ? 181.829 39.379 66.054 1.00 41.38 127 ILE P O 1
ATOM 4030 N N . GLU C 3 115 ? 182.439 37.869 64.499 1.00 42.61 128 GLU P N 1
ATOM 4031 C CA . GLU C 3 115 ? 181.309 36.985 64.736 1.00 40.91 128 GLU P CA 1
ATOM 4032 C C . GLU C 3 115 ? 181.314 36.282 66.095 1.00 37.10 128 GLU P C 1
ATOM 4033 O O . GLU C 3 115 ? 180.342 36.361 66.826 1.00 38.41 128 GLU P O 1
ATOM 4039 N N . LYS C 3 116 ? 182.410 35.613 66.442 1.00 37.88 129 LYS P N 1
ATOM 4040 C CA . LYS C 3 116 ? 182.498 34.859 67.700 1.00 35.20 129 LYS P CA 1
ATOM 4041 C C . LYS C 3 116 ? 182.886 35.652 68.952 1.00 35.60 129 LYS P C 1
ATOM 4042 O O . LYS C 3 116 ? 182.953 35.087 70.047 1.00 38.52 129 LYS P O 1
ATOM 4048 N N . GLU C 3 117 ? 183.150 36.944 68.802 1.00 37.41 130 GLU P N 1
ATOM 4049 C CA . GLU C 3 117 ? 183.559 37.797 69.923 1.00 35.10 130 GLU P CA 1
ATOM 4050 C C . GLU C 3 117 ? 182.438 38.179 70.895 1.00 33.07 130 GLU P C 1
ATOM 4051 O O . GLU C 3 117 ? 181.281 38.293 70.499 1.00 31.98 130 GLU P O 1
ATOM 4057 N N . GLN C 3 118 ? 182.784 38.420 72.159 1.00 32.86 131 GLN P N 1
ATOM 4058 C CA . GLN C 3 118 ? 181.777 38.828 73.141 1.00 36.76 131 GLN P CA 1
ATOM 4059 C C . GLN C 3 118 ? 181.168 40.104 72.578 1.00 35.32 131 GLN P C 1
ATOM 4060 O O . GLN C 3 118 ? 181.877 40.957 72.048 1.00 37.29 131 GLN P O 1
ATOM 4066 N N . LYS C 3 119 ? 179.864 40.256 72.712 1.00 33.75 132 LYS P N 1
ATOM 4067 C CA . LYS C 3 119 ? 179.224 41.435 72.184 1.00 30.28 132 LYS P CA 1
ATOM 4068 C C . LYS C 3 119 ? 179.671 42.749 72.825 1.00 28.15 132 LYS P C 1
ATOM 4069 O O . LYS C 3 119 ? 179.505 43.805 72.219 1.00 28.37 132 LYS P O 1
ATOM 4075 N N . VAL C 3 120 ? 180.292 42.683 74.004 1.00 22.39 133 VAL P N 1
ATOM 4076 C CA . VAL C 3 120 ? 180.754 43.891 74.697 1.00 18.32 133 VAL P CA 1
ATOM 4077 C C . VAL C 3 120 ? 182.127 44.379 74.240 1.00 17.70 133 VAL P C 1
ATOM 4078 O O . VAL C 3 120 ? 182.526 45.491 74.569 1.00 19.20 133 VAL P O 1
ATOM 4082 N N . THR C 3 121 ? 182.861 43.533 73.525 1.00 18.66 134 THR P N 1
ATOM 4083 C CA . THR C 3 121 ? 184.215 43.853 73.054 1.00 18.72 134 THR P CA 1
ATOM 4084 C C . THR C 3 121 ? 184.301 44.703 71.797 1.00 10.94 134 THR P C 1
ATOM 4085 O O . THR C 3 121 ? 183.640 44.415 70.812 1.00 13.23 134 THR P O 1
ATOM 4089 N N . THR C 3 122 ? 185.134 45.739 71.842 1.00 9.43 135 THR P N 1
ATOM 4090 C CA . THR C 3 122 ? 185.351 46.608 70.688 1.00 5.69 135 THR P CA 1
ATOM 4091 C C . THR C 3 122 ? 186.480 45.970 69.873 1.00 5.56 135 THR P C 1
ATOM 4092 O O . THR C 3 122 ? 187.502 45.562 70.425 1.00 2.00 135 THR P O 1
ATOM 4096 N N . ILE C 3 123 ? 186.317 45.918 68.562 1.00 6.56 136 ILE P N 1
ATOM 4097 C CA . ILE C 3 123 ? 187.330 45.332 67.710 1.00 4.84 136 ILE P CA 1
ATOM 4098 C C . ILE C 3 123 ? 187.790 46.356 66.703 1.00 8.09 136 ILE P C 1
ATOM 4099 O O . ILE C 3 123 ? 186.998 46.868 65.903 1.00 6.96 136 ILE P O 1
ATOM 4104 N N . VAL C 3 124 ? 189.075 46.664 66.750 1.00 10.20 137 VAL P N 1
ATOM 4105 C CA . VAL C 3 124 ? 189.654 47.620 65.830 1.00 8.68 137 VAL P CA 1
ATOM 4106 C C . VAL C 3 124 ? 190.424 46.815 64.809 1.00 11.28 137 VAL P C 1
ATOM 4107 O O . VAL C 3 124 ? 191.402 46.160 65.155 1.00 17.89 137 VAL P O 1
ATOM 4111 N N . VAL C 3 125 ? 189.952 46.798 63.571 1.00 10.01 138 VAL P N 1
ATOM 4112 C CA . VAL C 3 125 ? 190.630 46.058 62.516 1.00 6.96 138 VAL P CA 1
ATOM 4113 C C . VAL C 3 125 ? 191.320 46.999 61.545 1.00 13.21 138 VAL P C 1
ATOM 4114 O O . VAL C 3 125 ? 190.709 47.935 61.023 1.00 13.74 138 VAL P O 1
ATOM 4118 N N . ASN C 3 126 ? 192.576 46.710 61.241 1.00 16.67 139 ASN P N 1
ATOM 4119 C CA . ASN C 3 126 ? 193.333 47.548 60.330 1.00 17.20 139 ASN P CA 1
ATOM 4120 C C . ASN C 3 126 ? 193.610 46.865 58.994 1.00 19.59 139 ASN P C 1
ATOM 4121 O O . ASN C 3 126 ? 194.269 45.831 58.952 1.00 24.15 139 ASN P O 1
ATOM 4126 N N . ILE C 3 127 ? 193.066 47.430 57.918 1.00 19.08 140 ILE P N 1
ATOM 4127 C CA . ILE C 3 127 ? 193.259 46.911 56.569 1.00 17.52 140 ILE P CA 1
ATOM 4128 C C . ILE C 3 127 ? 194.348 47.772 55.931 1.00 25.03 140 ILE P C 1
ATOM 4129 O O . ILE C 3 127 ? 194.198 49.001 55.782 1.00 21.60 140 ILE P O 1
ATOM 4134 N N . TYR C 3 128 ? 195.440 47.117 55.547 1.00 29.46 141 TYR P N 1
ATOM 4135 C CA . TYR C 3 128 ? 196.606 47.795 54.984 1.00 32.17 141 TYR P CA 1
ATOM 4136 C C . TYR C 3 128 ? 197.310 46.953 53.908 1.00 32.22 141 TYR P C 1
ATOM 4137 O O . TYR C 3 128 ? 196.816 45.908 53.488 1.00 31.51 141 TYR P O 1
ATOM 4146 N N . GLU C 3 129 ? 198.509 47.390 53.535 1.00 33.83 142 GLU P N 1
ATOM 4147 C CA . GLU C 3 129 ? 199.332 46.709 52.543 1.00 37.72 142 GLU P CA 1
ATOM 4148 C C . GLU C 3 129 ? 200.711 47.342 52.710 1.00 39.26 142 GLU P C 1
ATOM 4149 O O . GLU C 3 129 ? 200.814 48.556 52.892 1.00 37.32 142 GLU P O 1
ATOM 4155 N N . ASP C 3 130 ? 201.760 46.527 52.705 1.00 44.79 143 ASP P N 1
ATOM 4156 C CA . ASP C 3 130 ? 203.124 47.040 52.872 1.00 50.51 143 ASP P CA 1
ATOM 4157 C C . ASP C 3 130 ? 203.530 48.074 51.830 1.00 52.49 143 ASP P C 1
ATOM 4158 O O . ASP C 3 130 ? 203.039 48.058 50.695 1.00 54.43 143 ASP P O 1
ATOM 4163 N N . GLY C 3 131 ? 204.432 48.974 52.218 1.00 52.04 144 GLY P N 1
ATOM 4164 C CA . GLY C 3 131 ? 204.901 49.997 51.295 1.00 51.60 144 GLY P CA 1
ATOM 4165 C C . GLY C 3 131 ? 203.998 51.212 51.204 1.00 50.39 144 GLY P C 1
ATOM 4166 O O . GLY C 3 131 ? 204.483 52.327 50.993 1.00 50.45 144 GLY P O 1
ATOM 4167 N N . VAL C 3 132 ? 202.688 50.996 51.326 1.00 48.44 145 VAL P N 1
ATOM 4168 C CA . VAL C 3 132 ? 201.720 52.089 51.283 1.00 45.63 145 VAL P CA 1
ATOM 4169 C C . VAL C 3 132 ? 202.002 53.022 52.455 1.00 45.60 145 VAL P C 1
ATOM 4170 O O . VAL C 3 132 ? 202.049 52.593 53.610 1.00 48.14 145 VAL P O 1
ATOM 4174 N N . ARG C 3 133 ? 202.246 54.287 52.146 1.00 45.33 146 ARG P N 1
ATOM 4175 C CA . ARG C 3 133 ? 202.539 55.278 53.170 1.00 44.70 146 ARG P CA 1
ATOM 4176 C C . ARG C 3 133 ? 201.450 55.298 54.233 1.00 44.15 146 ARG P C 1
ATOM 4177 O O . ARG C 3 133 ? 200.275 55.079 53.933 1.00 44.84 146 ARG P O 1
ATOM 4185 N N . GLY C 3 134 ? 201.854 55.537 55.478 1.00 40.82 147 GLY P N 1
ATOM 4186 C CA . GLY C 3 134 ? 200.907 55.591 56.574 1.00 32.17 147 GLY P CA 1
ATOM 4187 C C . GLY C 3 134 ? 200.700 54.273 57.290 1.00 27.02 147 GLY P C 1
ATOM 4188 O O . GLY C 3 134 ? 200.586 54.251 58.515 1.00 24.11 147 GLY P O 1
ATOM 4189 N N . CYS C 3 135 ? 200.677 53.177 56.540 1.00 24.13 148 CYS P N 1
ATOM 4190 C CA . CYS C 3 135 ? 200.474 51.849 57.119 1.00 31.07 148 CYS P CA 1
ATOM 4191 C C . CYS C 3 135 ? 201.417 51.491 58.268 1.00 28.61 148 CYS P C 1
ATOM 4192 O O . CYS C 3 135 ? 200.958 51.173 59.358 1.00 31.29 148 CYS P O 1
ATOM 4195 N N . ASP C 3 136 ? 202.724 51.598 58.041 1.00 31.02 149 ASP P N 1
ATOM 4196 C CA . ASP C 3 136 ? 203.722 51.261 59.059 1.00 29.09 149 ASP P CA 1
ATOM 4197 C C . ASP C 3 136 ? 203.556 52.101 60.312 1.00 22.77 149 ASP P C 1
ATOM 4198 O O . ASP C 3 136 ? 203.601 51.588 61.429 1.00 24.46 149 ASP P O 1
ATOM 4203 N N . ALA C 3 137 ? 203.331 53.392 60.134 1.00 17.65 150 ALA P N 1
ATOM 4204 C CA . ALA C 3 137 ? 203.166 54.259 61.286 1.00 19.04 150 ALA P CA 1
ATOM 4205 C C . ALA C 3 137 ? 201.906 53.857 62.047 1.00 20.96 150 ALA P C 1
ATOM 4206 O O . ALA C 3 137 ? 201.897 53.827 63.278 1.00 25.91 150 ALA P O 1
ATOM 4208 N N . LEU C 3 138 ? 200.848 53.511 61.318 1.00 21.82 151 LEU P N 1
ATOM 4209 C CA . LEU C 3 138 ? 199.607 53.093 61.963 1.00 20.38 151 LEU P CA 1
ATOM 4210 C C . LEU C 3 138 ? 199.826 51.781 62.735 1.00 16.28 151 LEU P C 1
ATOM 4211 O O . LEU C 3 138 ? 199.502 51.701 63.914 1.00 17.76 151 LEU P O 1
ATOM 4216 N N . ASN C 3 139 ? 200.427 50.787 62.088 1.00 16.98 152 ASN P N 1
ATOM 4217 C CA . ASN C 3 139 ? 200.705 49.501 62.730 1.00 18.48 152 ASN P CA 1
ATOM 4218 C C . ASN C 3 139 ? 201.535 49.677 64.001 1.00 20.67 152 ASN P C 1
ATOM 4219 O O . ASN C 3 139 ? 201.229 49.058 65.022 1.00 25.42 152 ASN P O 1
ATOM 4224 N N . SER C 3 140 ? 202.529 50.568 63.957 1.00 20.90 153 SER P N 1
ATOM 4225 C CA . SER C 3 140 ? 203.371 50.859 65.126 1.00 22.85 153 SER P CA 1
ATOM 4226 C C . SER C 3 140 ? 202.484 51.429 66.226 1.00 22.42 153 SER P C 1
ATOM 4227 O O . SER C 3 140 ? 202.619 51.062 67.391 1.00 32.37 153 SER P O 1
ATOM 4230 N N . SER C 3 141 ? 201.624 52.379 65.873 1.00 17.88 154 SER P N 1
ATOM 4231 C CA . SER C 3 141 ? 200.730 52.994 66.852 1.00 16.66 154 SER P CA 1
ATOM 4232 C C . SER C 3 141 ? 199.848 51.942 67.489 1.00 14.52 154 SER P C 1
ATOM 4233 O O . SER C 3 141 ? 199.699 51.895 68.713 1.00 16.68 154 SER P O 1
ATOM 4236 N N . LEU C 3 142 ? 199.275 51.090 66.642 1.00 13.40 155 LEU P N 1
ATOM 4237 C CA . LEU C 3 142 ? 198.371 50.050 67.102 1.00 11.60 155 LEU P CA 1
ATOM 4238 C C . LEU C 3 142 ? 199.006 49.112 68.107 1.00 9.81 155 LEU P C 1
ATOM 4239 O O . LEU C 3 142 ? 198.395 48.832 69.127 1.00 9.45 155 LEU P O 1
ATOM 4244 N N . GLU C 3 143 ? 200.240 48.677 67.856 1.00 11.96 156 GLU P N 1
ATOM 4245 C CA . GLU C 3 143 ? 200.943 47.789 68.784 1.00 11.63 156 GLU P CA 1
ATOM 4246 C C . GLU C 3 143 ? 201.052 48.440 70.175 1.00 9.05 156 GLU P C 1
ATOM 4247 O O . GLU C 3 143 ? 200.859 47.780 71.200 1.00 7.76 156 GLU P O 1
ATOM 4253 N N . CYS C 3 144 ? 201.280 49.747 70.213 1.00 6.09 157 CYS P N 1
ATOM 4254 C CA . CYS C 3 144 ? 201.370 50.444 71.487 1.00 7.25 157 CYS P CA 1
ATOM 4255 C C . CYS C 3 144 ? 199.995 50.576 72.123 1.00 10.57 157 CYS P C 1
ATOM 4256 O O . CYS C 3 144 ? 199.850 50.485 73.352 1.00 7.49 157 CYS P O 1
ATOM 4259 N N . LEU C 3 145 ? 198.983 50.776 71.285 1.00 6.84 158 LEU P N 1
ATOM 4260 C CA . LEU C 3 145 ? 197.621 50.898 71.773 1.00 7.42 158 LEU P CA 1
ATOM 4261 C C . LEU C 3 145 ? 197.065 49.573 72.266 1.00 5.28 158 LEU P C 1
ATOM 4262 O O . LEU C 3 145 ? 196.471 49.504 73.339 1.00 5.62 158 LEU P O 1
ATOM 4267 N N . ALA C 3 146 ? 197.303 48.510 71.511 1.00 2.00 159 ALA P N 1
ATOM 4268 C CA . ALA C 3 146 ? 196.767 47.212 71.876 1.00 6.57 159 ALA P CA 1
ATOM 4269 C C . ALA C 3 146 ? 197.242 46.842 73.273 1.00 10.32 159 ALA P C 1
ATOM 4270 O O . ALA C 3 146 ? 196.477 46.329 74.093 1.00 10.50 159 ALA P O 1
ATOM 4272 N N . ALA C 3 147 ? 198.468 47.251 73.574 1.00 12.00 160 ALA P N 1
ATOM 4273 C CA . ALA C 3 147 ? 199.101 46.985 74.855 1.00 13.41 160 ALA P CA 1
ATOM 4274 C C . ALA C 3 147 ? 198.580 47.869 75.986 1.00 17.85 160 ALA P C 1
ATOM 4275 O O . ALA C 3 147 ? 198.846 47.615 77.158 1.00 24.17 160 ALA P O 1
ATOM 4277 N N . GLU C 3 148 ? 197.897 48.948 75.641 1.00 18.50 161 GLU P N 1
ATOM 4278 C CA . GLU C 3 148 ? 197.377 49.823 76.672 1.00 13.73 161 GLU P CA 1
ATOM 4279 C C . GLU C 3 148 ? 195.898 49.604 76.912 1.00 14.12 161 GLU P C 1
ATOM 4280 O O . GLU C 3 148 ? 195.386 49.881 77.990 1.00 14.81 161 GLU P O 1
ATOM 4286 N N . TYR C 3 149 ? 195.202 49.149 75.880 1.00 13.86 162 TYR P N 1
ATOM 4287 C CA . TYR C 3 149 ? 193.783 48.860 75.976 1.00 9.96 162 TYR P CA 1
ATOM 4288 C C . TYR C 3 149 ? 193.641 47.370 75.697 1.00 10.57 162 TYR P C 1
ATOM 4289 O O . TYR C 3 149 ? 193.190 46.966 74.616 1.00 11.81 162 TYR P O 1
ATOM 4298 N N . PRO C 3 150 ? 193.974 46.531 76.695 1.00 11.10 163 PRO P N 1
ATOM 4299 C CA . PRO C 3 150 ? 193.894 45.077 76.546 1.00 9.49 163 PRO P CA 1
ATOM 4300 C C . PRO C 3 150 ? 192.470 44.571 76.380 1.00 10.05 163 PRO P C 1
ATOM 4301 O O . PRO C 3 150 ? 192.266 43.430 75.995 1.00 11.50 163 PRO P O 1
ATOM 4313 N N . VAL C 3 152 ? 190.453 45.881 74.333 1.00 8.71 165 VAL P N 1
ATOM 4314 C CA . VAL C 3 152 ? 190.105 46.131 72.931 1.00 3.96 165 VAL P CA 1
ATOM 4315 C C . VAL C 3 152 ? 190.950 45.175 72.103 1.00 3.28 165 VAL P C 1
ATOM 4316 O O . VAL C 3 152 ? 192.147 44.999 72.337 1.00 2.00 165 VAL P O 1
ATOM 4320 N N . LYS C 3 153 ? 190.297 44.472 71.203 1.00 5.98 166 LYS P N 1
ATOM 4321 C CA . LYS C 3 153 ? 190.998 43.560 70.347 1.00 7.71 166 LYS P CA 1
ATOM 4322 C C . LYS C 3 153 ? 191.385 44.313 69.081 1.00 11.00 166 LYS P C 1
ATOM 4323 O O . LYS C 3 153 ? 190.524 44.858 68.384 1.00 12.86 166 LYS P O 1
ATOM 4329 N N . PHE C 3 154 ? 192.686 44.411 68.833 1.00 11.73 167 PHE P N 1
ATOM 4330 C CA . PHE C 3 154 ? 193.177 45.070 67.636 1.00 10.07 167 PHE P CA 1
ATOM 4331 C C . PHE C 3 154 ? 193.607 43.985 66.650 1.00 12.84 167 PHE P C 1
ATOM 4332 O O . PHE C 3 154 ? 194.086 42.932 67.065 1.00 11.36 167 PHE P O 1
ATOM 4340 N N . CYS C 3 155 ? 193.449 44.249 65.356 1.00 12.66 168 CYS P N 1
ATOM 4341 C CA . CYS C 3 155 ? 193.817 43.296 64.320 1.00 16.48 168 CYS P CA 1
ATOM 4342 C C . CYS C 3 155 ? 194.277 44.034 63.072 1.00 18.04 168 CYS P C 1
ATOM 4343 O O . CYS C 3 155 ? 194.041 45.228 62.948 1.00 17.55 168 CYS P O 1
ATOM 4346 N N . LYS C 3 156 ? 194.969 43.330 62.176 1.00 20.58 169 LYS P N 1
ATOM 4347 C CA . LYS C 3 156 ? 195.467 43.901 60.922 1.00 17.48 169 LYS P CA 1
ATOM 4348 C C . LYS C 3 156 ? 195.427 42.825 59.842 1.00 17.37 169 LYS P C 1
ATOM 4349 O O . LYS C 3 156 ? 195.549 41.646 60.139 1.00 10.98 169 LYS P O 1
ATOM 4355 N N . ILE C 3 157 ? 195.231 43.244 58.596 1.00 23.27 170 ILE P N 1
ATOM 4356 C CA . ILE C 3 157 ? 195.126 42.337 57.454 1.00 24.44 170 ILE P CA 1
ATOM 4357 C C . ILE C 3 157 ? 195.475 43.082 56.165 1.00 26.27 170 ILE P C 1
ATOM 4358 O O . ILE C 3 157 ? 195.195 44.276 56.025 1.00 23.58 170 ILE P O 1
ATOM 4363 N N . ARG C 3 158 ? 196.159 42.400 55.258 1.00 29.47 171 ARG P N 1
ATOM 4364 C CA . ARG C 3 158 ? 196.511 42.999 53.978 1.00 30.88 171 ARG P CA 1
ATOM 4365 C C . ARG C 3 158 ? 195.239 43.077 53.139 1.00 32.92 171 ARG P C 1
ATOM 4366 O O . ARG C 3 158 ? 194.426 42.136 53.138 1.00 29.29 171 ARG P O 1
ATOM 4374 N N . ALA C 3 159 ? 195.086 44.179 52.411 1.00 31.24 172 ALA P N 1
ATOM 4375 C CA . ALA C 3 159 ? 193.925 44.397 51.556 1.00 34.63 172 ALA P CA 1
ATOM 4376 C C . ALA C 3 159 ? 193.811 43.212 50.608 1.00 35.45 172 ALA P C 1
ATOM 4377 O O . ALA C 3 159 ? 192.713 42.773 50.243 1.00 31.76 172 ALA P O 1
ATOM 4379 N N . SER C 3 160 ? 194.971 42.671 50.254 1.00 37.60 173 SER P N 1
ATOM 4380 C CA . SER C 3 160 ? 195.053 41.525 49.372 1.00 34.99 173 SER P CA 1
ATOM 4381 C C . SER C 3 160 ? 194.391 40.296 50.004 1.00 35.70 173 SER P C 1
ATOM 4382 O O . SER C 3 160 ? 193.651 39.558 49.341 1.00 32.80 173 SER P O 1
ATOM 4385 N N . ASN C 3 161 ? 194.600 40.128 51.309 1.00 35.80 174 ASN P N 1
ATOM 4386 C CA . ASN C 3 161 ? 194.064 38.979 52.043 1.00 35.80 174 ASN P CA 1
ATOM 4387 C C . ASN C 3 161 ? 192.582 39.069 52.419 1.00 38.23 174 ASN P C 1
ATOM 4388 O O . ASN C 3 161 ? 191.994 38.077 52.865 1.00 34.67 174 ASN P O 1
ATOM 4393 N N . THR C 3 162 ? 191.974 40.240 52.231 1.00 41.42 175 THR P N 1
ATOM 4394 C CA . THR C 3 162 ? 190.563 40.443 52.588 1.00 41.96 175 THR P CA 1
ATOM 4395 C C . THR C 3 162 ? 189.589 39.562 51.841 1.00 43.54 175 THR P C 1
ATOM 4396 O O . THR C 3 162 ? 188.640 39.046 52.427 1.00 48.10 175 THR P O 1
ATOM 4400 N N . GLY C 3 163 ? 189.814 39.411 50.540 1.00 43.27 176 GLY P N 1
ATOM 4401 C CA . GLY C 3 163 ? 188.909 38.624 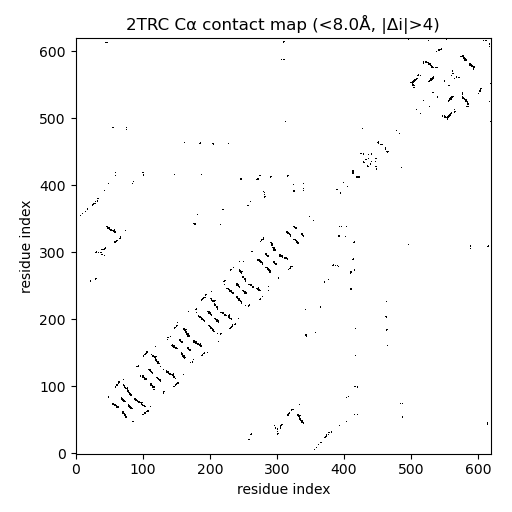49.728 1.00 42.99 176 GLY P CA 1
ATOM 4402 C C . GLY C 3 163 ? 187.972 39.595 49.040 1.00 44.34 176 GLY P C 1
ATOM 4403 O O . GLY C 3 163 ? 186.807 39.295 48.790 1.00 41.60 176 GLY P O 1
ATOM 4404 N N . ALA C 3 164 ? 188.498 40.793 48.796 1.00 49.11 177 ALA P N 1
ATOM 4405 C CA . ALA C 3 164 ? 187.810 41.893 48.121 1.00 52.95 177 ALA P CA 1
ATOM 4406 C C . ALA C 3 164 ? 188.969 42.749 47.596 1.00 57.02 177 ALA P C 1
ATOM 4407 O O . ALA C 3 164 ? 189.361 43.737 48.220 1.00 57.24 177 ALA P O 1
ATOM 4409 N N . GLY C 3 165 ? 189.539 42.311 46.473 1.00 59.55 178 GLY P N 1
ATOM 4410 C CA . GLY C 3 165 ? 190.683 42.973 45.864 1.00 60.63 178 GLY P CA 1
ATOM 4411 C C . GLY C 3 165 ? 190.577 44.448 45.527 1.00 62.87 178 GLY P C 1
ATOM 4412 O O . GLY C 3 165 ? 190.853 45.309 46.365 1.00 64.41 178 GLY P O 1
ATOM 4413 N N . ASP C 3 166 ? 190.204 44.738 44.284 1.00 63.51 179 ASP P N 1
ATOM 4414 C CA . ASP C 3 166 ? 190.080 46.111 43.802 1.00 62.09 179 ASP P CA 1
ATOM 4415 C C . ASP C 3 166 ? 189.330 47.033 44.760 1.00 61.20 179 ASP P C 1
ATOM 4416 O O . ASP C 3 166 ? 189.677 48.212 44.883 1.00 61.99 179 ASP P O 1
ATOM 4421 N N . ARG C 3 167 ? 188.333 46.489 45.460 1.00 60.81 180 ARG P N 1
ATOM 4422 C CA . ARG C 3 167 ? 187.531 47.255 46.425 1.00 59.95 180 ARG P CA 1
ATOM 4423 C C . ARG C 3 167 ? 188.388 48.074 47.398 1.00 57.17 180 ARG P C 1
ATOM 4424 O O . ARG C 3 167 ? 187.951 49.110 47.903 1.00 56.83 180 ARG P O 1
ATOM 4432 N N . PHE C 3 168 ? 189.604 47.600 47.653 1.00 54.71 181 PHE P N 1
ATOM 4433 C CA . PHE C 3 168 ? 190.531 48.273 48.553 1.00 49.80 181 PHE P CA 1
ATOM 4434 C C . PHE C 3 168 ? 191.795 48.696 47.806 1.00 51.13 181 PHE P C 1
ATOM 4435 O O . PHE C 3 168 ? 192.798 47.975 47.799 1.00 52.93 181 PHE P O 1
ATOM 4443 N N . SER C 3 169 ? 191.724 49.850 47.144 1.00 48.22 182 SER P N 1
ATOM 4444 C CA . SER C 3 169 ? 192.857 50.387 46.401 1.00 42.10 182 SER P CA 1
ATOM 4445 C C . SER C 3 169 ? 193.704 51.214 47.359 1.00 41.34 182 SER P C 1
ATOM 4446 O O . SER C 3 169 ? 193.190 51.724 48.357 1.00 40.91 182 SER P O 1
ATOM 4449 N N . SER C 3 170 ? 194.987 51.378 47.042 1.00 39.03 183 SER P N 1
ATOM 4450 C CA . SER C 3 170 ? 195.897 52.143 47.893 1.00 37.31 183 SER P CA 1
ATOM 4451 C C . SER C 3 170 ? 195.361 53.532 48.215 1.00 40.66 183 SER P C 1
ATOM 4452 O O . SER C 3 170 ? 195.805 54.170 49.176 1.00 41.06 183 SER P O 1
ATOM 4455 N N . ASP C 3 171 ? 194.385 53.974 47.423 1.00 40.76 184 ASP P N 1
ATOM 4456 C CA . ASP C 3 171 ? 193.757 55.284 47.577 1.00 37.09 184 ASP P CA 1
ATOM 4457 C C . ASP C 3 171 ? 192.933 55.409 48.845 1.00 32.17 184 ASP P C 1
ATOM 4458 O O . ASP C 3 171 ? 192.746 56.509 49.356 1.00 35.16 184 ASP P O 1
ATOM 4463 N N . VAL C 3 172 ? 192.426 54.289 49.337 1.00 27.68 185 VAL P N 1
ATOM 4464 C CA . VAL C 3 172 ? 191.627 54.292 50.549 1.00 27.07 185 VAL P CA 1
ATOM 4465 C C . VAL C 3 172 ? 192.375 53.611 51.680 1.00 23.64 185 VAL P C 1
ATOM 4466 O O . VAL C 3 172 ? 191.836 53.426 52.774 1.00 24.66 185 VAL P O 1
ATOM 4470 N N . LEU C 3 173 ? 193.630 53.269 51.422 1.00 20.58 186 LEU P N 1
ATOM 4471 C CA . LEU C 3 173 ? 194.445 52.589 52.412 1.00 15.96 186 LEU P CA 1
ATOM 4472 C C . LEU C 3 173 ? 195.393 53.538 53.105 1.00 15.40 186 LEU P C 1
ATOM 4473 O O . LEU C 3 173 ? 195.993 54.404 52.465 1.00 16.64 186 LEU P O 1
ATOM 4478 N N . PRO C 3 174 ? 195.591 53.344 54.425 1.00 16.00 187 PRO P N 1
ATOM 4479 C CA . PRO C 3 174 ? 194.939 52.293 55.223 1.00 15.65 187 PRO P CA 1
ATOM 4480 C C . PRO C 3 174 ? 193.501 52.603 55.706 1.00 13.60 187 PRO P C 1
ATOM 4481 O O . PRO C 3 174 ? 193.176 53.738 56.044 1.00 10.44 187 PRO P O 1
ATOM 4485 N N . THR C 3 175 ? 192.653 51.582 55.729 1.00 15.72 188 THR P N 1
ATOM 4486 C CA . THR C 3 175 ? 191.275 51.713 56.181 1.00 16.53 188 THR P CA 1
ATOM 4487 C C . THR C 3 175 ? 191.201 51.065 57.565 1.00 21.71 188 THR P C 1
ATOM 4488 O O . THR C 3 175 ? 191.729 49.963 57.767 1.00 21.79 188 THR P O 1
ATOM 4492 N N . LEU C 3 176 ? 190.576 51.761 58.518 1.00 19.66 189 LEU P N 1
ATOM 4493 C CA . LEU C 3 176 ? 190.426 51.263 59.879 1.00 10.33 189 LEU P CA 1
ATOM 4494 C C . LEU C 3 176 ? 188.955 51.026 60.172 1.00 8.32 189 LEU P C 1
ATOM 4495 O O . LEU C 3 176 ? 188.181 51.976 60.214 1.00 9.79 189 LEU P O 1
ATOM 4500 N N . LEU C 3 177 ? 188.565 49.764 60.336 1.00 7.61 190 LEU P N 1
ATOM 4501 C CA . LEU C 3 177 ? 187.176 49.413 60.638 1.00 6.08 190 LEU P CA 1
ATOM 4502 C C . LEU C 3 177 ? 187.057 49.064 62.120 1.00 6.55 190 LEU P C 1
ATOM 4503 O O . LEU C 3 177 ? 187.947 48.434 62.681 1.00 3.54 190 LEU P O 1
ATOM 4508 N N . VAL C 3 178 ? 185.951 49.446 62.744 1.00 5.58 191 VAL P N 1
ATOM 4509 C CA . VAL C 3 178 ? 185.746 49.162 64.163 1.00 7.22 191 VAL P CA 1
ATOM 4510 C C . VAL C 3 178 ? 184.411 48.494 64.323 1.00 6.27 191 VAL P C 1
ATOM 4511 O O . VAL C 3 178 ? 183.419 48.961 63.781 1.00 2.00 191 VAL P O 1
ATOM 4515 N N . TYR C 3 179 ? 184.393 47.413 65.086 1.00 10.66 192 TYR P N 1
ATOM 4516 C CA . TYR C 3 179 ? 183.176 46.651 65.321 1.00 12.02 192 TYR P CA 1
ATOM 4517 C C . TYR C 3 179 ? 182.936 46.526 66.797 1.00 10.23 192 TYR P C 1
ATOM 4518 O O . TYR C 3 179 ? 183.831 46.786 67.599 1.00 10.69 192 TYR P O 1
ATOM 4527 N N . LYS C 3 180 ? 181.723 46.120 67.145 1.00 12.02 193 LYS P N 1
ATOM 4528 C CA . LYS C 3 180 ? 181.328 45.927 68.534 1.00 15.86 193 LYS P CA 1
ATOM 4529 C C . LYS C 3 180 ? 179.925 45.317 68.537 1.00 21.17 193 LYS P C 1
ATOM 4530 O O . LYS C 3 180 ? 179.042 45.794 67.818 1.00 24.35 193 LYS P O 1
ATOM 4536 N N . GLY C 3 181 ? 179.753 44.220 69.275 1.00 20.73 194 GLY P N 1
ATOM 4537 C CA . GLY C 3 181 ? 178.464 43.558 69.364 1.00 18.97 194 GLY P CA 1
ATOM 4538 C C . GLY C 3 181 ? 177.980 42.960 68.057 1.00 19.06 194 GLY P C 1
ATOM 4539 O O . GLY C 3 181 ? 176.771 42.775 67.876 1.00 18.01 194 GLY P O 1
ATOM 4540 N N . GLY C 3 182 ? 178.919 42.653 67.163 1.00 16.54 195 GLY P N 1
ATOM 4541 C CA . GLY C 3 182 ? 178.585 42.078 65.876 1.00 17.60 195 GLY P CA 1
ATOM 4542 C C . GLY C 3 182 ? 178.416 43.092 64.757 1.00 24.90 195 GLY P C 1
ATOM 4543 O O . GLY C 3 182 ? 178.422 42.719 63.582 1.00 22.38 195 GLY P O 1
ATOM 4544 N N . GLU C 3 183 ? 178.292 44.372 65.105 1.00 25.11 196 GLU P N 1
ATOM 4545 C CA . GLU C 3 183 ? 178.102 45.419 64.103 1.00 22.20 196 GLU P CA 1
ATOM 4546 C C . GLU C 3 183 ? 179.270 46.379 63.894 1.00 21.05 196 GLU P C 1
ATOM 4547 O O . GLU C 3 183 ? 180.116 46.549 64.781 1.00 18.81 196 GLU P O 1
ATOM 4553 N N . LEU C 3 184 ? 179.353 46.930 62.678 1.00 16.87 197 LEU P N 1
ATOM 4554 C CA . LEU C 3 184 ? 180.385 47.902 62.321 1.00 14.68 197 LEU P CA 1
ATOM 4555 C C . LEU C 3 184 ? 179.981 49.219 62.954 1.00 15.08 197 LEU P C 1
ATOM 4556 O O . LEU C 3 184 ? 178.914 49.743 62.668 1.00 18.38 197 LEU P O 1
ATOM 4561 N N . ILE C 3 185 ? 180.827 49.743 63.824 1.00 12.90 198 ILE P N 1
ATOM 4562 C CA . ILE C 3 185 ? 180.561 50.999 64.513 1.00 9.28 198 ILE P CA 1
ATOM 4563 C C . ILE C 3 185 ? 181.198 52.202 63.813 1.00 9.43 198 ILE P C 1
ATOM 4564 O O . ILE C 3 185 ? 180.678 53.316 63.900 1.00 8.45 198 ILE P O 1
ATOM 4569 N N . SER C 3 186 ? 182.320 51.977 63.131 1.00 6.35 199 SER P N 1
ATOM 4570 C CA . SER C 3 186 ? 183.028 53.042 62.431 1.00 5.66 199 SER P CA 1
ATOM 4571 C C . SER C 3 186 ? 183.806 52.499 61.266 1.00 2.33 199 SER P C 1
ATOM 4572 O O . SER C 3 186 ? 184.257 51.375 61.292 1.00 8.40 199 SER P O 1
ATOM 4575 N N . ASN C 3 187 ? 184.012 53.336 60.266 1.00 4.29 200 ASN P N 1
ATOM 4576 C CA . ASN C 3 187 ? 184.728 52.970 59.061 1.00 4.61 200 ASN P CA 1
ATOM 4577 C C . ASN C 3 187 ? 185.512 54.206 58.685 1.00 3.33 200 ASN P C 1
ATOM 4578 O O . ASN C 3 187 ? 184.945 55.203 58.255 1.00 4.86 200 ASN P O 1
ATOM 4583 N N . PHE C 3 188 ? 186.824 54.129 58.821 1.00 2.05 201 PHE P N 1
ATOM 4584 C CA . PHE C 3 188 ? 187.680 55.253 58.517 1.00 2.05 201 PHE P CA 1
ATOM 4585 C C . PHE C 3 188 ? 188.565 54.998 57.315 1.00 4.48 201 PHE P C 1
ATOM 4586 O O . PHE C 3 188 ? 189.600 54.360 57.419 1.00 13.21 201 PHE P O 1
ATOM 4594 N N . ILE C 3 189 ? 188.107 55.461 56.164 1.00 6.78 202 ILE P N 1
ATOM 4595 C CA . ILE C 3 189 ? 188.818 55.322 54.905 1.00 4.17 202 ILE P CA 1
ATOM 4596 C C . ILE C 3 189 ? 190.004 56.290 54.972 1.00 6.26 202 ILE P C 1
ATOM 4597 O O . ILE C 3 189 ? 189.853 57.403 55.474 1.00 6.97 202 ILE P O 1
ATOM 4602 N N . SER C 3 190 ? 191.173 55.869 54.492 1.00 5.40 203 SER P N 1
ATOM 4603 C CA . SER C 3 190 ? 192.396 56.692 54.554 1.00 10.06 203 SER P CA 1
ATOM 4604 C C . SER C 3 190 ? 192.556 57.311 55.958 1.00 13.79 203 SER P C 1
ATOM 4605 O O . SER C 3 190 ? 192.574 58.543 56.109 1.00 12.07 203 SER P O 1
ATOM 4608 N N . VAL C 3 191 ? 192.632 56.457 56.981 1.00 8.06 204 VAL P N 1
ATOM 4609 C CA . VAL C 3 191 ? 192.788 56.914 58.353 1.00 5.17 204 VAL P CA 1
ATOM 4610 C C . VAL C 3 191 ? 193.987 57.834 58.511 1.00 7.76 204 VAL P C 1
ATOM 4611 O O . VAL C 3 191 ? 193.930 58.806 59.259 1.00 9.59 204 VAL P O 1
ATOM 4615 N N . ALA C 3 192 ? 195.092 57.496 57.846 1.00 11.28 205 ALA P N 1
ATOM 4616 C CA . ALA C 3 192 ? 196.333 58.274 57.941 1.00 16.48 205 ALA P CA 1
ATOM 4617 C C . ALA C 3 192 ? 196.157 59.781 57.728 1.00 18.84 205 ALA P C 1
ATOM 4618 O O . ALA C 3 192 ? 196.919 60.575 58.282 1.00 15.58 205 ALA P O 1
ATOM 4620 N N . GLU C 3 193 ? 195.107 60.137 56.983 1.00 19.67 206 GLU P N 1
ATOM 4621 C CA . GLU C 3 193 ? 194.710 61.510 56.676 1.00 19.76 206 GLU P CA 1
ATOM 4622 C C . GLU C 3 193 ? 194.357 62.331 57.887 1.00 20.70 206 GLU P C 1
ATOM 4623 O O . GLU C 3 193 ? 194.409 63.554 57.853 1.00 22.37 206 GLU P O 1
ATOM 4629 N N . GLN C 3 194 ? 193.879 61.653 58.918 1.00 17.60 207 GLN P N 1
ATOM 4630 C CA . GLN C 3 194 ? 193.464 62.300 60.147 1.00 17.44 207 GLN P CA 1
ATOM 4631 C C . GLN C 3 194 ? 194.624 62.804 60.991 1.00 20.93 207 GLN P C 1
ATOM 4632 O O . GLN C 3 194 ? 194.412 63.537 61.960 1.00 22.75 207 GLN P O 1
ATOM 4638 N N . PHE C 3 195 ? 195.840 62.390 60.653 1.00 23.27 208 PHE P N 1
ATOM 4639 C CA . PHE C 3 195 ? 197.023 62.764 61.427 1.00 26.11 208 PHE P CA 1
ATOM 4640 C C . PHE C 3 195 ? 198.064 63.486 60.573 1.00 29.54 208 PHE P C 1
ATOM 4641 O O . PHE C 3 195 ? 197.916 63.558 59.355 1.00 33.60 208 PHE P O 1
ATOM 4649 N N . ALA C 3 196 ? 199.117 64.006 61.211 1.00 30.61 209 ALA P N 1
ATOM 4650 C CA . ALA C 3 196 ? 200.214 64.674 60.493 1.00 31.03 209 ALA P CA 1
ATOM 4651 C C . ALA C 3 196 ? 201.098 63.532 59.999 1.00 33.12 209 ALA P C 1
ATOM 4652 O O . ALA C 3 196 ? 201.115 62.483 60.627 1.00 38.77 209 ALA P O 1
ATOM 4654 N N . GLU C 3 197 ? 201.824 63.722 58.899 1.00 36.61 210 GLU P N 1
ATOM 4655 C CA . GLU C 3 197 ? 202.692 62.667 58.342 1.00 38.21 210 GLU P CA 1
ATOM 4656 C C . GLU C 3 197 ? 203.319 61.776 59.403 1.00 36.63 210 GLU P C 1
ATOM 4657 O O . GLU C 3 197 ? 203.173 60.554 59.378 1.00 38.77 210 GLU P O 1
ATOM 4663 N N . ASP C 3 198 ? 204.028 62.393 60.334 1.00 34.62 211 ASP P N 1
ATOM 4664 C CA . ASP C 3 198 ? 204.641 61.635 61.405 1.00 33.86 211 ASP P CA 1
ATOM 4665 C C . ASP C 3 198 ? 203.640 61.587 62.532 1.00 29.56 211 ASP P C 1
ATOM 4666 O O . ASP C 3 198 ? 203.372 62.608 63.178 1.00 32.25 211 ASP P O 1
ATOM 4671 N N . PHE C 3 199 ? 203.012 60.436 62.714 1.00 23.20 212 PHE P N 1
ATOM 4672 C CA . PHE C 3 199 ? 202.061 60.293 63.809 1.00 20.68 212 PHE P CA 1
ATOM 4673 C C . PHE C 3 199 ? 202.424 59.076 64.646 1.00 20.59 212 PHE P C 1
ATOM 4674 O O . PHE C 3 199 ? 203.034 58.116 64.162 1.00 21.18 212 PHE P O 1
ATOM 4682 N N . PHE C 3 200 ? 201.972 59.087 65.885 1.00 18.85 213 PHE P N 1
ATOM 4683 C CA . PHE C 3 200 ? 202.311 58.042 66.816 1.00 21.83 213 PHE P CA 1
ATOM 4684 C C . PHE C 3 200 ? 201.061 57.570 67.559 1.00 24.27 213 PHE P C 1
ATOM 4685 O O . PHE C 3 200 ? 199.974 58.125 67.368 1.00 26.99 213 PHE P O 1
ATOM 4693 N N . ALA C 3 201 ? 201.215 56.547 68.399 1.00 19.93 214 ALA P N 1
ATOM 4694 C CA . ALA C 3 201 ? 200.092 55.984 69.147 1.00 18.41 214 ALA P CA 1
ATOM 4695 C C . ALA C 3 201 ? 199.185 56.968 69.903 1.00 14.92 214 ALA P C 1
ATOM 4696 O O . ALA C 3 201 ? 197.969 56.776 69.923 1.00 13.60 214 ALA P O 1
ATOM 4698 N N . ALA C 3 202 ? 199.744 58.036 70.467 1.00 9.20 215 ALA P N 1
ATOM 4699 C CA . ALA C 3 202 ? 198.918 59.006 71.199 1.00 13.02 215 ALA P CA 1
ATOM 4700 C C . ALA C 3 202 ? 197.976 59.819 70.294 1.00 14.62 215 ALA P C 1
ATOM 4701 O O . ALA C 3 202 ? 196.954 60.336 70.753 1.00 13.19 215 ALA P O 1
ATOM 4703 N N . ASP C 3 203 ? 198.350 59.959 69.024 1.00 12.17 216 ASP P N 1
ATOM 4704 C CA . ASP C 3 203 ? 197.553 60.696 68.049 1.00 13.55 216 ASP P CA 1
ATOM 4705 C C . ASP C 3 203 ? 196.368 59.831 67.642 1.00 10.90 216 ASP P C 1
ATOM 4706 O O . ASP C 3 203 ? 195.226 60.279 67.623 1.00 15.27 216 ASP P O 1
ATOM 4711 N N . VAL C 3 204 ? 196.660 58.569 67.353 1.00 8.70 217 VAL P N 1
ATOM 4712 C CA . VAL C 3 204 ? 195.659 57.590 66.971 1.00 7.59 217 VAL P CA 1
ATOM 4713 C C . VAL C 3 204 ? 194.654 57.454 68.111 1.00 10.86 217 VAL P C 1
ATOM 4714 O O . VAL C 3 204 ? 193.455 57.309 67.898 1.00 14.73 217 VAL P O 1
ATOM 4718 N N . GLU C 3 205 ? 195.152 57.537 69.332 1.00 7.73 218 GLU P N 1
ATOM 4719 C CA . GLU C 3 205 ? 194.310 57.406 70.494 1.00 7.52 218 GLU P CA 1
ATOM 4720 C C . GLU C 3 205 ? 193.385 58.590 70.696 1.00 3.36 218 GLU P C 1
ATOM 4721 O O . GLU C 3 205 ? 192.210 58.427 71.009 1.00 3.92 218 GLU P O 1
ATOM 4727 N N . SER C 3 206 ? 193.951 59.783 70.606 1.00 6.24 219 SER P N 1
ATOM 4728 C CA . SER C 3 206 ? 193.202 61.027 70.744 1.00 5.75 219 SER P CA 1
ATOM 4729 C C . SER C 3 206 ? 192.049 61.000 69.720 1.00 8.90 219 SER P C 1
ATOM 4730 O O . SER C 3 206 ? 190.887 61.318 70.033 1.00 5.63 219 SER P O 1
ATOM 4733 N N . PHE C 3 207 ? 192.380 60.529 68.519 1.00 4.56 220 PHE P N 1
ATOM 4734 C CA . PHE C 3 207 ? 191.428 60.393 67.438 1.00 3.99 220 PHE P CA 1
ATOM 4735 C C . PHE C 3 207 ? 190.296 59.386 67.774 1.00 5.74 220 PHE P C 1
ATOM 4736 O O . PHE C 3 207 ? 189.113 59.735 67.678 1.00 8.52 220 PHE P O 1
ATOM 4744 N N . LEU C 3 208 ? 190.642 58.157 68.179 1.00 5.17 221 LEU P N 1
ATOM 4745 C CA . LEU C 3 208 ? 189.633 57.141 68.509 1.00 4.84 221 LEU P CA 1
ATOM 4746 C C . LEU C 3 208 ? 188.781 57.536 69.711 1.00 11.46 221 LEU P C 1
ATOM 4747 O O . LEU C 3 208 ? 187.573 57.239 69.751 1.00 9.53 221 LEU P O 1
ATOM 4752 N N . ASN C 3 209 ? 189.392 58.230 70.674 1.00 9.50 222 ASN P N 1
ATOM 4753 C CA . ASN C 3 209 ? 188.671 58.691 71.855 1.00 11.76 222 ASN P CA 1
ATOM 4754 C C . ASN C 3 209 ? 187.596 59.710 71.440 1.00 13.39 222 ASN P C 1
ATOM 4755 O O . ASN C 3 209 ? 186.466 59.709 71.941 1.00 12.50 222 ASN P O 1
ATOM 4760 N N . GLU C 3 210 ? 187.937 60.548 70.473 1.00 12.28 223 GLU P N 1
ATOM 4761 C CA . GLU C 3 210 ? 187.012 61.559 70.017 1.00 6.21 223 GLU P CA 1
ATOM 4762 C C . GLU C 3 210 ? 185.809 61.099 69.248 1.00 5.66 223 GLU P C 1
ATOM 4763 O O . GLU C 3 210 ? 184.902 61.889 68.994 1.00 4.93 223 GLU P O 1
ATOM 4769 N N . TYR C 3 211 ? 185.823 59.832 68.853 1.00 2.00 224 TYR P N 1
ATOM 4770 C CA . TYR C 3 211 ? 184.696 59.231 68.192 1.00 2.00 224 TYR P CA 1
ATOM 4771 C C . TYR C 3 211 ? 184.066 58.311 69.229 1.00 2.00 224 TYR P C 1
ATOM 4772 O O . TYR C 3 211 ? 183.036 57.687 68.974 1.00 2.00 224 TYR P O 1
ATOM 4781 N N . GLY C 3 212 ? 184.647 58.307 70.432 1.00 2.75 225 GLY P N 1
ATOM 4782 C CA . GLY C 3 212 ? 184.149 57.503 71.536 1.00 2.00 225 GLY P CA 1
ATOM 4783 C C . GLY C 3 212 ? 184.345 56.010 71.327 1.00 2.01 225 GLY P C 1
ATOM 4784 O O . GLY C 3 212 ? 183.603 55.197 71.842 1.00 3.64 225 GLY P O 1
ATOM 4785 N N . LEU C 3 213 ? 185.389 55.654 70.599 1.00 2.22 226 LEU P N 1
ATOM 4786 C CA . LEU C 3 213 ? 185.683 54.271 70.314 1.00 6.25 226 LEU P CA 1
ATOM 4787 C C . LEU C 3 213 ? 186.576 53.590 71.325 1.00 8.41 226 LEU P C 1
ATOM 4788 O O . LEU C 3 213 ? 186.854 52.405 71.201 1.00 9.79 226 LEU P O 1
ATOM 4793 N N . LEU C 3 214 ? 187.089 54.335 72.290 1.00 11.48 227 LEU P N 1
ATOM 4794 C CA . LEU C 3 214 ? 187.918 53.691 73.290 1.00 17.99 227 LEU P CA 1
ATOM 4795 C C . LEU C 3 214 ? 187.291 53.729 74.674 1.00 21.53 227 LEU P C 1
ATOM 4796 O O . LEU C 3 214 ? 186.681 54.719 75.059 1.00 22.37 227 LEU P O 1
ATOM 4801 N N . PRO C 3 215 ? 187.351 52.609 75.392 1.00 30.83 228 PRO P N 1
ATOM 4802 C CA . PRO C 3 215 ? 186.788 52.529 76.738 1.00 34.06 228 PRO P CA 1
ATOM 4803 C C . PRO C 3 215 ? 187.665 53.231 77.773 1.00 37.40 228 PRO P C 1
ATOM 4804 O O . PRO C 3 215 ? 188.550 54.001 77.430 1.00 32.71 228 PRO P O 1
ATOM 4808 N N . GLU C 3 216 ? 187.274 53.063 79.032 1.00 47.09 229 GLU P N 1
ATOM 4809 C CA . GLU C 3 216 ? 187.966 53.565 80.223 1.00 54.10 229 GLU P CA 1
ATOM 4810 C C . GLU C 3 216 ? 188.324 55.035 80.246 1.00 59.72 229 GLU P C 1
ATOM 4811 O O . GLU C 3 216 ? 189.486 55.414 80.326 1.00 62.34 229 GLU P O 1
ATOM 4817 N N . ARG C 3 217 ? 187.292 55.865 80.293 1.00 64.19 230 ARG P N 1
ATOM 4818 C CA . ARG C 3 217 ? 187.401 57.329 80.302 1.00 64.87 230 ARG P CA 1
ATOM 4819 C C . ARG C 3 217 ? 187.596 57.837 78.862 1.00 66.96 230 ARG P C 1
ATOM 4820 O O . ARG C 3 217 ? 186.681 57.589 78.036 1.00 65.29 230 ARG P O 1
#